Protein AF-A0A9P1CAC4-F1 (afdb_monomer_lite)

Structure (mmCIF, N/CA/C/O backbone):
data_AF-A0A9P1CAC4-F1
#
_entry.id   AF-A0A9P1CAC4-F1
#
loop_
_atom_site.group_PDB
_atom_site.id
_atom_site.type_symbol
_atom_site.label_atom_id
_atom_site.label_alt_id
_atom_site.label_comp_id
_atom_site.label_asym_id
_atom_site.label_entity_id
_atom_site.label_seq_id
_atom_site.pdbx_PDB_ins_code
_atom_site.Cartn_x
_atom_site.Cartn_y
_atom_site.Cartn_z
_atom_site.occupancy
_atom_site.B_iso_or_equiv
_atom_site.auth_seq_id
_atom_site.auth_comp_id
_atom_site.auth_asym_id
_atom_site.auth_atom_id
_atom_site.pdbx_PDB_model_num
ATOM 1 N N . MET A 1 1 ? -39.571 -10.277 -36.886 1.00 38.12 1 MET A N 1
ATOM 2 C CA . MET A 1 1 ? -38.889 -11.082 -37.921 1.00 38.12 1 MET A CA 1
ATOM 3 C C . MET A 1 1 ? -37.685 -10.302 -38.417 1.00 38.12 1 MET A C 1
ATOM 5 O O . MET A 1 1 ? -37.860 -9.396 -39.215 1.00 38.12 1 MET A O 1
ATOM 9 N N . TRP A 1 2 ? -36.491 -10.601 -37.913 1.00 28.73 2 TRP A N 1
ATOM 10 C CA . TRP A 1 2 ? -35.240 -10.015 -38.399 1.00 28.73 2 TRP A CA 1
ATOM 11 C C . TRP A 1 2 ? -34.337 -11.168 -38.831 1.00 28.73 2 TRP A C 1
ATOM 13 O O . TRP A 1 2 ? -34.096 -12.091 -38.055 1.00 28.73 2 TRP A O 1
ATOM 23 N N . ARG A 1 3 ? -33.953 -11.174 -40.112 1.00 39.16 3 ARG A N 1
ATOM 24 C CA . ARG A 1 3 ? -33.129 -12.216 -40.732 1.00 39.16 3 ARG A CA 1
ATOM 25 C C . ARG A 1 3 ? -31.656 -11.956 -40.414 1.00 39.16 3 ARG A C 1
ATOM 27 O O . ARG A 1 3 ? -31.139 -10.897 -40.751 1.00 39.16 3 ARG A O 1
ATOM 34 N N . LEU A 1 4 ? -31.002 -12.950 -39.814 1.00 36.66 4 LEU A N 1
ATOM 35 C CA . LEU A 1 4 ? -29.546 -13.077 -39.752 1.00 36.66 4 LEU A CA 1
ATOM 36 C C . LEU A 1 4 ? -29.014 -13.376 -41.163 1.00 36.66 4 LEU A C 1
ATOM 38 O O . LEU A 1 4 ? -29.396 -14.380 -41.764 1.00 36.66 4 LEU A O 1
ATOM 42 N N . GLY A 1 5 ? -28.133 -12.521 -41.680 1.00 37.59 5 GLY A N 1
ATOM 43 C CA . GLY A 1 5 ? -27.292 -12.817 -42.837 1.00 37.59 5 GLY A CA 1
ATOM 44 C C . GLY A 1 5 ? -25.920 -13.282 -42.358 1.00 37.59 5 GLY A C 1
ATOM 45 O O . GLY A 1 5 ? -25.174 -12.496 -41.784 1.00 37.59 5 GLY A O 1
ATOM 46 N N . VAL A 1 6 ? -25.603 -14.558 -42.572 1.00 38.53 6 VAL A N 1
ATOM 47 C CA . VAL A 1 6 ? -24.269 -15.130 -42.347 1.00 38.53 6 VAL A CA 1
ATOM 48 C C . VAL A 1 6 ? -23.430 -14.861 -43.597 1.00 38.53 6 VAL A C 1
ATOM 50 O O . VAL A 1 6 ? -23.733 -15.385 -44.666 1.00 38.53 6 VAL A O 1
ATOM 53 N N . LEU A 1 7 ? -22.387 -14.040 -43.467 1.00 37.88 7 LEU A N 1
ATOM 54 C CA . LEU A 1 7 ? -21.344 -13.868 -44.478 1.00 37.88 7 LEU A CA 1
ATOM 55 C C . LEU A 1 7 ? -20.194 -14.835 -44.165 1.00 37.88 7 LEU A C 1
ATOM 57 O O . LEU A 1 7 ? -19.506 -14.693 -43.158 1.00 37.88 7 LEU A O 1
ATOM 61 N N . LEU A 1 8 ? -20.002 -15.824 -45.038 1.00 37.09 8 LEU A N 1
ATOM 62 C CA . LEU A 1 8 ? -18.818 -16.680 -45.072 1.00 37.09 8 LEU A CA 1
ATOM 63 C C . LEU A 1 8 ? -17.699 -15.932 -45.805 1.00 37.09 8 LEU A C 1
ATOM 65 O O . LEU A 1 8 ? -17.785 -15.714 -47.011 1.00 37.09 8 LEU A O 1
ATOM 69 N N . ALA A 1 9 ? -16.650 -15.547 -45.079 1.00 36.53 9 ALA A N 1
ATOM 70 C CA . ALA A 1 9 ? -15.408 -15.058 -45.664 1.00 36.53 9 ALA A CA 1
ATOM 71 C C . ALA A 1 9 ? -14.464 -16.245 -45.911 1.00 36.53 9 ALA A C 1
ATOM 73 O O . ALA A 1 9 ? -13.954 -16.859 -44.975 1.00 36.53 9 ALA A O 1
ATOM 74 N N . THR A 1 10 ? -14.234 -16.577 -47.179 1.00 39.62 10 THR A 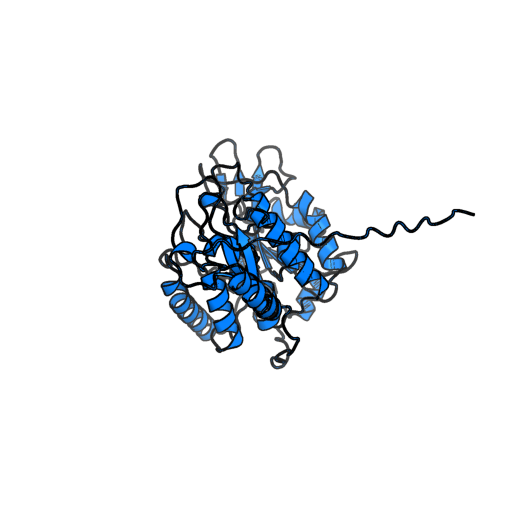N 1
ATOM 75 C CA . THR A 1 10 ? -13.172 -17.493 -47.609 1.00 39.62 10 THR A CA 1
ATOM 76 C C . THR A 1 10 ? -11.848 -16.731 -47.653 1.00 39.62 10 THR A C 1
ATOM 78 O O . THR A 1 10 ? -11.649 -15.884 -48.523 1.00 39.62 10 THR A O 1
ATOM 81 N N . GLY A 1 11 ? -10.951 -17.009 -46.706 1.00 37.72 11 GLY A N 1
ATOM 82 C CA . GLY A 1 11 ? -9.589 -16.477 -46.700 1.00 37.72 11 GLY A CA 1
ATOM 83 C C . GLY A 1 11 ? -8.701 -17.214 -47.702 1.00 37.72 11 GLY A C 1
ATOM 84 O O . GLY A 1 11 ? -8.528 -18.428 -47.605 1.00 37.72 11 GLY A O 1
ATOM 85 N N . ALA A 1 12 ? -8.143 -16.474 -48.659 1.00 36.97 12 ALA A N 1
ATOM 86 C CA . ALA A 1 12 ? -7.099 -16.944 -49.559 1.00 36.97 12 ALA A CA 1
ATOM 87 C C . ALA A 1 12 ? -5.779 -17.128 -48.789 1.00 36.97 12 ALA A C 1
ATOM 89 O O . ALA A 1 12 ? -5.340 -16.233 -48.066 1.00 36.97 12 ALA A O 1
ATOM 90 N N . ALA A 1 13 ? -5.147 -18.290 -48.951 1.00 38.56 13 ALA A N 1
ATOM 91 C CA . ALA A 1 13 ? -3.815 -18.563 -48.433 1.00 38.56 13 ALA A CA 1
ATOM 92 C C . ALA A 1 13 ? -2.772 -17.792 -49.258 1.00 38.56 13 ALA A C 1
ATOM 94 O O . ALA A 1 13 ? -2.633 -18.019 -50.459 1.00 38.56 13 ALA A O 1
ATOM 95 N N . ALA A 1 14 ? -2.041 -16.883 -48.613 1.00 40.75 14 ALA A N 1
ATOM 96 C CA . ALA A 1 14 ? -0.876 -16.240 -49.202 1.00 40.75 14 ALA A CA 1
ATOM 97 C C . ALA A 1 14 ? 0.298 -17.234 -49.219 1.00 40.75 14 ALA A C 1
ATOM 99 O O . ALA A 1 14 ? 0.774 -17.671 -48.171 1.00 40.75 14 ALA A O 1
ATOM 100 N N . SER A 1 15 ? 0.756 -17.604 -50.412 1.00 41.19 15 SER A N 1
ATOM 101 C CA . SER A 1 15 ? 1.980 -18.374 -50.626 1.00 41.19 15 SER A CA 1
ATOM 102 C C . SER A 1 15 ? 3.196 -17.452 -50.486 1.00 41.19 15 SER A C 1
ATOM 104 O O . SER A 1 15 ? 3.476 -16.657 -51.383 1.00 41.19 15 SER A O 1
ATOM 106 N N . GLY A 1 16 ? 3.907 -17.541 -49.360 1.00 44.44 16 GLY A N 1
ATOM 107 C CA . GLY A 1 16 ? 5.218 -16.913 -49.189 1.00 44.44 16 GLY A CA 1
ATOM 108 C C . GLY A 1 16 ? 6.292 -17.699 -49.945 1.00 44.44 16 GLY A C 1
ATOM 109 O O . GLY A 1 16 ? 6.453 -18.896 -49.712 1.00 44.44 16 GLY A O 1
ATOM 110 N N . GLY A 1 17 ? 6.995 -17.037 -50.865 1.00 40.22 17 GLY A N 1
ATOM 111 C CA . GLY A 1 17 ? 8.172 -17.582 -51.542 1.00 40.22 17 GLY A CA 1
ATOM 112 C C . GLY A 1 17 ? 9.413 -17.477 -50.654 1.00 40.22 17 GLY A C 1
ATOM 113 O O . GLY A 1 17 ? 9.672 -16.420 -50.088 1.00 40.22 17 GLY A O 1
ATOM 114 N N . CYS A 1 18 ? 10.162 -18.575 -50.533 1.00 43.25 18 CYS A N 1
ATOM 115 C CA . CYS A 1 18 ? 11.526 -18.579 -50.001 1.00 43.25 18 CYS A CA 1
ATOM 116 C C . CYS A 1 18 ? 12.499 -18.207 -51.134 1.00 43.25 18 CYS A C 1
ATOM 118 O O . CYS A 1 18 ? 12.401 -18.765 -52.230 1.00 43.25 18 CYS A O 1
ATOM 120 N N . GLU A 1 19 ? 13.431 -17.288 -50.874 1.00 53.66 19 GLU A N 1
ATOM 121 C CA . GLU A 1 19 ? 14.580 -17.040 -51.751 1.00 53.66 19 GLU A CA 1
ATOM 122 C C . GLU A 1 19 ? 15.654 -18.133 -51.585 1.00 53.66 19 GLU A C 1
ATOM 124 O O . GLU A 1 19 ? 15.662 -18.913 -50.629 1.00 53.66 19 GLU A O 1
ATOM 129 N N . ALA A 1 20 ? 16.524 -18.237 -52.592 1.00 51.84 20 ALA A N 1
ATOM 130 C CA . ALA A 1 20 ? 17.421 -19.366 -52.840 1.00 51.84 20 ALA A CA 1
ATOM 131 C C . ALA A 1 20 ? 18.660 -19.450 -51.922 1.00 51.84 20 ALA A C 1
ATOM 133 O O . ALA A 1 20 ? 19.526 -20.291 -52.156 1.00 51.84 20 ALA A O 1
ATOM 134 N N . ASP A 1 21 ? 18.763 -18.622 -50.883 1.00 52.53 21 ASP A N 1
ATOM 135 C CA . ASP A 1 21 ? 19.880 -18.613 -49.928 1.00 52.53 21 ASP A CA 1
ATOM 136 C C . ASP A 1 21 ? 19.585 -19.362 -48.611 1.00 52.53 21 ASP A C 1
ATOM 138 O O . ASP A 1 21 ? 20.437 -19.440 -47.727 1.00 52.53 21 ASP A O 1
ATOM 142 N N . GLY A 1 22 ? 18.426 -20.022 -48.505 1.00 51.59 22 GLY A N 1
ATOM 143 C CA . GLY A 1 22 ? 18.207 -21.088 -47.520 1.00 51.59 22 GLY A CA 1
ATOM 144 C C . GLY A 1 22 ? 17.958 -20.631 -46.079 1.00 51.59 22 GLY A C 1
ATOM 145 O O . GLY A 1 22 ? 17.988 -21.461 -45.173 1.00 51.59 22 GLY A O 1
ATOM 146 N N . SER A 1 23 ? 17.645 -19.356 -45.851 1.00 51.16 23 SER A N 1
ATOM 147 C CA . SER A 1 23 ? 17.284 -18.826 -44.531 1.00 51.16 23 SER A CA 1
ATOM 148 C C . SER A 1 23 ? 15.790 -18.466 -44.457 1.00 51.16 23 SER A C 1
ATOM 150 O O . SER A 1 23 ? 15.407 -17.298 -44.495 1.00 51.16 23 SER A O 1
ATOM 152 N N . CYS A 1 24 ? 14.920 -19.472 -44.314 1.00 49.22 24 CYS A N 1
ATOM 153 C CA . CYS A 1 24 ? 13.505 -19.270 -43.967 1.00 49.22 24 CYS A CA 1
ATOM 154 C C . CYS A 1 24 ? 13.293 -19.472 -42.453 1.00 49.22 24 CYS A C 1
ATOM 156 O O . CYS A 1 24 ? 12.844 -20.524 -42.001 1.00 49.22 24 CYS A O 1
ATOM 158 N N . ASP A 1 25 ? 13.596 -18.438 -41.662 1.00 51.94 25 ASP A N 1
ATOM 159 C CA . ASP A 1 25 ? 13.575 -18.456 -40.186 1.00 51.94 25 ASP A CA 1
ATOM 160 C C . ASP A 1 25 ? 12.193 -18.121 -39.566 1.00 51.94 25 ASP A C 1
ATOM 162 O O . ASP A 1 25 ? 12.070 -17.652 -38.436 1.00 51.94 25 ASP A O 1
ATOM 166 N N . ALA A 1 26 ? 11.098 -18.365 -40.297 1.00 51.25 26 ALA A N 1
ATOM 167 C CA . ALA A 1 26 ? 9.732 -18.127 -39.804 1.00 51.25 26 ALA A CA 1
ATOM 168 C C . ALA A 1 26 ? 9.171 -19.304 -38.972 1.00 51.25 26 ALA A C 1
ATOM 170 O O . ALA A 1 26 ? 8.282 -19.126 -38.134 1.00 51.25 26 ALA A O 1
ATOM 171 N N . ALA A 1 27 ? 9.702 -20.519 -39.154 1.00 49.06 27 ALA A N 1
ATOM 172 C CA . ALA A 1 27 ? 9.223 -21.718 -38.458 1.00 49.06 27 ALA A CA 1
ATOM 173 C C . ALA A 1 27 ? 9.668 -21.787 -36.978 1.00 49.06 27 ALA A C 1
ATOM 175 O O . ALA A 1 27 ? 8.979 -22.399 -36.152 1.00 49.06 27 ALA A O 1
ATOM 176 N N . GLY A 1 28 ? 10.772 -21.117 -36.623 1.00 47.31 28 GLY A N 1
ATOM 177 C CA . GLY A 1 28 ? 11.272 -21.022 -35.247 1.00 47.31 28 GLY A CA 1
ATOM 178 C C . GLY A 1 28 ? 10.395 -20.152 -34.338 1.00 47.31 28 GLY A C 1
ATOM 179 O O . GLY A 1 28 ? 10.127 -20.528 -33.197 1.00 47.31 28 GLY A O 1
ATOM 180 N N . MET A 1 29 ? 9.854 -19.036 -34.846 1.00 47.56 29 MET A N 1
ATOM 181 C CA . MET A 1 29 ? 8.970 -18.159 -34.057 1.00 47.56 29 MET A CA 1
ATOM 182 C C . MET A 1 29 ? 7.601 -18.793 -33.764 1.00 47.56 29 MET A C 1
ATOM 184 O O . MET A 1 29 ? 7.088 -18.682 -32.648 1.00 47.56 29 MET A O 1
ATOM 188 N N . LEU A 1 30 ? 7.008 -19.505 -34.729 1.00 50.22 30 LEU A N 1
ATOM 189 C CA . LEU A 1 30 ? 5.671 -20.097 -34.564 1.00 50.22 30 LEU A CA 1
ATOM 190 C C . LEU A 1 30 ? 5.651 -21.301 -33.604 1.00 50.22 30 LEU A C 1
ATOM 192 O O . LEU A 1 30 ? 4.651 -21.538 -32.924 1.00 50.22 30 LEU A O 1
ATOM 196 N N . THR A 1 31 ? 6.752 -22.048 -33.489 1.00 51.03 31 THR A N 1
ATOM 197 C CA . THR A 1 31 ? 6.848 -23.189 -32.558 1.00 51.03 31 THR A CA 1
ATOM 198 C C . THR A 1 31 ? 7.170 -22.771 -31.118 1.00 51.03 31 THR A C 1
ATOM 200 O O . THR A 1 31 ? 6.674 -23.404 -30.179 1.00 51.03 31 THR A O 1
ATOM 203 N N . LEU A 1 32 ? 7.905 -21.670 -30.920 1.00 50.19 32 LEU A N 1
ATOM 204 C CA . LEU A 1 32 ? 8.103 -21.042 -29.605 1.00 50.19 32 LEU A CA 1
ATOM 205 C C . LEU A 1 32 ? 6.793 -20.471 -29.041 1.00 50.19 32 LEU A C 1
ATOM 207 O O . LEU A 1 32 ? 6.467 -20.737 -27.882 1.00 50.19 32 LEU A O 1
ATOM 211 N N . SER A 1 33 ? 5.984 -19.821 -29.884 1.00 53.94 33 SER A N 1
ATOM 212 C CA . SER A 1 33 ? 4.703 -19.207 -29.504 1.00 53.94 33 SER A CA 1
ATOM 213 C C . SER A 1 33 ? 3.739 -20.181 -28.800 1.00 53.94 33 SER A C 1
ATOM 215 O O . SER A 1 33 ? 3.184 -19.867 -27.744 1.00 53.94 33 SER A O 1
ATOM 217 N N . ARG A 1 34 ? 3.591 -21.420 -29.298 1.00 54.94 34 ARG A N 1
ATOM 218 C CA . ARG A 1 34 ? 2.618 -22.381 -28.736 1.00 54.94 34 ARG A CA 1
ATOM 219 C C . ARG A 1 34 ? 3.066 -23.014 -27.412 1.00 54.94 34 ARG A C 1
ATOM 221 O O . ARG A 1 34 ? 2.230 -23.275 -26.550 1.00 54.94 34 ARG A O 1
ATOM 228 N N . ARG A 1 35 ? 4.371 -23.250 -27.215 1.00 53.56 35 ARG A N 1
ATOM 229 C CA . ARG A 1 35 ? 4.916 -23.751 -25.933 1.00 53.56 35 ARG A CA 1
ATOM 230 C C . ARG A 1 35 ? 5.043 -22.648 -24.879 1.00 53.56 35 ARG A C 1
ATOM 232 O O . ARG A 1 35 ? 4.898 -22.947 -23.696 1.00 53.56 35 ARG A O 1
ATOM 239 N N . GLN A 1 36 ? 5.288 -21.401 -25.286 1.00 53.03 36 GLN A N 1
ATOM 240 C CA . GLN A 1 36 ? 5.355 -20.252 -24.377 1.00 53.03 36 GLN A CA 1
ATOM 241 C C . GLN A 1 36 ? 3.973 -19.848 -23.849 1.00 53.03 36 GLN A C 1
ATOM 243 O O . GLN A 1 36 ? 3.859 -19.613 -22.646 1.00 53.03 36 GLN A O 1
ATOM 248 N N . MET A 1 37 ? 2.921 -19.899 -24.682 1.00 52.81 37 MET A N 1
ATOM 249 C CA . MET A 1 37 ? 1.535 -19.670 -24.237 1.00 52.81 37 MET A CA 1
ATOM 250 C C . MET A 1 37 ? 1.092 -20.647 -23.134 1.00 52.81 37 MET A C 1
ATOM 252 O O . MET A 1 37 ? 0.420 -20.254 -22.187 1.00 52.81 37 MET A O 1
ATOM 256 N N . LEU A 1 38 ? 1.533 -21.909 -23.184 1.00 55.66 38 LEU A N 1
ATOM 257 C CA . LEU A 1 38 ? 1.219 -22.903 -22.146 1.00 55.66 38 LEU A CA 1
ATOM 258 C C . LEU A 1 38 ? 1.947 -22.661 -20.814 1.00 55.66 38 LEU A C 1
ATOM 260 O O . LEU A 1 38 ? 1.623 -23.296 -19.808 1.00 55.66 38 LEU A O 1
ATOM 264 N N . ARG A 1 39 ? 2.943 -21.768 -20.787 1.00 64.75 39 ARG A N 1
ATOM 265 C CA . ARG A 1 39 ? 3.750 -21.487 -19.596 1.00 64.75 39 ARG A CA 1
ATOM 266 C C . ARG A 1 39 ? 3.383 -20.182 -18.882 1.00 64.75 39 ARG A C 1
ATOM 268 O O . ARG A 1 39 ? 4.041 -19.869 -17.898 1.00 64.75 39 ARG A O 1
ATOM 275 N N . GLY A 1 40 ? 2.306 -19.496 -19.269 1.00 76.69 40 GLY A N 1
ATOM 276 C CA . GLY A 1 40 ? 1.894 -18.256 -18.594 1.00 76.69 40 GLY A CA 1
ATOM 277 C C . GLY A 1 40 ? 2.891 -17.116 -18.801 1.00 76.69 40 GLY A C 1
ATOM 278 O O . GLY A 1 40 ? 3.108 -16.319 -17.898 1.00 76.69 40 GLY A O 1
ATOM 279 N N . HIS A 1 41 ? 3.530 -17.076 -19.971 1.00 86.69 41 HIS A N 1
ATOM 280 C CA . HIS A 1 41 ? 4.333 -15.929 -20.363 1.00 86.69 41 HIS A CA 1
ATOM 281 C C . HIS A 1 41 ? 3.469 -14.941 -21.133 1.00 86.69 41 HIS A C 1
ATOM 283 O O . HIS A 1 41 ? 2.730 -15.340 -22.035 1.00 86.69 41 HIS A O 1
ATOM 289 N N . GLU A 1 42 ? 3.626 -13.663 -20.824 1.00 88.31 42 GLU A N 1
ATOM 290 C CA . GLU A 1 42 ? 3.110 -12.563 -21.623 1.00 88.31 42 GLU A CA 1
ATOM 291 C C . GLU A 1 42 ? 4.248 -11.851 -22.330 1.00 88.31 42 GLU A C 1
ATOM 293 O O . GLU A 1 42 ? 5.374 -11.774 -21.836 1.00 88.31 42 GLU A O 1
ATOM 298 N N . MET A 1 43 ? 3.952 -11.355 -23.524 1.00 88.19 43 MET A N 1
ATOM 299 C CA . MET A 1 43 ? 4.860 -10.484 -24.245 1.00 88.19 43 MET A CA 1
ATOM 300 C C . MET A 1 43 ? 4.365 -9.054 -24.091 1.00 88.19 43 MET A C 1
ATOM 302 O O . MET A 1 43 ? 3.176 -8.785 -24.231 1.00 88.19 43 MET A O 1
ATOM 306 N N . THR A 1 44 ? 5.288 -8.140 -23.837 1.00 88.94 44 THR A N 1
ATOM 307 C CA . THR A 1 44 ? 5.031 -6.700 -23.867 1.00 88.94 44 THR A CA 1
ATOM 308 C C . THR A 1 44 ? 6.183 -6.007 -24.567 1.00 88.94 44 THR A C 1
ATOM 310 O O . THR A 1 44 ? 7.215 -6.621 -24.831 1.00 88.94 44 THR A O 1
ATOM 313 N N . ARG A 1 45 ? 6.043 -4.725 -24.865 1.00 89.81 45 ARG A N 1
ATOM 314 C CA . ARG A 1 45 ? 7.161 -3.898 -25.298 1.00 89.81 45 ARG A CA 1
ATOM 315 C C . ARG A 1 45 ? 7.458 -2.879 -24.213 1.00 89.81 45 ARG A C 1
ATOM 317 O O . ARG A 1 45 ? 6.560 -2.142 -23.817 1.00 89.81 45 ARG A O 1
ATOM 324 N N . ALA A 1 46 ? 8.696 -2.845 -23.723 1.00 88.25 46 ALA A N 1
ATOM 325 C CA . ALA A 1 46 ? 9.082 -1.831 -22.750 1.00 88.25 46 ALA A CA 1
ATOM 326 C C . ALA A 1 46 ? 8.979 -0.447 -23.389 1.00 88.25 46 ALA A C 1
ATOM 328 O O . ALA A 1 46 ? 9.433 -0.246 -24.512 1.00 88.25 46 ALA A O 1
ATOM 329 N N . GLY A 1 47 ? 8.380 0.504 -22.682 1.00 86.31 47 GLY A N 1
ATOM 330 C CA . GLY A 1 47 ? 8.315 1.876 -23.158 1.00 86.31 47 GLY A CA 1
ATOM 331 C C . GLY A 1 47 ? 9.656 2.601 -23.033 1.00 86.31 47 GLY A C 1
ATOM 332 O O . GLY A 1 47 ? 10.594 2.151 -22.368 1.00 86.31 47 GLY A O 1
ATOM 333 N N . ILE A 1 48 ? 9.754 3.767 -23.670 1.00 83.56 48 ILE A N 1
ATOM 334 C CA . ILE A 1 48 ? 10.984 4.569 -23.678 1.00 83.56 48 ILE A CA 1
ATOM 335 C C . ILE A 1 48 ? 11.398 4.932 -22.241 1.00 83.56 48 ILE A C 1
ATOM 337 O O . ILE A 1 48 ? 10.615 5.504 -21.479 1.00 83.56 48 ILE A O 1
ATOM 341 N N . ASN A 1 49 ? 12.670 4.681 -21.910 1.00 83.75 49 ASN A N 1
ATOM 342 C CA . ASN A 1 49 ? 13.281 4.832 -20.579 1.00 83.75 49 ASN A CA 1
ATOM 343 C C . ASN A 1 49 ? 12.872 3.794 -19.524 1.00 83.75 49 ASN A C 1
ATOM 345 O O . ASN A 1 49 ? 13.227 3.978 -18.359 1.00 83.75 49 ASN A O 1
ATOM 349 N N . PHE A 1 50 ? 12.185 2.723 -19.913 1.00 85.62 50 PHE A N 1
ATOM 350 C CA . PHE A 1 50 ? 11.920 1.582 -19.044 1.00 85.62 50 PHE A CA 1
ATOM 351 C C . PHE A 1 50 ? 12.777 0.381 -19.457 1.00 85.62 50 PHE A C 1
ATOM 353 O O . PHE A 1 50 ? 13.105 0.181 -20.628 1.00 85.62 50 PHE A O 1
ATOM 360 N N . THR A 1 51 ? 13.183 -0.404 -18.469 1.00 88.62 51 THR A N 1
ATOM 361 C CA . THR A 1 51 ? 13.750 -1.744 -18.647 1.00 88.62 51 THR A CA 1
ATOM 362 C C . THR A 1 51 ? 12.631 -2.762 -18.830 1.00 88.62 51 THR A C 1
ATOM 364 O O . THR A 1 51 ? 11.511 -2.548 -18.365 1.00 88.62 51 THR A O 1
ATOM 367 N N . CYS A 1 52 ? 12.936 -3.926 -19.412 1.00 88.38 52 CYS A N 1
ATOM 368 C CA . CYS A 1 52 ? 11.966 -5.020 -19.400 1.00 88.38 52 CYS A CA 1
ATOM 369 C C . CYS A 1 52 ? 11.626 -5.491 -17.975 1.00 88.38 52 CYS A C 1
ATOM 371 O O . CYS A 1 52 ? 10.512 -5.951 -17.746 1.00 88.38 52 CYS A O 1
ATOM 373 N N . GLY A 1 53 ? 12.546 -5.351 -17.010 1.00 86.94 53 GLY A N 1
ATOM 374 C CA . GLY A 1 53 ? 12.276 -5.635 -15.599 1.00 86.94 53 GLY A CA 1
ATOM 375 C C . GLY A 1 53 ? 11.184 -4.738 -15.010 1.00 86.94 53 GLY A C 1
ATOM 376 O O . GLY A 1 53 ? 10.237 -5.246 -14.412 1.00 86.94 53 GLY A O 1
ATOM 377 N N . GLU A 1 54 ? 11.277 -3.424 -15.238 1.00 86.81 54 GLU A N 1
ATOM 378 C CA . GLU A 1 54 ? 10.263 -2.450 -14.807 1.00 86.81 54 GLU A CA 1
ATOM 379 C C . GLU A 1 54 ? 8.912 -2.719 -15.489 1.00 86.81 54 GLU A C 1
ATOM 381 O O . GLU A 1 54 ? 7.891 -2.801 -14.810 1.00 86.81 54 GLU A O 1
ATOM 386 N N . SER A 1 55 ? 8.897 -2.925 -16.811 1.00 89.06 55 SER A N 1
ATOM 387 C CA . SER A 1 55 ? 7.664 -3.204 -17.559 1.00 89.06 55 SER A CA 1
ATOM 388 C C . SER A 1 55 ? 6.989 -4.495 -17.100 1.00 89.06 55 SER A C 1
ATOM 390 O O . SER A 1 55 ? 5.810 -4.474 -16.760 1.00 89.06 55 SER A O 1
ATOM 392 N N . CYS A 1 56 ? 7.728 -5.609 -17.028 1.00 89.31 56 CYS A N 1
ATOM 393 C CA . CYS A 1 56 ? 7.182 -6.874 -16.531 1.00 89.31 56 CYS A CA 1
ATOM 394 C C . CYS A 1 56 ? 6.704 -6.754 -15.082 1.00 89.31 56 CYS A C 1
ATOM 396 O O . CYS A 1 56 ? 5.658 -7.297 -14.744 1.00 89.31 56 CYS A O 1
ATOM 398 N N . GLY A 1 57 ? 7.424 -5.994 -14.256 1.00 84.75 57 GLY A N 1
ATOM 399 C CA . GLY A 1 57 ? 7.037 -5.732 -12.878 1.00 84.75 57 GLY A CA 1
ATOM 400 C C . GLY A 1 57 ? 5.689 -5.045 -12.744 1.00 84.75 57 GLY A C 1
ATOM 401 O O . GLY A 1 57 ? 4.840 -5.484 -11.972 1.00 84.75 57 GLY A O 1
ATOM 402 N N . ILE A 1 58 ? 5.466 -3.993 -13.532 1.00 85.19 58 ILE A N 1
ATOM 403 C CA . ILE A 1 58 ? 4.188 -3.276 -13.532 1.00 85.19 58 ILE A CA 1
ATOM 404 C C . ILE A 1 58 ? 3.069 -4.159 -14.102 1.00 85.19 58 ILE A C 1
ATOM 406 O O . ILE A 1 58 ? 1.940 -4.034 -13.655 1.00 85.19 58 ILE A O 1
ATOM 410 N N . LEU A 1 59 ? 3.367 -5.091 -15.015 1.00 86.88 59 LEU A N 1
ATOM 411 C CA . LEU A 1 59 ? 2.404 -6.094 -15.502 1.00 86.88 59 LEU A CA 1
ATOM 412 C C . LEU A 1 59 ? 2.065 -7.203 -14.496 1.00 86.88 59 LEU A C 1
ATOM 414 O O . LEU A 1 59 ? 1.195 -8.029 -14.769 1.00 86.88 59 LEU A O 1
ATOM 418 N N . GLY A 1 60 ? 2.754 -7.253 -13.360 1.00 83.81 60 GLY A N 1
ATOM 419 C CA . GLY A 1 60 ? 2.586 -8.310 -12.372 1.00 83.81 60 GLY A CA 1
ATOM 420 C C . GLY A 1 60 ? 3.335 -9.598 -12.671 1.00 83.81 60 GLY A C 1
ATOM 421 O O . GLY A 1 60 ? 2.877 -10.695 -12.347 1.00 83.81 60 GLY A O 1
ATOM 422 N N . GLY A 1 61 ? 4.502 -9.469 -13.294 1.00 85.25 61 GLY A N 1
ATOM 423 C CA . GLY A 1 61 ? 5.396 -10.580 -13.564 1.00 85.25 61 GLY A CA 1
ATOM 424 C C . GLY A 1 61 ? 6.869 -10.245 -13.389 1.00 85.25 61 GLY A C 1
ATOM 425 O O . GLY A 1 61 ? 7.264 -9.151 -12.986 1.00 85.25 61 GLY A O 1
ATOM 426 N N . VAL A 1 62 ? 7.702 -11.211 -13.759 1.00 86.50 62 VAL A N 1
ATOM 427 C CA . VAL A 1 62 ? 9.161 -11.089 -13.780 1.00 86.50 62 VAL A CA 1
ATOM 428 C C . VAL A 1 62 ? 9.696 -11.278 -15.192 1.00 86.50 62 VAL A C 1
ATOM 430 O O . VAL A 1 62 ? 9.165 -12.043 -15.994 1.00 86.50 62 VAL A O 1
ATOM 433 N N . CYS A 1 63 ? 10.764 -10.563 -15.518 1.00 88.00 63 CYS A N 1
ATOM 434 C CA . CYS A 1 63 ? 11.418 -10.663 -16.816 1.00 88.00 63 CYS A CA 1
ATOM 435 C C . CYS A 1 63 ? 12.209 -11.985 -16.902 1.00 88.00 63 CYS A C 1
ATOM 437 O O . CYS A 1 63 ? 13.138 -12.190 -16.123 1.00 88.00 63 CYS A O 1
ATOM 439 N N . VAL A 1 64 ? 11.844 -12.890 -17.822 1.00 85.31 64 VAL A N 1
ATOM 440 C CA . VAL A 1 64 ? 12.374 -14.278 -17.861 1.00 85.31 64 VAL A CA 1
ATOM 441 C C . VAL A 1 64 ? 13.647 -14.481 -18.680 1.00 85.31 64 VAL A C 1
ATOM 443 O O . VAL A 1 64 ? 14.259 -15.545 -18.601 1.00 85.31 64 VAL A O 1
ATOM 446 N N . ASN A 1 65 ? 14.095 -13.487 -19.445 1.00 77.56 65 ASN A N 1
ATOM 447 C CA . ASN A 1 65 ? 15.337 -13.604 -20.208 1.00 77.56 65 ASN A CA 1
ATOM 448 C C . ASN A 1 65 ? 16.475 -12.871 -19.494 1.00 77.56 65 ASN A C 1
ATOM 450 O O . ASN A 1 65 ? 16.455 -11.648 -19.496 1.00 77.56 65 ASN A O 1
ATOM 454 N N . PRO A 1 66 ? 17.545 -13.535 -19.013 1.00 62.59 66 PRO A N 1
ATOM 455 C CA . PRO A 1 66 ? 18.699 -12.875 -18.376 1.00 62.59 66 PRO A CA 1
ATOM 456 C C . PRO A 1 66 ? 19.520 -11.989 -19.334 1.00 62.59 66 PRO A C 1
ATOM 458 O O . PRO A 1 66 ? 20.646 -11.596 -19.040 1.00 62.59 66 PRO A O 1
ATOM 461 N N . SER A 1 67 ? 18.961 -11.688 -20.500 1.00 69.00 67 SER A N 1
ATOM 462 C CA . SER A 1 67 ? 19.448 -10.693 -21.423 1.00 69.00 67 SER A CA 1
ATOM 463 C C . SER A 1 67 ? 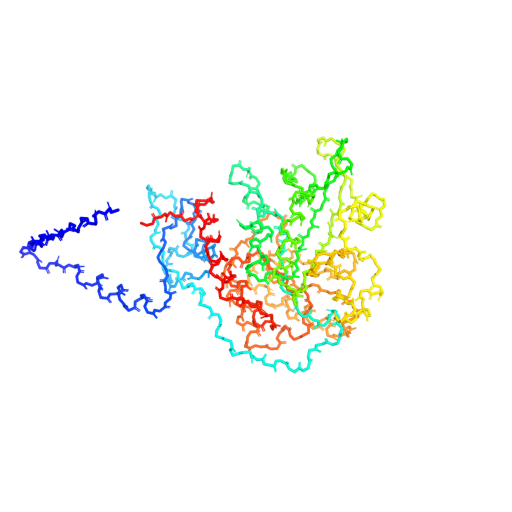19.712 -9.345 -20.734 1.00 69.00 67 SER A C 1
ATOM 465 O O . SER A 1 67 ? 18.998 -8.966 -19.793 1.00 69.00 67 SER A O 1
ATOM 467 N N . PRO A 1 68 ? 20.683 -8.568 -21.243 1.00 75.25 68 PRO A N 1
ATOM 468 C CA . PRO A 1 68 ? 20.888 -7.190 -20.824 1.00 75.25 68 PRO A CA 1
ATOM 469 C C . PRO A 1 68 ? 19.605 -6.346 -20.864 1.00 75.25 68 PRO A C 1
ATOM 471 O O . PRO A 1 68 ? 19.506 -5.395 -20.100 1.00 75.25 68 PRO A O 1
ATOM 474 N N . GLU A 1 69 ? 18.598 -6.702 -21.674 1.00 74.31 69 GLU A N 1
ATOM 475 C CA . GLU A 1 69 ? 17.328 -5.968 -21.771 1.00 74.31 69 GLU A CA 1
ATOM 476 C C . GLU A 1 69 ? 16.506 -5.923 -20.469 1.00 74.31 69 GLU A C 1
ATOM 478 O O . GLU A 1 69 ? 15.784 -4.946 -20.247 1.00 74.31 69 GLU A O 1
ATOM 483 N N . CYS A 1 70 ? 16.608 -6.920 -19.579 1.00 82.50 70 CYS A N 1
ATOM 484 C CA . CYS A 1 70 ? 15.902 -6.851 -18.292 1.00 82.50 70 CYS A CA 1
ATOM 485 C C . CYS A 1 70 ? 16.525 -5.829 -17.332 1.00 82.50 70 CYS A C 1
ATOM 487 O O . CYS A 1 70 ? 15.822 -5.328 -16.460 1.00 82.50 70 CYS A O 1
ATOM 489 N N . LEU A 1 71 ? 17.822 -5.527 -17.476 1.00 80.25 71 LEU A N 1
ATOM 490 C CA . LEU A 1 71 ? 18.580 -4.693 -16.532 1.00 80.25 71 LEU A CA 1
ATOM 491 C C . LEU A 1 71 ? 18.986 -3.334 -17.110 1.00 80.25 71 LEU A C 1
ATOM 493 O O . LEU A 1 71 ? 19.188 -2.379 -16.364 1.00 80.25 71 LEU A O 1
ATOM 497 N N . GLN A 1 72 ? 19.144 -3.233 -18.427 1.00 74.81 72 GLN A N 1
ATOM 498 C CA . GLN A 1 72 ? 19.666 -2.043 -19.084 1.00 74.81 72 GLN A CA 1
ATOM 499 C C . GLN A 1 72 ? 18.535 -1.225 -19.688 1.00 74.81 72 GLN A C 1
ATOM 501 O O . GLN A 1 72 ? 17.814 -1.675 -20.580 1.00 74.81 72 GLN A O 1
ATOM 506 N N . ARG A 1 73 ? 18.423 0.029 -19.239 1.00 73.06 73 ARG A N 1
ATOM 507 C CA . ARG A 1 73 ? 17.580 1.021 -19.909 1.00 73.06 73 ARG A CA 1
ATOM 508 C C . ARG A 1 73 ? 18.192 1.307 -21.272 1.00 73.06 73 ARG A C 1
ATOM 510 O O . ARG A 1 73 ? 19.313 1.810 -21.354 1.00 73.06 73 ARG A O 1
ATOM 517 N N . ARG A 1 74 ? 17.465 1.009 -22.347 1.00 67.06 74 ARG A N 1
ATOM 518 C CA . ARG A 1 74 ? 17.875 1.450 -23.682 1.00 67.06 74 ARG A CA 1
ATOM 519 C C . ARG A 1 74 ? 17.442 2.899 -23.882 1.00 67.06 74 ARG A C 1
ATOM 521 O O . ARG A 1 74 ? 16.287 3.252 -23.670 1.00 67.06 74 ARG A O 1
ATOM 528 N N . VAL A 1 75 ? 18.401 3.728 -24.286 1.00 55.50 75 VAL A N 1
ATOM 529 C CA . VAL A 1 75 ? 18.222 5.173 -24.509 1.00 55.50 75 VAL A CA 1
ATOM 530 C C . VAL A 1 75 ? 17.648 5.465 -25.904 1.00 55.50 75 VAL A C 1
ATOM 532 O O . VAL A 1 75 ? 17.237 6.585 -26.178 1.00 55.50 75 VAL A O 1
ATOM 535 N N . SER A 1 76 ? 17.613 4.485 -26.812 1.00 55.75 76 SER A N 1
ATOM 536 C CA . SER A 1 76 ? 17.446 4.779 -28.236 1.00 55.75 76 SER A CA 1
ATOM 537 C C . SER A 1 76 ? 16.790 3.651 -29.028 1.00 55.75 76 SER A C 1
ATOM 539 O O . SER A 1 76 ? 17.315 2.538 -29.101 1.00 55.75 76 SER A O 1
ATOM 541 N N . THR A 1 77 ? 15.618 3.975 -29.576 1.00 57.31 77 THR A N 1
ATOM 542 C CA . THR A 1 77 ? 14.980 3.636 -30.870 1.00 57.31 77 THR A CA 1
ATOM 543 C C . THR A 1 77 ? 13.484 3.945 -30.703 1.00 57.31 77 THR A C 1
ATOM 545 O O . THR A 1 77 ? 12.987 3.950 -29.580 1.00 57.31 77 THR A O 1
ATOM 548 N N . GLU A 1 78 ? 12.753 4.258 -31.777 1.00 73.19 78 GLU A N 1
ATOM 549 C CA . GLU A 1 78 ? 11.323 4.647 -31.721 1.00 73.19 78 GLU A CA 1
ATOM 550 C C . GLU A 1 78 ? 10.401 3.611 -31.047 1.00 73.19 78 GLU A C 1
ATOM 552 O O . GLU A 1 78 ? 9.236 3.898 -30.792 1.00 73.19 78 GLU A O 1
ATOM 557 N N . ARG A 1 79 ? 10.908 2.404 -30.775 1.00 78.56 79 ARG A N 1
ATOM 558 C CA . ARG A 1 79 ? 10.202 1.304 -30.121 1.00 78.56 79 ARG A CA 1
ATOM 559 C C . ARG A 1 79 ? 11.146 0.632 -29.133 1.00 78.56 79 ARG A C 1
ATOM 561 O O . ARG A 1 79 ? 12.248 0.244 -29.520 1.00 78.56 79 ARG A O 1
ATOM 568 N N . GLY A 1 80 ? 10.728 0.446 -27.882 1.00 82.81 80 GLY A N 1
ATOM 569 C CA . GLY A 1 80 ? 11.548 -0.293 -26.917 1.00 82.81 80 GLY A CA 1
ATOM 570 C C . GLY A 1 80 ? 11.613 -1.804 -27.205 1.00 82.81 80 GLY A C 1
ATOM 571 O O . GLY A 1 80 ? 10.991 -2.287 -28.160 1.00 82.81 80 GLY A O 1
ATOM 572 N N . PRO A 1 81 ? 12.403 -2.577 -26.437 1.00 86.12 81 PRO A N 1
ATOM 573 C CA . PRO A 1 81 ? 12.573 -4.014 -26.653 1.00 86.12 81 PRO A CA 1
ATOM 574 C C . PRO A 1 81 ? 11.286 -4.799 -26.362 1.00 86.12 81 PRO A C 1
ATOM 576 O O . PRO A 1 81 ? 10.489 -4.414 -25.508 1.00 86.12 81 PRO A O 1
ATOM 579 N N . VAL A 1 82 ? 11.104 -5.927 -27.058 1.00 88.25 82 VAL A N 1
ATOM 580 C CA . VAL A 1 82 ? 10.066 -6.909 -26.711 1.00 88.25 82 VAL A CA 1
ATOM 581 C C . VAL A 1 82 ? 10.531 -7.681 -25.480 1.00 88.25 82 VAL A C 1
ATOM 583 O O . VAL A 1 82 ? 11.598 -8.291 -25.482 1.00 88.25 82 VAL A O 1
ATOM 586 N N . CYS A 1 83 ? 9.718 -7.645 -24.439 1.00 88.62 83 CYS A N 1
ATOM 587 C CA . CYS A 1 83 ? 9.948 -8.269 -23.153 1.00 88.62 83 CYS A CA 1
ATOM 588 C C . CYS A 1 83 ? 9.092 -9.524 -23.031 1.00 88.62 83 CYS A C 1
ATOM 590 O O . CYS A 1 83 ? 7.920 -9.525 -23.407 1.00 88.62 83 CYS A O 1
ATOM 592 N N . TYR A 1 84 ? 9.675 -10.571 -22.459 1.00 90.25 84 TYR A N 1
ATOM 593 C CA . TYR A 1 84 ? 8.967 -11.787 -22.085 1.00 90.25 84 TYR A CA 1
ATOM 594 C C . TYR A 1 84 ? 8.824 -11.779 -20.569 1.00 90.25 84 TYR A C 1
ATOM 596 O O . TYR A 1 84 ? 9.827 -11.783 -19.850 1.00 90.25 84 TYR A O 1
ATOM 604 N N . CYS A 1 85 ? 7.584 -11.732 -20.105 1.00 88.12 85 CYS A N 1
ATOM 605 C CA . CYS A 1 85 ? 7.233 -11.636 -18.701 1.00 88.12 85 CYS A CA 1
ATOM 606 C C . CYS A 1 85 ? 6.603 -12.953 -18.257 1.00 88.12 85 CYS A C 1
ATOM 608 O O . CYS A 1 85 ? 5.612 -13.388 -18.837 1.00 88.12 85 CYS A O 1
ATOM 610 N N . GLU A 1 86 ? 7.155 -13.596 -17.235 1.00 89.25 86 GLU A N 1
ATOM 611 C CA . GLU A 1 86 ? 6.435 -14.629 -16.493 1.00 89.25 86 GLU A CA 1
ATOM 612 C C . GLU A 1 86 ? 5.500 -13.922 -15.526 1.00 89.25 86 GLU A C 1
ATOM 614 O O . GLU A 1 86 ? 5.925 -13.393 -14.499 1.00 89.25 86 GLU A O 1
ATOM 619 N N . VAL A 1 87 ? 4.236 -13.840 -15.925 1.00 85.00 87 VAL A N 1
ATOM 620 C CA . VAL A 1 87 ? 3.189 -13.212 -15.129 1.00 85.00 87 VAL A CA 1
ATOM 621 C C . VAL A 1 87 ? 2.624 -14.212 -14.144 1.00 85.00 87 VAL A C 1
ATOM 623 O O . VAL A 1 87 ? 2.583 -15.424 -14.389 1.00 85.00 87 VAL A O 1
ATOM 626 N N . GLU A 1 88 ? 2.182 -13.687 -13.011 1.00 81.38 88 GLU A N 1
ATOM 627 C CA . GLU A 1 88 ? 1.553 -14.491 -11.988 1.00 81.38 88 GLU A CA 1
ATOM 628 C C . GLU A 1 88 ? 0.363 -15.279 -12.565 1.00 81.38 88 GLU A C 1
ATOM 630 O O . GLU A 1 88 ? -0.453 -14.769 -13.341 1.00 81.38 88 GLU A O 1
ATOM 635 N N . ARG A 1 89 ? 0.259 -16.553 -12.184 1.00 82.75 89 ARG A N 1
ATOM 636 C CA . ARG A 1 89 ? -0.939 -17.354 -12.443 1.00 82.75 89 ARG A CA 1
ATOM 637 C C . ARG A 1 89 ? -1.859 -17.270 -11.236 1.00 82.75 89 ARG A C 1
ATOM 639 O O . ARG A 1 89 ? -1.336 -17.152 -10.131 1.00 82.75 89 ARG A O 1
ATOM 646 N N . PRO A 1 90 ? -3.181 -17.447 -11.419 1.00 79.25 90 PRO A N 1
ATOM 647 C CA . PRO A 1 90 ? -4.089 -17.541 -10.291 1.00 79.25 90 PRO A CA 1
ATOM 648 C C . PRO A 1 90 ? -3.520 -18.547 -9.285 1.00 79.25 90 PRO A C 1
ATOM 650 O O . PRO A 1 90 ? -3.208 -19.682 -9.688 1.00 79.25 90 PRO A O 1
ATOM 653 N N . PRO A 1 91 ? -3.303 -18.143 -8.025 1.00 73.75 91 PRO A N 1
ATOM 654 C CA . PRO A 1 91 ? -2.721 -19.029 -7.040 1.00 73.75 91 PRO A CA 1
ATOM 655 C C . PRO A 1 91 ? -3.607 -20.268 -6.946 1.00 73.75 91 PRO A C 1
ATOM 657 O O . PRO A 1 91 ? -4.826 -20.182 -6.784 1.00 73.75 91 PRO A O 1
ATOM 660 N N . LYS A 1 92 ? -3.004 -21.452 -7.107 1.00 73.69 92 LYS A N 1
ATOM 661 C CA . LYS A 1 92 ? -3.736 -22.692 -6.852 1.00 73.69 92 LYS A CA 1
ATOM 662 C C . LYS A 1 92 ? -4.155 -22.624 -5.393 1.00 73.69 92 LYS A C 1
ATOM 664 O O . LYS A 1 92 ? -3.298 -22.434 -4.535 1.00 73.69 92 LYS A O 1
ATOM 669 N N . SER A 1 93 ? -5.444 -22.791 -5.116 1.00 62.22 93 SER A N 1
ATOM 670 C CA . SER A 1 93 ? -6.014 -22.757 -3.766 1.00 62.22 93 SER A CA 1
ATOM 671 C C . SER A 1 93 ? -5.588 -23.964 -2.915 1.00 62.22 93 SER A C 1
ATOM 673 O O . SER A 1 93 ? -6.388 -24.520 -2.163 1.00 62.22 93 SER A O 1
ATOM 675 N N . SER A 1 94 ? -4.334 -24.411 -3.019 1.00 55.06 94 SER A N 1
ATOM 676 C CA . SER A 1 94 ? -3.686 -25.205 -1.990 1.00 55.06 94 SER A CA 1
ATOM 677 C C . SER A 1 94 ? -3.432 -24.268 -0.821 1.00 55.06 94 SER A C 1
ATOM 679 O O . SER A 1 94 ? -2.298 -23.866 -0.570 1.00 55.06 94 SER A O 1
ATOM 681 N N . ALA A 1 95 ? -4.522 -23.860 -0.167 1.00 53.34 95 ALA A N 1
ATOM 682 C CA . ALA A 1 95 ? -4.481 -23.222 1.122 1.00 53.34 95 ALA A CA 1
ATOM 683 C C . ALA A 1 95 ? -3.613 -24.133 1.983 1.00 53.34 95 ALA A C 1
ATOM 685 O O . ALA A 1 95 ? -4.030 -25.224 2.379 1.00 53.34 95 ALA A O 1
ATOM 686 N N . LEU A 1 96 ? -2.381 -23.700 2.239 1.00 52.50 96 LEU A N 1
ATOM 687 C CA . LEU A 1 96 ? -1.750 -24.038 3.491 1.00 52.50 96 LEU A CA 1
ATOM 688 C C . LEU A 1 96 ? -2.776 -23.567 4.514 1.00 52.50 96 LEU A C 1
ATOM 690 O O . LEU A 1 96 ? -2.916 -22.368 4.749 1.00 52.50 96 LEU A O 1
ATOM 694 N N . GLN A 1 97 ? -3.579 -24.501 5.027 1.00 54.88 97 GLN A N 1
ATOM 695 C CA . GLN A 1 97 ? -4.346 -24.307 6.242 1.00 54.88 97 GLN A CA 1
ATOM 696 C C . GLN A 1 97 ? -3.294 -24.081 7.322 1.00 54.88 97 GLN A C 1
ATOM 698 O O . GLN A 1 97 ? -2.914 -24.998 8.048 1.00 54.88 97 GLN A O 1
ATOM 703 N N . ARG A 1 98 ? -2.743 -22.862 7.363 1.00 57.03 98 ARG A N 1
ATOM 704 C CA . ARG A 1 98 ? -1.983 -22.384 8.499 1.00 57.03 98 ARG A CA 1
ATOM 705 C C . ARG A 1 98 ? -2.913 -22.607 9.683 1.00 57.03 98 ARG A C 1
ATOM 707 O O . ARG A 1 98 ? -4.101 -22.281 9.638 1.00 57.03 98 ARG A O 1
ATOM 714 N N . THR A 1 99 ? -2.356 -23.307 10.660 1.00 57.53 99 THR A N 1
ATOM 715 C CA . THR A 1 99 ? -2.917 -23.622 11.972 1.00 57.53 99 THR A CA 1
ATOM 716 C C . THR A 1 99 ? -3.815 -22.506 12.496 1.00 57.53 99 THR A C 1
ATOM 718 O O . THR A 1 99 ? -3.537 -21.350 12.201 1.00 57.53 99 THR A O 1
ATOM 721 N N . ALA A 1 100 ? -4.848 -22.872 13.268 1.00 66.62 100 ALA A N 1
ATOM 722 C CA . ALA A 1 100 ? -5.788 -21.998 13.985 1.00 66.62 100 ALA A CA 1
ATOM 723 C C . ALA A 1 100 ? -5.522 -20.492 13.806 1.00 66.62 100 ALA A C 1
ATOM 725 O O . ALA A 1 100 ? -4.556 -19.966 14.353 1.00 66.62 100 ALA A O 1
ATOM 726 N N . GLN A 1 101 ? -6.389 -19.834 13.028 1.00 65.75 101 GLN A N 1
ATOM 727 C CA . GLN A 1 101 ? -6.371 -18.390 12.786 1.00 65.75 101 GLN A CA 1
ATOM 728 C C . GLN A 1 101 ? -5.982 -17.625 14.064 1.00 65.75 101 GLN A C 1
ATOM 730 O O . GLN A 1 101 ? -6.611 -17.877 15.100 1.00 65.75 101 GLN A O 1
ATOM 735 N N . PRO A 1 102 ? -4.973 -16.733 14.013 1.00 74.88 102 PRO A N 1
ATOM 736 C CA . PRO A 1 102 ? -4.547 -15.979 15.182 1.00 74.88 102 PRO A CA 1
ATOM 737 C C . PRO A 1 102 ? -5.738 -15.301 15.850 1.00 74.88 102 PRO A C 1
ATOM 739 O O . PRO A 1 102 ? -6.634 -14.777 15.180 1.00 74.88 102 PRO A O 1
ATOM 742 N N . SER A 1 103 ? -5.771 -15.337 17.179 1.00 87.62 103 SER A N 1
ATOM 743 C CA . SER A 1 103 ? -6.884 -14.750 17.919 1.00 87.62 103 SER A CA 1
ATOM 744 C C . SER A 1 103 ? -6.806 -13.223 17.914 1.00 87.62 103 SER A C 1
ATOM 746 O O . SER A 1 103 ? -7.852 -12.574 17.858 1.00 87.62 103 SER A O 1
ATOM 748 N N . LEU A 1 104 ? -5.594 -12.652 17.918 1.00 96.62 104 LEU A N 1
ATOM 749 C CA . LEU A 1 104 ? -5.339 -11.213 17.994 1.00 96.62 104 LEU A CA 1
ATOM 750 C C . LEU A 1 104 ? -5.116 -10.567 16.621 1.00 96.62 104 LEU A C 1
ATOM 752 O O . LEU A 1 104 ? -4.476 -11.138 15.742 1.00 96.62 104 LEU A O 1
ATOM 756 N N . LEU A 1 105 ? -5.595 -9.329 16.459 1.00 96.56 105 LEU A N 1
ATOM 757 C CA . LEU A 1 105 ? -5.437 -8.529 15.241 1.00 96.56 105 LEU A CA 1
ATOM 758 C C . LEU A 1 105 ? -3.958 -8.325 14.888 1.00 96.56 105 LEU A C 1
ATOM 760 O O . LEU A 1 105 ? -3.576 -8.485 13.734 1.00 96.56 105 LEU A O 1
ATOM 764 N N . ARG A 1 106 ? -3.123 -8.031 15.892 1.00 96.00 106 ARG A N 1
ATOM 765 C CA . ARG A 1 106 ? -1.671 -7.826 15.744 1.00 96.00 106 ARG A CA 1
ATOM 766 C C . ARG A 1 106 ? -0.888 -9.081 15.336 1.00 96.00 106 ARG A C 1
ATOM 768 O O . ARG A 1 106 ? 0.307 -8.993 15.105 1.00 96.00 106 ARG A O 1
ATOM 775 N N . GLU A 1 107 ? -1.522 -10.248 15.326 1.00 95.12 107 GLU A N 1
ATOM 776 C CA . GLU A 1 107 ? -0.906 -11.519 14.921 1.00 95.12 107 GLU A CA 1
ATOM 777 C C . GLU A 1 107 ? -1.419 -11.983 13.553 1.00 95.12 107 GLU A C 1
ATOM 779 O O . GLU A 1 107 ? -0.890 -12.934 12.978 1.00 95.12 107 GLU A O 1
ATOM 784 N N . PHE A 1 108 ? -2.455 -11.324 13.027 1.00 95.38 108 PHE A N 1
ATOM 785 C CA . PHE A 1 108 ? -2.985 -11.605 11.705 1.00 95.38 108 PHE A CA 1
ATOM 786 C C . PHE A 1 108 ? -2.131 -10.879 10.652 1.00 95.38 108 PHE A C 1
ATOM 788 O O . PHE A 1 108 ? -1.910 -9.671 10.787 1.00 95.38 108 PHE A O 1
ATOM 795 N N . PRO A 1 109 ? -1.627 -11.583 9.626 1.00 96.88 109 PRO A N 1
ATOM 796 C CA . PRO A 1 109 ? -0.790 -10.970 8.609 1.00 96.88 109 PRO A CA 1
ATOM 797 C C . PRO A 1 109 ? -1.639 -10.180 7.616 1.00 96.88 109 PRO A C 1
ATOM 799 O O . PRO A 1 109 ? -2.619 -10.689 7.088 1.00 96.88 109 PRO A O 1
ATOM 802 N N . PHE A 1 110 ? -1.220 -8.971 7.282 1.00 97.81 110 PHE A N 1
ATOM 803 C CA . PHE A 1 110 ? -1.767 -8.124 6.231 1.00 97.81 110 PHE A CA 1
ATOM 804 C C . PHE A 1 110 ? -0.644 -7.779 5.264 1.00 97.81 110 PHE A C 1
ATOM 806 O O . PHE A 1 110 ? 0.459 -7.436 5.683 1.00 97.81 110 PHE A O 1
ATOM 813 N N . ILE A 1 111 ? -0.931 -7.825 3.969 1.00 97.88 111 ILE A N 1
ATOM 814 C CA . ILE A 1 111 ? -0.092 -7.150 2.984 1.00 97.88 111 ILE A CA 1
ATOM 815 C C . ILE A 1 111 ? -0.491 -5.673 2.941 1.00 97.88 111 ILE A C 1
ATOM 817 O O . ILE A 1 111 ? -1.672 -5.337 2.802 1.00 97.88 111 ILE A O 1
ATOM 821 N N . MET A 1 112 ? 0.507 -4.812 3.103 1.00 98.50 112 MET A N 1
ATOM 822 C CA . MET A 1 112 ? 0.383 -3.366 3.166 1.00 98.50 112 MET A CA 1
ATOM 823 C C . MET A 1 112 ? 1.116 -2.719 1.997 1.00 98.50 112 MET A C 1
ATOM 825 O O . MET A 1 112 ? 2.236 -3.101 1.662 1.00 98.50 112 MET A O 1
ATOM 829 N N . THR A 1 113 ? 0.502 -1.723 1.379 1.00 98.25 113 THR A N 1
ATOM 830 C CA . THR A 1 113 ? 1.131 -0.921 0.327 1.00 98.25 113 THR A CA 1
ATOM 831 C C . THR A 1 113 ? 1.730 0.352 0.914 1.00 98.25 113 THR A C 1
ATOM 833 O O . THR A 1 113 ? 1.014 1.179 1.482 1.00 98.25 113 THR A O 1
ATOM 836 N N . HIS A 1 114 ? 3.043 0.518 0.759 1.00 96.75 114 HIS A N 1
ATOM 837 C CA . HIS A 1 114 ? 3.753 1.732 1.158 1.00 96.75 114 HIS A CA 1
ATOM 838 C C . HIS A 1 114 ? 3.269 2.920 0.335 1.00 96.75 114 HIS A C 1
ATOM 840 O O . HIS A 1 114 ? 3.083 2.785 -0.883 1.00 96.75 114 HIS A O 1
ATOM 846 N N . ASP A 1 115 ? 3.067 4.064 0.998 1.00 96.56 115 ASP A N 1
ATOM 847 C CA . ASP A 1 115 ? 2.656 5.315 0.363 1.00 96.56 115 ASP A CA 1
ATOM 848 C C . ASP A 1 115 ? 1.506 5.097 -0.642 1.00 96.56 115 ASP A C 1
ATOM 850 O O . ASP A 1 115 ? 1.580 5.478 -1.815 1.00 96.56 115 ASP A O 1
ATOM 854 N N . SER A 1 116 ? 0.441 4.415 -0.204 1.00 98.12 116 SER A N 1
ATOM 855 C CA . SER A 1 116 ? -0.561 3.790 -1.085 1.00 98.12 116 SER A CA 1
ATOM 856 C C . SER A 1 116 ? -1.152 4.763 -2.105 1.00 98.12 116 SER A C 1
ATOM 858 O O . SER A 1 116 ? -1.327 4.448 -3.282 1.00 98.12 116 SER A O 1
ATOM 860 N N . ALA A 1 117 ? -1.421 5.996 -1.685 1.00 97.88 117 ALA A N 1
ATOM 861 C CA . ALA A 1 117 ? -2.038 6.999 -2.543 1.00 97.88 117 ALA A CA 1
ATOM 862 C C . ALA A 1 117 ? -1.122 7.528 -3.661 1.00 97.88 117 ALA A C 1
ATOM 864 O O . ALA A 1 117 ? -1.598 8.201 -4.575 1.00 97.88 117 ALA A O 1
ATOM 865 N N . THR A 1 118 ? 0.172 7.207 -3.661 1.00 96.88 118 THR A N 1
ATOM 866 C CA . THR A 1 118 ? 1.095 7.628 -4.727 1.00 96.88 118 THR A CA 1
ATOM 867 C C . THR A 1 118 ? 0.764 7.022 -6.097 1.00 96.88 118 THR A C 1
ATOM 869 O O . THR A 1 118 ? 1.215 7.538 -7.119 1.00 96.88 118 THR A O 1
ATOM 872 N N . GLY A 1 119 ? -0.140 6.034 -6.152 1.00 96.62 119 GLY A N 1
ATOM 873 C CA . GLY A 1 119 ? -0.803 5.573 -7.379 1.00 96.62 119 GLY A CA 1
ATOM 874 C C . GLY A 1 119 ? -1.578 6.652 -8.142 1.00 96.62 119 GLY A C 1
ATOM 875 O O . GLY A 1 119 ? -1.827 6.514 -9.341 1.00 96.62 119 GLY A O 1
ATOM 876 N N . PHE A 1 120 ? -1.921 7.765 -7.486 1.00 97.12 120 PHE A N 1
ATOM 877 C CA . PHE A 1 120 ? -2.530 8.925 -8.137 1.00 97.12 120 PHE A CA 1
ATOM 878 C C . PHE A 1 120 ? -1.511 9.863 -8.800 1.00 97.12 120 PHE A C 1
ATOM 880 O O . PHE A 1 120 ? -1.917 10.755 -9.554 1.00 97.12 120 PHE A O 1
ATOM 887 N N . ILE A 1 121 ? -0.201 9.681 -8.575 1.00 94.88 121 ILE A N 1
ATOM 888 C CA . ILE A 1 121 ? 0.820 10.496 -9.238 1.00 94.88 121 ILE A CA 1
ATOM 889 C C . ILE A 1 121 ? 0.813 10.182 -10.737 1.00 94.88 121 ILE A C 1
ATOM 891 O O . ILE A 1 121 ? 1.071 9.065 -11.184 1.00 94.88 121 ILE A O 1
ATOM 895 N N . ARG A 1 122 ? 0.505 11.192 -11.551 1.00 92.38 122 ARG A N 1
ATOM 896 C CA . ARG A 1 122 ? 0.457 11.053 -13.010 1.00 92.38 122 ARG A CA 1
ATOM 897 C C . ARG A 1 122 ? 1.847 11.259 -13.608 1.00 92.38 122 ARG A C 1
ATOM 899 O O . ARG A 1 122 ? 2.631 12.047 -13.098 1.00 92.38 122 ARG A O 1
ATOM 906 N N . LYS A 1 123 ? 2.118 10.639 -14.761 1.00 87.25 123 LYS A N 1
ATOM 907 C CA . LYS A 1 123 ? 3.395 10.750 -15.501 1.00 87.25 123 LYS A CA 1
ATOM 908 C C . LYS A 1 123 ? 3.839 12.193 -15.802 1.00 87.25 123 LYS A C 1
ATOM 910 O O . LYS A 1 123 ? 5.028 12.451 -15.959 1.00 87.25 123 LYS A O 1
ATOM 915 N N . PHE A 1 124 ? 2.894 13.124 -15.922 1.00 88.69 124 PHE A N 1
ATOM 916 C CA . PHE A 1 124 ? 3.190 14.537 -16.181 1.00 88.69 124 PHE A CA 1
ATOM 917 C C . PHE A 1 124 ? 3.581 15.318 -14.920 1.00 88.69 124 PHE A C 1
ATOM 919 O O . PHE A 1 124 ? 4.070 16.439 -15.030 1.00 88.69 124 PHE A O 1
ATOM 926 N N . ASP A 1 125 ? 3.388 14.744 -13.730 1.00 90.44 125 ASP A N 1
ATOM 927 C CA . ASP A 1 125 ? 3.875 15.327 -12.487 1.00 90.44 125 ASP A CA 1
ATOM 928 C C . ASP A 1 125 ? 5.383 15.066 -12.374 1.00 90.44 125 ASP A C 1
ATOM 930 O O . ASP A 1 125 ? 5.771 13.905 -12.293 1.00 90.44 125 ASP A O 1
ATOM 934 N N . PRO A 1 126 ? 6.260 16.082 -12.322 1.00 89.75 126 PRO A N 1
ATOM 935 C CA . PRO A 1 126 ? 7.711 15.876 -12.271 1.00 89.75 126 PRO A CA 1
ATOM 936 C C . PRO A 1 126 ? 8.180 15.009 -11.088 1.00 89.75 126 PRO A C 1
ATOM 938 O O . PRO A 1 126 ? 9.284 14.467 -11.129 1.00 89.75 126 PRO A O 1
ATOM 941 N N . ARG A 1 127 ? 7.347 14.840 -10.053 1.00 89.94 127 ARG A N 1
ATOM 942 C CA . ARG A 1 127 ? 7.633 14.017 -8.873 1.00 89.94 127 ARG A CA 1
ATOM 943 C C . ARG A 1 127 ? 7.356 12.525 -9.083 1.00 89.94 127 ARG A C 1
ATOM 945 O O . ARG A 1 127 ? 7.743 11.729 -8.232 1.00 89.94 127 ARG A O 1
ATOM 952 N N . TRP A 1 128 ? 6.750 12.117 -10.203 1.00 88.38 128 TRP A N 1
ATOM 953 C CA . TRP A 1 128 ? 6.365 10.719 -10.447 1.00 88.38 128 TRP A CA 1
ATOM 954 C C . TRP A 1 128 ? 7.525 9.732 -10.337 1.00 88.38 128 TRP A C 1
ATOM 956 O O . TRP A 1 128 ? 7.335 8.618 -9.882 1.00 88.38 128 TRP A O 1
ATOM 966 N N . ARG A 1 129 ? 8.751 10.126 -10.691 1.00 85.56 129 ARG A N 1
ATOM 967 C CA . ARG A 1 129 ? 9.906 9.222 -10.582 1.00 85.56 129 ARG A CA 1
ATOM 968 C C . ARG A 1 129 ? 10.469 9.094 -9.175 1.00 85.56 129 ARG A C 1
ATOM 970 O O . ARG A 1 129 ? 11.206 8.153 -8.930 1.00 85.56 129 ARG A O 1
ATOM 977 N N . ILE A 1 130 ? 10.205 10.061 -8.306 1.00 88.25 130 ILE A N 1
ATOM 978 C CA . ILE A 1 130 ? 10.855 10.156 -6.994 1.00 88.25 130 ILE A CA 1
ATOM 979 C C . ILE A 1 130 ? 9.918 9.730 -5.865 1.00 88.25 130 ILE A C 1
ATOM 981 O O . ILE A 1 130 ? 10.352 9.044 -4.949 1.00 88.25 130 ILE A O 1
ATOM 985 N N . GLY A 1 131 ? 8.633 10.072 -5.969 1.00 89.56 131 GLY A N 1
ATOM 986 C CA . GLY A 1 131 ? 7.647 9.812 -4.921 1.00 89.56 131 GLY A CA 1
ATOM 987 C C . GLY A 1 131 ? 6.629 8.725 -5.246 1.00 89.56 131 GLY A C 1
ATOM 988 O O . GLY A 1 131 ? 5.738 8.506 -4.439 1.00 89.56 131 GLY A O 1
ATOM 989 N N . GLN A 1 132 ? 6.683 8.080 -6.418 1.00 93.00 132 GLN A N 1
ATOM 990 C CA . GLN A 1 132 ? 5.715 7.035 -6.760 1.00 93.00 132 GLN A CA 1
ATOM 991 C C . GLN A 1 132 ? 6.142 5.677 -6.200 1.00 93.00 132 GLN A C 1
ATOM 993 O O . GLN A 1 132 ? 7.125 5.104 -6.664 1.00 93.00 132 GLN A O 1
ATOM 998 N N . ALA A 1 133 ? 5.373 5.153 -5.244 1.00 94.00 133 ALA A N 1
ATOM 999 C CA . ALA A 1 133 ? 5.486 3.775 -4.778 1.00 94.00 133 ALA A CA 1
ATOM 1000 C C . ALA A 1 133 ? 4.514 2.863 -5.545 1.00 94.00 133 ALA A C 1
ATOM 1002 O O . ALA A 1 133 ? 4.930 1.847 -6.092 1.00 94.00 133 ALA A O 1
ATOM 1003 N N . GLN A 1 134 ? 3.247 3.271 -5.679 1.00 95.81 134 GLN A N 1
ATOM 1004 C CA . GLN A 1 134 ? 2.205 2.493 -6.365 1.00 95.81 134 GLN A CA 1
ATOM 1005 C C . GLN A 1 134 ? 1.919 3.009 -7.781 1.00 95.81 134 GLN A C 1
ATOM 1007 O O . GLN A 1 134 ? 2.045 4.200 -8.052 1.00 95.81 134 GLN A O 1
ATOM 1012 N N . THR A 1 135 ? 1.455 2.140 -8.682 1.00 95.50 135 THR A N 1
ATOM 1013 C CA . THR A 1 135 ? 1.086 2.490 -10.077 1.00 95.50 135 THR A CA 1
ATOM 1014 C C . THR A 1 135 ? -0.419 2.457 -10.356 1.00 95.50 135 THR A C 1
ATOM 1016 O O . THR A 1 135 ? -0.871 2.922 -11.403 1.00 95.50 135 THR A O 1
ATOM 1019 N N . ILE A 1 136 ? -1.192 1.937 -9.406 1.00 97.12 136 ILE A N 1
ATOM 1020 C CA . ILE A 1 136 ? -2.644 1.765 -9.461 1.00 97.12 136 ILE A CA 1
ATOM 1021 C C . ILE A 1 136 ? -3.304 2.452 -8.253 1.00 97.12 136 ILE A C 1
ATOM 1023 O O . ILE A 1 136 ? -2.646 2.709 -7.243 1.00 97.12 136 ILE A O 1
ATOM 1027 N N . ASN A 1 137 ? -4.583 2.809 -8.357 1.00 97.94 137 ASN A N 1
ATOM 1028 C CA . ASN A 1 137 ? -5.337 3.513 -7.315 1.00 97.94 137 ASN A CA 1
ATOM 1029 C C . ASN A 1 137 ? -5.660 2.612 -6.104 1.00 97.94 137 ASN A C 1
ATOM 1031 O O . ASN A 1 137 ? -5.387 1.417 -6.122 1.00 97.94 137 ASN A O 1
ATOM 1035 N N . LEU A 1 138 ? -6.251 3.173 -5.044 1.00 98.62 138 LEU A N 1
ATOM 1036 C CA . LEU A 1 138 ? -6.483 2.445 -3.787 1.00 98.62 138 LEU A CA 1
ATOM 1037 C C . LEU A 1 138 ? -7.409 1.223 -3.939 1.00 98.62 138 LEU A C 1
ATOM 1039 O O . LEU A 1 138 ? -7.154 0.191 -3.325 1.00 98.62 138 LEU A O 1
ATOM 1043 N N . VAL A 1 139 ? -8.463 1.315 -4.759 1.00 98.69 139 VAL A N 1
ATOM 1044 C CA . VAL A 1 139 ? -9.389 0.192 -5.010 1.00 98.69 139 VAL A CA 1
ATOM 1045 C C . VAL A 1 139 ? -8.707 -0.900 -5.827 1.00 98.69 139 VAL A C 1
ATOM 1047 O O . VAL A 1 139 ? -8.825 -2.085 -5.519 1.00 98.69 139 VAL A O 1
ATOM 1050 N N . GLU 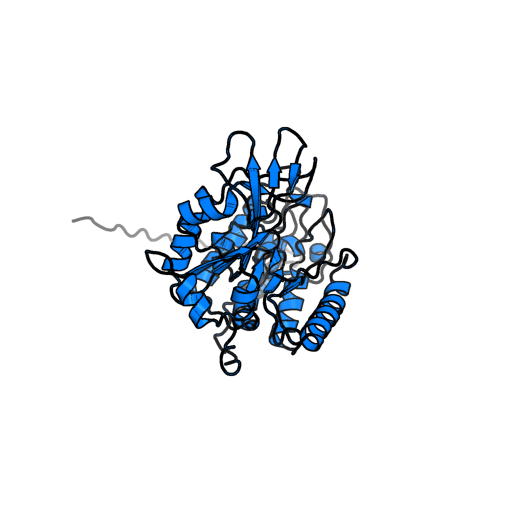A 1 140 ? -7.952 -0.497 -6.845 1.00 98.50 140 GLU A N 1
ATOM 1051 C CA . GLU A 1 140 ? -7.153 -1.411 -7.661 1.00 98.50 140 GLU A CA 1
ATOM 1052 C C . GLU A 1 140 ? -6.116 -2.141 -6.766 1.00 98.50 140 GLU A C 1
ATOM 1054 O O . GLU A 1 140 ? -5.936 -3.350 -6.887 1.00 98.50 140 GLU A O 1
ATOM 1059 N N . GLN A 1 141 ? -5.504 -1.462 -5.780 1.00 98.56 141 GLN A N 1
ATOM 1060 C CA . GLN A 1 141 ? -4.561 -2.079 -4.828 1.00 98.56 141 GLN A CA 1
ATOM 1061 C C . GLN A 1 141 ? -5.201 -3.170 -3.959 1.00 98.56 141 GLN A C 1
ATOM 1063 O O . GLN A 1 141 ? -4.631 -4.255 -3.824 1.00 98.56 141 GLN A O 1
ATOM 1068 N N . VAL A 1 142 ? -6.380 -2.919 -3.378 1.00 98.62 142 VAL A N 1
ATOM 1069 C CA . VAL A 1 142 ? -7.071 -3.923 -2.541 1.00 98.62 142 VAL A CA 1
ATOM 1070 C C . VAL A 1 142 ? -7.620 -5.088 -3.368 1.00 98.62 142 VAL A C 1
ATOM 1072 O O . VAL A 1 142 ? -7.613 -6.234 -2.912 1.00 98.62 142 VAL A O 1
ATOM 1075 N N . THR A 1 143 ? -7.979 -4.826 -4.627 1.00 98.25 143 THR A N 1
ATOM 1076 C CA . THR A 1 143 ? -8.304 -5.854 -5.629 1.00 98.25 143 THR A CA 1
ATOM 1077 C C . THR A 1 143 ? -7.074 -6.715 -5.948 1.00 98.25 143 THR A C 1
ATOM 1079 O O . THR A 1 143 ? -7.164 -7.937 -6.019 1.00 98.25 143 THR A O 1
ATOM 1082 N N . CYS A 1 144 ? -5.886 -6.107 -6.006 1.00 97.50 144 CYS A N 1
ATOM 1083 C CA . CYS A 1 144 ? -4.599 -6.802 -6.108 1.00 97.50 144 CYS A CA 1
ATOM 1084 C C . CYS A 1 144 ? -4.118 -7.467 -4.806 1.00 97.50 144 CYS A C 1
ATOM 1086 O O . CYS A 1 144 ? -2.976 -7.919 -4.727 1.00 97.50 144 CYS A O 1
ATOM 1088 N N . GLY A 1 145 ? -4.970 -7.549 -3.786 1.00 97.56 145 GLY A N 1
ATOM 1089 C CA . GLY A 1 145 ? -4.707 -8.297 -2.564 1.00 97.56 145 GLY A CA 1
ATOM 1090 C C . GLY A 1 145 ? -4.208 -7.476 -1.388 1.00 97.56 145 GLY A C 1
ATOM 1091 O O . GLY A 1 145 ? -4.085 -8.050 -0.310 1.00 97.56 145 GLY A O 1
ATOM 1092 N N . ALA A 1 146 ? -3.992 -6.162 -1.529 1.00 98.50 146 ALA A N 1
ATOM 1093 C CA . ALA A 1 146 ? -3.725 -5.313 -0.370 1.00 98.50 146 ALA A CA 1
ATOM 1094 C C . ALA A 1 146 ? -4.863 -5.445 0.663 1.00 98.50 146 ALA A C 1
ATOM 1096 O O . ALA A 1 146 ? -6.049 -5.477 0.317 1.00 98.50 146 ALA A O 1
ATOM 1097 N N . ARG A 1 147 ? -4.502 -5.546 1.944 1.00 98.31 147 ARG A N 1
ATOM 1098 C CA . ARG A 1 147 ? -5.446 -5.568 3.080 1.00 98.31 147 ARG A CA 1
ATOM 1099 C C . ARG A 1 147 ? -5.085 -4.546 4.156 1.00 98.31 147 ARG A C 1
ATOM 1101 O O . ARG A 1 147 ? -5.806 -4.397 5.138 1.00 98.31 147 ARG A O 1
ATOM 1108 N N . ALA A 1 148 ? -4.006 -3.805 3.938 1.00 98.69 148 ALA A N 1
ATOM 1109 C CA . ALA A 1 148 ? -3.673 -2.586 4.645 1.00 98.69 148 ALA A CA 1
ATOM 1110 C C . ALA A 1 148 ? -3.155 -1.540 3.643 1.00 98.69 148 ALA A C 1
ATOM 1112 O O . ALA A 1 148 ? -2.497 -1.893 2.666 1.00 98.69 148 ALA A O 1
ATOM 1113 N N . LEU A 1 149 ? -3.447 -0.263 3.874 1.00 98.75 149 LEU A N 1
ATOM 1114 C CA . LEU A 1 149 ? -2.979 0.850 3.043 1.00 98.75 149 LEU A CA 1
ATOM 1115 C C . LEU A 1 149 ? -2.267 1.882 3.934 1.00 98.75 149 LEU A C 1
ATOM 1117 O O . LEU A 1 149 ? -2.877 2.345 4.898 1.00 98.75 149 LEU A O 1
ATOM 1121 N N . ASP A 1 150 ? -1.018 2.255 3.624 1.00 98.44 150 ASP A N 1
ATOM 1122 C CA . ASP A 1 150 ? -0.361 3.442 4.211 1.00 98.44 150 ASP A CA 1
ATOM 1123 C C . ASP A 1 150 ? -0.982 4.708 3.612 1.00 98.44 150 ASP A C 1
ATOM 1125 O O . ASP A 1 150 ? -0.772 5.022 2.433 1.00 98.44 150 ASP A O 1
ATOM 1129 N N . ILE A 1 151 ? -1.782 5.417 4.404 1.00 98.44 151 ILE A N 1
ATOM 1130 C CA . ILE A 1 151 ? -2.522 6.601 3.976 1.00 98.44 151 ILE A CA 1
ATOM 1131 C C . ILE A 1 151 ? -1.967 7.827 4.694 1.00 98.44 151 ILE A C 1
ATOM 1133 O O . ILE A 1 151 ? -2.151 8.008 5.896 1.00 98.44 151 ILE A O 1
ATOM 1137 N N . ARG A 1 152 ? -1.349 8.719 3.919 1.00 97.94 152 ARG A N 1
ATOM 1138 C CA . ARG A 1 152 ? -0.799 9.987 4.405 1.00 97.94 152 ARG A CA 1
ATOM 1139 C C . ARG A 1 152 ? -1.680 11.144 3.978 1.00 97.94 152 ARG A C 1
ATOM 1141 O O . ARG A 1 152 ? -1.927 11.322 2.782 1.00 97.94 152 ARG A O 1
ATOM 1148 N N . LEU A 1 153 ? -2.169 11.923 4.944 1.00 98.00 153 LEU A N 1
ATOM 1149 C CA . LEU A 1 153 ? -3.189 12.951 4.710 1.00 98.00 153 LEU A CA 1
ATOM 1150 C C . LEU A 1 153 ? -2.699 14.370 5.001 1.00 98.00 153 LEU A C 1
ATOM 1152 O O . LEU A 1 153 ? -1.947 14.614 5.941 1.00 98.00 153 LEU A O 1
ATOM 1156 N N . VAL A 1 154 ? -3.142 15.318 4.179 1.00 97.31 154 VAL A N 1
ATOM 1157 C CA . VAL A 1 154 ? -2.893 16.746 4.353 1.00 97.31 154 VAL A CA 1
ATOM 1158 C C . VAL A 1 154 ? -4.183 17.543 4.202 1.00 97.31 154 VAL A C 1
ATOM 1160 O O . VAL A 1 154 ? -4.948 17.344 3.256 1.00 97.31 154 VAL A O 1
ATOM 1163 N N . ILE A 1 155 ? -4.388 18.490 5.111 1.00 96.50 155 ILE A N 1
ATOM 1164 C CA . ILE A 1 155 ? -5.405 19.537 4.995 1.00 96.50 155 ILE A CA 1
ATOM 1165 C C . ILE A 1 155 ? -4.762 20.751 4.322 1.00 96.50 155 ILE A C 1
ATOM 1167 O O . ILE A 1 155 ? -3.679 21.196 4.716 1.00 96.50 155 ILE A O 1
ATOM 1171 N N . LYS A 1 156 ? -5.413 21.291 3.289 1.00 94.81 156 LYS A N 1
ATOM 1172 C CA . LYS A 1 156 ? -4.993 22.544 2.640 1.00 94.81 156 LYS A CA 1
ATOM 1173 C C . LYS A 1 156 ? -5.667 23.728 3.339 1.00 94.81 156 LYS A C 1
ATOM 1175 O O . LYS A 1 156 ? -6.797 23.602 3.795 1.00 94.81 156 LYS A O 1
ATOM 1180 N N . ASP A 1 157 ? -4.983 24.866 3.377 1.00 91.25 157 ASP A N 1
ATOM 1181 C CA . ASP A 1 157 ? -5.530 26.126 3.896 1.00 91.25 157 ASP A CA 1
ATOM 1182 C C . ASP A 1 157 ? -6.894 26.466 3.262 1.00 91.25 157 ASP A C 1
ATOM 1184 O O . ASP A 1 157 ? -7.031 26.422 2.032 1.00 91.25 157 ASP A O 1
ATOM 1188 N N . GLY A 1 158 ? -7.900 26.752 4.096 1.00 91.50 158 GLY A N 1
ATOM 1189 C CA . GLY A 1 158 ? -9.281 27.029 3.681 1.00 91.50 158 GLY A CA 1
ATOM 1190 C C . GLY A 1 158 ? -10.057 25.828 3.122 1.00 91.50 158 GLY A C 1
ATOM 1191 O O . GLY A 1 158 ? -11.059 26.016 2.429 1.00 91.50 158 GLY A O 1
ATOM 1192 N N . LYS A 1 159 ? -9.562 24.604 3.340 1.00 93.75 159 LYS A N 1
ATOM 1193 C CA . LYS A 1 159 ? -10.166 23.327 2.919 1.00 93.75 159 LYS A CA 1
ATOM 1194 C C . LYS A 1 159 ? -10.153 22.320 4.072 1.00 93.75 159 LYS A C 1
ATOM 1196 O O . LYS A 1 159 ? -9.771 21.166 3.901 1.00 93.75 159 LYS A O 1
ATOM 1201 N N . GLU A 1 160 ? -10.546 22.769 5.257 1.00 92.88 160 GLU A N 1
ATOM 1202 C CA . GLU A 1 160 ? -10.494 22.014 6.515 1.00 92.88 160 GLU A CA 1
ATOM 1203 C C . GLU A 1 160 ? -11.324 20.720 6.491 1.00 92.88 160 GLU A C 1
ATOM 1205 O O . GLU A 1 160 ? -11.023 19.783 7.226 1.00 92.88 160 GLU A O 1
ATOM 1210 N N . GLU A 1 161 ? -12.327 20.655 5.614 1.00 93.19 161 GLU A N 1
ATOM 1211 C CA . GLU A 1 161 ? -13.221 19.507 5.428 1.00 93.19 161 GLU A CA 1
ATOM 1212 C C . GLU A 1 161 ? -12.741 18.534 4.330 1.00 93.19 161 GLU A C 1
ATOM 1214 O O . GLU A 1 161 ? -13.403 17.531 4.063 1.00 93.19 161 GLU A O 1
ATOM 1219 N N . GLU A 1 162 ? -11.602 18.800 3.672 1.00 96.50 162 GLU A N 1
ATOM 1220 C CA . GLU A 1 162 ? -11.056 17.978 2.583 1.00 96.50 162 GLU A CA 1
ATOM 1221 C C . GLU A 1 162 ? -9.681 17.396 2.944 1.00 96.50 162 GLU A C 1
ATOM 1223 O O . GLU A 1 162 ? -8.713 18.116 3.201 1.00 96.50 162 GLU A O 1
ATOM 1228 N N . PHE A 1 163 ? -9.561 16.068 2.891 1.00 97.69 163 PHE A N 1
ATOM 1229 C CA . PHE A 1 163 ? -8.325 15.353 3.203 1.00 97.69 163 PHE A CA 1
ATOM 1230 C C . PHE A 1 163 ? -7.658 14.904 1.919 1.00 97.69 163 PHE A C 1
ATOM 1232 O O . PHE A 1 163 ? -8.074 13.935 1.287 1.00 97.69 163 PHE A O 1
ATOM 1239 N N . PHE A 1 164 ? -6.610 15.615 1.526 1.00 97.88 164 PHE A N 1
ATOM 1240 C CA . PHE A 1 164 ? -5.820 15.258 0.358 1.00 97.88 164 PHE A CA 1
ATOM 1241 C C . PHE A 1 164 ? -4.763 14.236 0.729 1.00 97.88 164 PHE A C 1
ATOM 1243 O O . PHE A 1 164 ? -4.202 14.277 1.820 1.00 97.88 164 PHE A O 1
ATOM 1250 N N . PHE A 1 165 ? -4.421 13.368 -0.213 1.00 98.12 165 PHE A N 1
ATOM 1251 C CA . PHE A 1 165 ? -3.251 12.517 -0.048 1.00 98.12 165 PHE A CA 1
ATOM 1252 C C . PHE A 1 165 ? -1.965 13.315 -0.252 1.00 98.12 165 PHE A C 1
ATOM 1254 O O . PHE A 1 165 ? -1.927 14.221 -1.092 1.00 98.12 165 PHE A O 1
ATOM 1261 N N . HIS A 1 166 ? -0.902 12.970 0.470 1.00 96.94 166 HIS A N 1
ATOM 1262 C CA . HIS A 1 166 ? 0.418 13.559 0.251 1.00 96.94 166 HIS A CA 1
ATOM 1263 C C . HIS A 1 166 ? 1.549 12.546 0.381 1.00 96.94 166 HIS A C 1
ATOM 1265 O O . HIS A 1 166 ? 1.342 11.420 0.819 1.00 96.94 166 HIS A O 1
ATOM 1271 N N . HIS A 1 167 ? 2.738 12.958 -0.045 1.00 95.06 167 HIS A N 1
ATOM 1272 C CA . HIS A 1 167 ? 3.975 12.217 0.149 1.00 95.06 167 HIS A CA 1
ATOM 1273 C C . HIS A 1 167 ? 5.143 13.192 0.326 1.00 95.06 167 HIS A C 1
ATOM 1275 O O . HIS A 1 167 ? 5.306 14.121 -0.474 1.00 95.06 167 HIS A O 1
ATOM 1281 N N . GLY A 1 168 ? 5.970 12.941 1.343 1.00 89.56 168 GLY A N 1
ATOM 1282 C CA . GLY A 1 168 ? 7.129 13.756 1.708 1.00 89.56 168 GLY A CA 1
ATOM 1283 C C . GLY A 1 168 ? 6.778 15.073 2.409 1.00 89.56 168 GLY A C 1
ATOM 1284 O O . GLY A 1 168 ? 5.622 15.483 2.481 1.00 89.56 168 GLY A O 1
ATOM 1285 N N . GLU A 1 169 ? 7.801 15.784 2.881 1.00 80.94 169 GLU A N 1
ATOM 1286 C CA . GLU A 1 169 ? 7.666 17.066 3.588 1.00 80.94 169 GLU A CA 1
ATOM 1287 C C . GLU A 1 169 ? 8.432 18.196 2.869 1.00 80.94 169 GLU A C 1
ATOM 1289 O O . GLU A 1 169 ? 9.465 17.978 2.227 1.00 80.94 169 GLU A O 1
ATOM 1294 N N . GLY A 1 170 ? 7.928 19.431 2.975 1.00 85.00 170 GLY A N 1
ATOM 1295 C CA . GLY A 1 170 ? 8.579 20.631 2.443 1.00 85.00 170 GLY A CA 1
ATOM 1296 C C . GLY A 1 170 ? 8.300 20.930 0.963 1.00 85.00 170 GLY A C 1
ATOM 1297 O O . GLY A 1 170 ? 7.178 20.807 0.468 1.00 85.00 170 GLY A O 1
ATOM 1298 N N . ILE A 1 171 ? 9.318 21.426 0.250 1.00 85.00 171 ILE A N 1
ATOM 1299 C CA . ILE A 1 171 ? 9.176 21.936 -1.131 1.00 85.00 171 ILE A CA 1
ATOM 1300 C C . ILE A 1 171 ? 9.047 20.829 -2.185 1.00 85.00 171 ILE A C 1
ATOM 1302 O O . ILE A 1 171 ? 8.564 21.086 -3.285 1.00 85.00 171 ILE A O 1
ATOM 1306 N N . PHE A 1 172 ? 9.469 19.607 -1.854 1.00 86.19 172 PHE A N 1
ATOM 1307 C CA . PHE A 1 172 ? 9.385 18.445 -2.742 1.00 86.19 172 PHE A CA 1
ATOM 1308 C C . PHE A 1 172 ? 8.150 17.583 -2.480 1.00 86.19 172 PHE A C 1
ATOM 1310 O O . PHE A 1 172 ? 7.939 16.603 -3.196 1.00 86.19 172 PHE A O 1
ATOM 1317 N N . SER A 1 173 ? 7.315 17.961 -1.507 1.00 91.25 173 SER A N 1
ATOM 1318 C CA . SER A 1 173 ? 6.093 17.231 -1.203 1.00 91.25 173 SER A CA 1
ATOM 1319 C C . SER A 1 173 ? 5.182 17.139 -2.417 1.00 91.25 173 SER A C 1
ATOM 1321 O O . SER A 1 173 ? 4.951 18.109 -3.155 1.00 91.25 173 SER A O 1
ATOM 1323 N N . TRP A 1 174 ? 4.617 15.959 -2.603 1.00 94.19 174 TRP A N 1
ATOM 1324 C CA . TRP A 1 174 ? 3.507 15.741 -3.508 1.00 94.19 174 TRP A CA 1
ATOM 1325 C C . TRP A 1 174 ? 2.193 15.870 -2.738 1.00 94.19 174 TRP A C 1
ATOM 1327 O O . TRP A 1 174 ? 2.089 15.406 -1.611 1.00 94.19 174 TRP A O 1
ATOM 1337 N N . VAL A 1 175 ? 1.194 16.512 -3.346 1.00 95.81 175 VAL A N 1
ATOM 1338 C CA . VAL A 1 175 ? -0.182 16.541 -2.838 1.00 95.81 175 VAL A CA 1
ATOM 1339 C C . VAL A 1 175 ? -1.096 16.161 -3.981 1.00 95.81 175 VAL A C 1
ATOM 1341 O O . VAL A 1 175 ? -1.016 16.765 -5.055 1.00 95.81 175 VAL A O 1
ATOM 1344 N N . SER A 1 176 ? -1.961 15.186 -3.745 1.00 96.69 176 SER A N 1
ATOM 1345 C CA . SER A 1 176 ? -2.902 14.705 -4.742 1.00 96.69 176 SER A CA 1
ATOM 1346 C C . SER A 1 176 ? -3.951 15.762 -5.108 1.00 96.69 176 SER A C 1
ATOM 1348 O O . SER A 1 176 ? -4.250 16.695 -4.347 1.00 96.69 176 SER A O 1
ATOM 1350 N N . GLY A 1 177 ? -4.512 15.600 -6.307 1.00 96.56 177 GLY A N 1
ATOM 1351 C CA . GLY A 1 177 ? -5.794 16.201 -6.674 1.00 96.56 177 GLY A CA 1
ATOM 1352 C C . GLY A 1 177 ? -6.982 15.445 -6.072 1.00 96.56 177 GLY A C 1
ATOM 1353 O O . GLY A 1 177 ? -8.031 16.046 -5.877 1.00 96.56 177 GLY A O 1
ATOM 1354 N N . GLU A 1 178 ? -6.788 14.169 -5.731 1.00 97.81 178 GLU A N 1
ATOM 1355 C CA . GLU A 1 178 ? -7.795 13.309 -5.109 1.00 97.81 178 GLU A CA 1
ATOM 1356 C C . GLU A 1 178 ? -7.834 13.489 -3.587 1.00 97.81 178 GLU A C 1
ATOM 1358 O O . GLU A 1 178 ? -6.832 13.855 -2.956 1.00 97.81 178 GLU A O 1
ATOM 1363 N N . THR A 1 179 ? -8.987 13.179 -3.000 1.00 98.31 179 THR A N 1
ATOM 1364 C CA . THR A 1 179 ? -9.240 13.260 -1.558 1.00 98.31 179 THR A CA 1
ATOM 1365 C C . THR A 1 179 ? -9.697 11.919 -0.994 1.00 98.31 179 THR A C 1
ATOM 1367 O O . THR A 1 179 ? -10.253 11.085 -1.712 1.00 98.31 179 THR A O 1
ATOM 1370 N N . LEU A 1 180 ? -9.525 11.721 0.316 1.00 98.19 180 LEU A N 1
ATOM 1371 C CA . LEU A 1 180 ? -10.095 10.571 1.016 1.00 98.19 180 LEU A CA 1
ATOM 1372 C C . LEU A 1 180 ? -11.620 10.550 0.877 1.00 98.19 180 LEU A C 1
ATOM 1374 O O . LEU A 1 180 ? -12.185 9.496 0.633 1.00 98.19 180 LEU A O 1
ATOM 1378 N N . GLN A 1 181 ? -12.275 11.709 0.959 1.00 97.75 181 GLN A N 1
ATOM 1379 C CA . GLN A 1 181 ? -13.717 11.875 0.781 1.00 97.75 181 GLN A CA 1
ATOM 1380 C C . GLN A 1 181 ? -14.182 11.345 -0.589 1.00 97.75 181 GLN A C 1
ATOM 1382 O O . GLN A 1 181 ? -15.230 10.710 -0.679 1.00 97.75 181 GLN A O 1
ATOM 1387 N N . GLY A 1 182 ? -13.405 11.584 -1.654 1.00 98.00 182 GLY A N 1
ATOM 1388 C CA . GLY A 1 182 ? -13.716 11.116 -3.009 1.00 98.00 182 GLY A CA 1
ATOM 1389 C C . GLY A 1 182 ? -13.439 9.625 -3.235 1.00 98.00 182 GLY A C 1
ATOM 1390 O O . GLY A 1 182 ? -14.166 8.965 -3.981 1.00 98.00 182 GLY A O 1
ATOM 1391 N N . GLU A 1 183 ? -12.418 9.072 -2.577 1.00 98.19 183 GLU A N 1
ATOM 1392 C CA . GLU A 1 183 ? -12.045 7.656 -2.706 1.00 98.19 183 GLU A CA 1
ATOM 1393 C C . GLU A 1 183 ? -12.799 6.736 -1.735 1.00 98.19 183 GLU A C 1
ATOM 1395 O O . GLU A 1 183 ? -13.029 5.562 -2.036 1.00 98.19 183 GLU A O 1
ATOM 1400 N N . TRP A 1 184 ? -13.239 7.266 -0.594 1.00 98.00 184 TRP A N 1
ATOM 1401 C CA . TRP A 1 184 ? -13.909 6.518 0.466 1.00 98.00 184 TRP A CA 1
ATOM 1402 C C . TRP A 1 184 ? -15.136 5.733 -0.020 1.00 98.00 184 TRP A C 1
ATOM 1404 O O . TRP A 1 184 ? -15.189 4.527 0.236 1.00 98.00 184 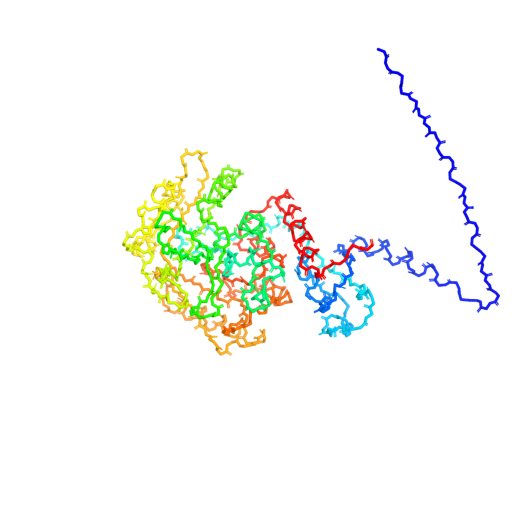TRP A O 1
ATOM 1414 N N . PRO A 1 185 ? -16.083 6.318 -0.785 1.00 98.12 185 PRO A N 1
ATOM 1415 C CA . PRO A 1 185 ? -17.234 5.570 -1.287 1.00 98.12 185 PRO A CA 1
ATOM 1416 C C . PRO A 1 185 ? -16.849 4.356 -2.140 1.00 98.12 185 PRO A C 1
ATOM 1418 O O . PRO A 1 185 ? -17.571 3.357 -2.145 1.00 98.12 185 PRO A O 1
ATOM 1421 N N . LYS A 1 186 ? -15.713 4.424 -2.846 1.00 98.38 186 LYS A N 1
ATOM 1422 C CA . LYS A 1 186 ? -15.224 3.347 -3.713 1.00 98.38 186 LYS A CA 1
ATOM 1423 C C . LYS A 1 186 ? -14.612 2.213 -2.888 1.00 98.38 186 LYS A C 1
ATOM 1425 O O . LYS A 1 186 ? -14.926 1.052 -3.132 1.00 98.38 186 LYS A O 1
ATOM 1430 N N . LEU A 1 187 ? -13.821 2.545 -1.866 1.00 98.50 187 LEU A N 1
ATOM 1431 C CA . LEU A 1 187 ? -13.299 1.563 -0.908 1.00 98.50 187 LEU A CA 1
ATOM 1432 C C . LEU A 1 187 ? -14.430 0.887 -0.124 1.00 98.50 187 LEU A C 1
ATOM 1434 O O . LEU A 1 187 ? -14.456 -0.335 -0.014 1.00 98.50 187 LEU A O 1
ATOM 1438 N N . ALA A 1 188 ? -15.410 1.659 0.351 1.00 98.19 188 ALA A N 1
ATOM 1439 C CA . ALA A 1 188 ? -16.592 1.120 1.018 1.00 98.19 188 ALA A CA 1
ATOM 1440 C C . ALA A 1 188 ? -17.396 0.186 0.096 1.00 98.19 188 ALA A C 1
ATOM 1442 O O . ALA A 1 188 ? -17.892 -0.846 0.544 1.00 98.19 188 ALA A O 1
ATOM 1443 N N . ALA A 1 189 ? -17.506 0.510 -1.198 1.00 98.25 189 ALA A N 1
ATOM 1444 C CA . ALA A 1 189 ? -18.130 -0.374 -2.181 1.00 98.25 189 ALA A CA 1
ATOM 1445 C C . ALA A 1 189 ? -17.362 -1.688 -2.358 1.00 98.25 189 ALA A C 1
ATOM 1447 O O . ALA A 1 189 ? -17.992 -2.745 -2.348 1.00 98.25 189 ALA A O 1
ATOM 1448 N N . TRP A 1 190 ? -16.030 -1.630 -2.446 1.00 98.25 190 TRP A N 1
ATOM 1449 C CA . TRP A 1 190 ? -15.190 -2.826 -2.483 1.00 98.25 190 TRP A CA 1
ATOM 1450 C C . TRP A 1 190 ? -15.375 -3.681 -1.221 1.00 98.25 190 TRP A C 1
ATOM 1452 O O . TRP A 1 190 ? -15.595 -4.882 -1.324 1.00 98.25 190 TRP A O 1
ATOM 1462 N N . ALA A 1 191 ? -15.383 -3.084 -0.027 1.00 98.19 191 ALA A N 1
ATOM 1463 C CA . ALA A 1 191 ? -15.570 -3.842 1.211 1.00 98.19 191 ALA A CA 1
ATOM 1464 C C . ALA A 1 191 ? -16.947 -4.524 1.279 1.00 98.19 191 ALA A C 1
ATOM 1466 O O . ALA A 1 191 ? -17.061 -5.639 1.780 1.00 98.19 191 ALA A O 1
ATOM 1467 N N . ARG A 1 192 ? -18.002 -3.901 0.737 1.00 98.12 192 ARG A N 1
ATOM 1468 C CA . ARG A 1 192 ? -19.334 -4.524 0.656 1.00 98.12 192 ARG A CA 1
ATOM 1469 C C . ARG A 1 192 ? -19.374 -5.752 -0.245 1.00 98.12 192 ARG A C 1
ATOM 1471 O O . ARG A 1 192 ? -20.093 -6.694 0.075 1.00 98.12 192 ARG A O 1
ATOM 1478 N N . SER A 1 193 ? -18.634 -5.750 -1.355 1.00 97.88 193 SER A N 1
ATOM 1479 C CA . SER A 1 193 ? -18.525 -6.931 -2.221 1.00 97.88 193 SER A CA 1
ATOM 1480 C C . SER A 1 193 ? -17.595 -8.005 -1.645 1.00 97.88 193 SER A C 1
ATOM 1482 O O . SER A 1 193 ? -17.580 -9.120 -2.155 1.00 97.88 193 SER A O 1
ATOM 1484 N N . HIS A 1 194 ? -16.875 -7.693 -0.562 1.00 97.69 194 HIS A N 1
ATOM 1485 C CA . HIS A 1 194 ? -15.951 -8.581 0.144 1.00 97.69 194 HIS A CA 1
ATOM 1486 C C . HIS A 1 194 ? -16.286 -8.649 1.646 1.00 97.69 194 HIS A C 1
ATOM 1488 O O . HIS A 1 194 ? -15.468 -8.269 2.484 1.00 97.69 194 HIS A O 1
ATOM 1494 N N . PRO A 1 195 ? -17.491 -9.116 2.024 1.00 97.25 195 PRO A N 1
ATOM 1495 C CA . PRO A 1 195 ? -17.995 -8.986 3.391 1.00 97.25 195 PRO A CA 1
ATOM 1496 C C . PRO A 1 195 ? -17.208 -9.778 4.444 1.00 97.25 195 PRO A C 1
ATOM 1498 O O . PRO A 1 195 ? -17.392 -9.516 5.625 1.00 97.25 195 PRO A O 1
ATOM 1501 N N . ASP A 1 196 ? -16.349 -10.719 4.046 1.00 96.06 196 ASP A N 1
ATOM 1502 C CA . ASP A 1 196 ? -15.508 -11.508 4.958 1.00 96.06 196 ASP A CA 1
ATOM 1503 C C . ASP A 1 196 ? -14.080 -10.941 5.112 1.00 96.06 196 ASP A C 1
ATOM 1505 O O . ASP A 1 196 ? -13.301 -11.404 5.954 1.00 96.06 196 ASP A O 1
ATOM 1509 N N . GLU A 1 197 ? -13.725 -9.942 4.301 1.00 96.88 197 GLU A N 1
ATOM 1510 C CA . GLU A 1 197 ? -12.403 -9.317 4.275 1.00 96.88 197 GLU A CA 1
ATOM 1511 C C . GLU A 1 197 ? -12.361 -8.104 5.205 1.00 96.88 197 GLU A C 1
ATOM 1513 O O . GLU A 1 197 ? -13.309 -7.324 5.261 1.00 96.88 197 GLU A O 1
ATOM 1518 N N . LEU A 1 198 ? -11.237 -7.918 5.904 1.00 97.94 198 LEU A N 1
ATOM 1519 C CA . LEU A 1 198 ? -10.953 -6.727 6.707 1.00 97.94 198 LEU A CA 1
ATOM 1520 C C . LEU A 1 198 ? -9.892 -5.882 6.002 1.00 97.94 198 LEU A C 1
ATOM 1522 O O . LEU A 1 198 ? -8.780 -6.360 5.776 1.00 97.94 198 LEU A O 1
ATOM 1526 N N . LEU A 1 199 ? -10.219 -4.621 5.720 1.00 98.62 199 LEU A N 1
ATOM 1527 C CA . LEU A 1 199 ? -9.275 -3.630 5.210 1.00 98.62 199 LEU A CA 1
ATOM 1528 C C . LEU A 1 199 ? -8.853 -2.657 6.315 1.00 98.62 199 LEU A C 1
ATOM 1530 O O . LEU A 1 199 ? -9.696 -2.039 6.969 1.00 98.62 199 LEU A O 1
ATOM 1534 N N . LEU A 1 200 ? -7.544 -2.480 6.484 1.00 98.69 200 LEU A N 1
ATOM 1535 C CA . LEU A 1 200 ? -6.972 -1.482 7.384 1.00 98.69 200 LEU A CA 1
ATOM 1536 C C . LEU A 1 200 ? -6.516 -0.240 6.607 1.00 98.69 200 LEU A C 1
ATOM 1538 O O . LEU A 1 200 ? -5.783 -0.345 5.626 1.00 98.69 200 LEU A O 1
ATOM 1542 N N . LEU A 1 201 ? -6.906 0.947 7.067 1.00 98.69 201 LEU A N 1
ATOM 1543 C CA . LEU A 1 201 ? -6.325 2.213 6.617 1.00 98.69 201 LEU A CA 1
ATOM 1544 C C . LEU A 1 201 ? -5.369 2.699 7.708 1.00 98.69 201 LEU A C 1
ATOM 1546 O O . LEU A 1 201 ? -5.807 3.179 8.752 1.00 98.69 201 LEU A O 1
ATOM 1550 N N . VAL A 1 202 ? -4.066 2.536 7.496 1.00 98.56 202 VAL A N 1
ATOM 1551 C CA . VAL A 1 202 ? -3.041 2.994 8.439 1.00 98.56 202 VAL A CA 1
ATOM 1552 C C . VAL A 1 202 ? -2.822 4.478 8.182 1.00 98.56 202 VAL A C 1
ATOM 1554 O O . VAL A 1 202 ? -2.166 4.852 7.212 1.00 98.56 202 VAL A O 1
ATOM 1557 N N . ILE A 1 203 ? -3.439 5.331 9.001 1.00 98.44 203 ILE A N 1
ATOM 1558 C CA . ILE A 1 203 ? -3.405 6.781 8.806 1.00 98.44 203 ILE A CA 1
ATOM 1559 C C . ILE A 1 203 ? -2.153 7.338 9.478 1.00 98.44 203 ILE A C 1
ATOM 1561 O O . ILE A 1 203 ? -2.076 7.387 10.704 1.00 98.44 203 ILE A O 1
ATOM 1565 N N . SER A 1 204 ? -1.177 7.769 8.686 1.00 97.12 204 SER A N 1
ATOM 1566 C CA . SER A 1 204 ? 0.120 8.241 9.174 1.00 97.12 204 SER A CA 1
ATOM 1567 C C . SER A 1 204 ? 0.460 9.633 8.623 1.00 97.12 204 SER A C 1
ATOM 1569 O O . SER A 1 204 ? -0.217 10.159 7.736 1.00 97.12 204 SER A O 1
ATOM 1571 N N . HIS A 1 205 ? 1.506 10.262 9.170 1.00 96.44 205 HIS A N 1
ATOM 1572 C CA . HIS A 1 205 ? 2.091 11.503 8.640 1.00 96.44 205 HIS A CA 1
ATOM 1573 C C . HIS A 1 205 ? 1.077 12.636 8.367 1.00 96.44 205 HIS A C 1
ATOM 1575 O O . HIS A 1 205 ? 1.199 13.368 7.381 1.00 96.44 205 HIS A O 1
ATOM 1581 N N . CYS A 1 206 ? 0.056 12.796 9.212 1.00 97.69 206 CYS A N 1
ATOM 1582 C CA . CYS A 1 206 ? -0.946 13.839 9.012 1.00 97.69 206 CYS A CA 1
ATOM 1583 C C . CYS A 1 206 ? -0.319 15.239 9.037 1.00 97.69 206 CYS A C 1
ATOM 1585 O O . CYS A 1 206 ? 0.580 15.531 9.826 1.00 97.69 206 CYS A O 1
ATOM 1587 N N . SER A 1 207 ? -0.771 16.113 8.141 1.00 96.69 207 SER A N 1
ATOM 1588 C CA . SER A 1 207 ? -0.174 17.436 7.948 1.00 96.69 207 SER A CA 1
ATOM 1589 C C . SER A 1 207 ? -1.215 18.520 7.680 1.00 96.69 207 SER A C 1
ATOM 1591 O O . SER A 1 207 ? -2.294 18.266 7.150 1.00 96.69 207 SER A O 1
ATOM 1593 N N . VAL A 1 208 ? -0.871 19.764 7.995 1.00 95.38 208 VAL A N 1
ATOM 1594 C CA . VAL A 1 208 ? -1.630 20.963 7.627 1.00 95.38 208 VAL A CA 1
ATOM 1595 C C . VAL A 1 208 ? -0.725 21.861 6.798 1.00 95.38 208 VAL A C 1
ATOM 1597 O O . VAL A 1 208 ? 0.409 22.146 7.181 1.00 95.38 208 VAL A O 1
ATOM 1600 N N . ARG A 1 209 ? -1.198 22.301 5.635 1.00 92.31 209 ARG A N 1
ATOM 1601 C CA . ARG A 1 209 ? -0.419 23.142 4.726 1.00 92.31 209 ARG A CA 1
ATOM 1602 C C . ARG A 1 209 ? -0.858 24.601 4.824 1.00 92.31 209 ARG A C 1
ATOM 1604 O O . ARG A 1 209 ? -1.954 24.939 4.388 1.00 92.31 209 ARG A O 1
ATOM 1611 N N . HIS A 1 210 ? 0.044 25.467 5.285 1.00 91.81 210 HIS A N 1
ATOM 1612 C CA . HIS A 1 210 ? -0.174 26.906 5.486 1.00 91.81 210 HIS A CA 1
ATOM 1613 C C . HIS A 1 210 ? 0.454 27.735 4.350 1.00 91.81 210 HIS A C 1
ATOM 1615 O O . HIS A 1 210 ? 1.443 28.444 4.539 1.00 91.81 210 HIS A O 1
ATOM 1621 N N . GLY A 1 211 ? -0.081 27.614 3.134 1.00 85.75 211 GLY A N 1
ATOM 1622 C CA . GLY A 1 211 ? 0.456 28.290 1.946 1.00 85.75 211 GLY A CA 1
ATOM 1623 C C . GLY A 1 211 ? 1.512 27.479 1.177 1.00 85.75 211 GLY A C 1
ATOM 1624 O O . GLY A 1 211 ? 1.529 26.244 1.193 1.00 85.75 211 GLY A O 1
ATOM 1625 N N . PHE A 1 212 ? 2.362 28.147 0.390 1.00 84.88 212 PHE A N 1
ATOM 1626 C CA . PHE A 1 212 ? 3.355 27.470 -0.458 1.00 84.88 212 PHE A CA 1
ATOM 1627 C C . PHE A 1 212 ? 4.617 27.101 0.335 1.00 84.88 212 PHE A C 1
ATOM 1629 O O . PHE A 1 212 ? 5.306 27.976 0.845 1.00 84.88 212 PHE A O 1
ATOM 1636 N N . GLY A 1 213 ? 4.922 25.801 0.424 1.00 83.19 213 GLY A N 1
ATOM 1637 C CA . GLY A 1 213 ? 6.138 25.285 1.066 1.00 83.19 213 GLY A CA 1
ATOM 1638 C C . GLY A 1 213 ? 6.122 25.247 2.599 1.00 83.19 213 GLY A C 1
ATOM 1639 O O . GLY A 1 213 ? 7.059 24.711 3.180 1.00 83.19 213 GLY A O 1
ATOM 1640 N N . ASN A 1 214 ? 5.072 25.754 3.251 1.00 91.19 214 ASN A N 1
ATOM 1641 C CA . ASN A 1 214 ? 4.929 25.726 4.705 1.00 91.19 214 ASN A CA 1
ATOM 1642 C C . ASN A 1 214 ? 3.983 24.596 5.139 1.00 91.19 214 ASN A C 1
ATOM 1644 O O . ASN A 1 214 ? 2.799 24.592 4.788 1.00 91.19 214 ASN A O 1
ATOM 1648 N N . TRP A 1 215 ? 4.531 23.645 5.888 1.00 93.81 215 TRP A N 1
ATOM 1649 C CA . TRP A 1 215 ? 3.864 22.431 6.343 1.00 93.81 215 TRP A CA 1
ATOM 1650 C C . TRP A 1 215 ? 3.982 22.333 7.862 1.00 93.81 215 TRP A C 1
ATOM 1652 O O . TRP A 1 215 ? 5.080 22.437 8.405 1.00 93.81 215 TRP A O 1
ATOM 1662 N N . GLY A 1 216 ? 2.859 22.123 8.538 1.00 94.25 216 GLY A N 1
ATOM 1663 C CA . GLY A 1 216 ? 2.802 21.766 9.948 1.00 94.25 216 GLY A CA 1
ATOM 1664 C C . GLY A 1 216 ? 2.461 20.289 10.091 1.00 94.25 216 GLY A C 1
ATOM 1665 O O . GLY A 1 216 ? 1.418 19.854 9.606 1.00 94.25 216 GLY A O 1
ATOM 1666 N N . SER A 1 217 ? 3.318 19.521 10.762 1.00 95.12 217 SER A N 1
ATOM 1667 C CA . SER A 1 217 ? 2.964 18.161 11.178 1.00 95.12 217 SER A CA 1
ATOM 1668 C C . SER A 1 217 ? 1.811 18.215 12.185 1.00 95.12 217 SER A C 1
ATOM 1670 O O . SER A 1 217 ? 1.752 19.107 13.036 1.00 95.12 217 SER A O 1
ATOM 1672 N N . SER A 1 218 ? 0.879 17.274 12.078 1.00 95.38 218 SER A N 1
ATOM 1673 C CA . SER A 1 218 ? -0.283 17.149 12.950 1.00 95.38 218 SER A CA 1
ATOM 1674 C C . SER A 1 218 ? -0.450 15.690 13.360 1.00 95.38 218 SER A C 1
ATOM 1676 O O . SER A 1 218 ? -0.200 14.778 12.576 1.00 95.38 218 SER A O 1
ATOM 1678 N N . LYS A 1 219 ? -0.889 15.444 14.593 1.00 96.62 219 LYS A N 1
ATOM 1679 C CA . LYS A 1 219 ? -1.228 14.086 15.022 1.00 96.62 219 LYS A CA 1
ATOM 1680 C C . LYS A 1 219 ? -2.562 13.678 14.408 1.00 96.62 219 LYS A C 1
ATOM 1682 O O . LYS A 1 219 ? -3.559 14.370 14.595 1.00 96.62 219 LYS A O 1
ATOM 1687 N N . CYS A 1 220 ? -2.585 12.528 13.740 1.00 97.25 220 CYS A N 1
ATOM 1688 C CA . CYS A 1 220 ? -3.781 11.982 13.093 1.00 97.25 220 CYS A CA 1
ATOM 1689 C C . CYS A 1 220 ? -4.927 11.664 14.070 1.00 97.25 220 CYS A C 1
ATOM 1691 O O . CYS A 1 220 ? -6.073 11.527 13.654 1.00 97.25 220 CYS A O 1
ATOM 1693 N N . SER A 1 221 ? -4.632 11.544 15.365 1.00 96.81 221 SER A N 1
ATOM 1694 C CA . SER A 1 221 ? -5.597 11.271 16.435 1.00 96.81 221 SER A CA 1
ATOM 1695 C C . SER A 1 221 ? -6.142 12.509 17.147 1.00 96.81 221 SER A C 1
ATOM 1697 O O . SER A 1 221 ? -6.989 12.376 18.029 1.00 96.81 221 SER A O 1
ATOM 1699 N N . GLU A 1 222 ? -5.694 13.711 16.784 1.00 95.38 222 GLU A N 1
ATOM 1700 C CA . GLU A 1 222 ? -6.081 14.957 17.452 1.00 95.38 222 GLU A CA 1
ATOM 1701 C C . GLU A 1 222 ? -6.758 15.943 16.485 1.00 95.38 222 GLU A C 1
ATOM 1703 O O . GLU A 1 222 ? -6.735 15.787 15.267 1.00 95.38 222 GLU A O 1
ATOM 1708 N N . GLY A 1 223 ? -7.373 16.996 17.023 1.00 93.19 223 GLY A N 1
ATOM 1709 C CA . GLY A 1 223 ? -7.929 18.083 16.216 1.00 93.19 223 GLY A CA 1
ATOM 1710 C C . GLY A 1 223 ? -9.082 17.648 15.304 1.00 93.19 223 GLY A C 1
ATOM 1711 O O . GLY A 1 223 ? -10.053 17.047 15.761 1.00 93.19 223 GLY A O 1
ATOM 1712 N N . LEU A 1 224 ? -9.000 18.017 14.023 1.00 93.44 224 LEU A N 1
ATOM 1713 C CA . LEU A 1 224 ? -10.082 17.819 13.053 1.00 93.44 224 LEU A CA 1
ATOM 1714 C C . LEU A 1 224 ? -10.156 16.384 12.508 1.00 93.44 224 LEU A C 1
ATOM 1716 O O . LEU A 1 224 ? -11.240 15.938 12.145 1.00 93.44 224 LEU A O 1
ATOM 1720 N N . TRP A 1 225 ? -9.046 15.640 12.488 1.00 94.81 225 TRP A N 1
ATOM 1721 C CA . TRP A 1 225 ? -8.967 14.343 11.803 1.00 94.81 225 TRP A CA 1
ATOM 1722 C C . TRP A 1 225 ? -10.026 13.328 12.264 1.00 94.81 225 TRP A C 1
ATOM 1724 O O . TRP A 1 225 ? -10.780 12.851 11.410 1.00 94.81 225 TRP A O 1
ATOM 1734 N N . PRO A 1 226 ? -10.191 13.037 13.576 1.00 95.62 226 PRO A N 1
ATOM 1735 C CA . PRO A 1 226 ? -11.149 12.020 14.016 1.00 95.62 226 PRO A CA 1
ATOM 1736 C C . PRO A 1 226 ? -12.600 12.400 13.709 1.00 95.62 226 PRO A C 1
ATOM 1738 O O . PRO A 1 226 ? -13.409 11.541 13.360 1.00 95.62 226 PRO A O 1
ATOM 1741 N N . LYS A 1 227 ? -12.926 13.695 13.816 1.00 94.88 227 LYS A N 1
ATOM 1742 C CA . LYS A 1 227 ? -14.268 14.223 13.552 1.00 94.88 227 LYS A CA 1
ATOM 1743 C C . LYS A 1 227 ? -14.660 14.011 12.092 1.00 94.88 227 LYS A C 1
ATOM 1745 O O . LYS A 1 227 ? -15.775 13.578 11.819 1.00 94.88 227 LYS A O 1
ATOM 1750 N N . GLU A 1 228 ? -13.755 1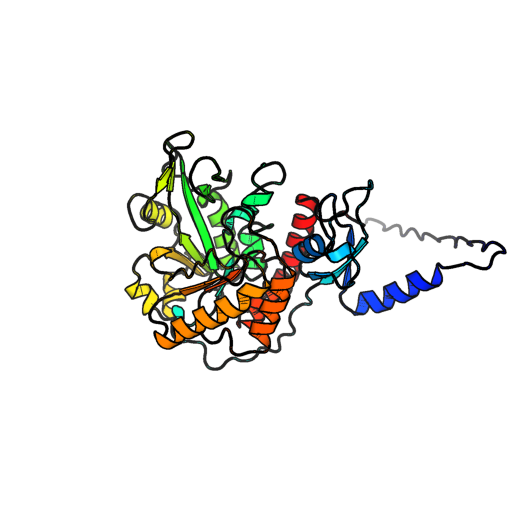4.289 11.164 1.00 94.81 228 GLU A N 1
ATOM 1751 C CA . GLU A 1 228 ? -14.051 14.142 9.739 1.00 94.81 228 GLU A CA 1
ATOM 1752 C C . GLU A 1 228 ? -14.039 12.667 9.294 1.00 94.81 228 GLU A C 1
ATOM 1754 O O . GLU A 1 228 ? -14.853 12.279 8.457 1.00 94.81 228 GLU A O 1
ATOM 1759 N N . PHE A 1 229 ? -13.220 11.795 9.904 1.00 95.62 229 PHE A N 1
ATOM 1760 C CA . PHE A 1 229 ? -13.366 10.342 9.707 1.00 95.62 229 PHE A CA 1
ATOM 1761 C C . PHE A 1 229 ? -14.739 9.852 10.177 1.00 95.62 229 PHE A C 1
ATOM 1763 O O . PHE A 1 229 ? -15.418 9.111 9.463 1.00 95.62 229 PHE A O 1
ATOM 1770 N N . GLN A 1 230 ? -15.195 10.324 11.340 1.00 95.25 230 GLN A N 1
ATOM 1771 C CA . GLN A 1 230 ? -16.531 10.018 11.838 1.00 95.25 230 GLN A CA 1
ATOM 1772 C C . GLN A 1 230 ? -17.627 10.551 10.903 1.00 95.25 230 GLN A C 1
ATOM 1774 O O . GLN A 1 230 ? -18.606 9.844 10.665 1.00 95.25 230 GLN A O 1
ATOM 1779 N N . ALA A 1 231 ? -17.466 11.753 10.341 1.00 95.50 231 ALA A N 1
ATOM 1780 C CA . ALA A 1 231 ? -18.407 12.331 9.378 1.00 95.50 231 ALA A CA 1
ATOM 1781 C C . ALA A 1 231 ? -18.517 11.502 8.085 1.00 95.50 231 ALA A C 1
ATOM 1783 O O . ALA A 1 231 ? -19.593 11.420 7.496 1.00 95.50 231 ALA A O 1
ATOM 1784 N N . LEU A 1 232 ? -17.436 10.827 7.682 1.00 95.88 232 LEU A N 1
ATOM 1785 C CA . LEU A 1 232 ? -17.436 9.863 6.577 1.00 95.88 232 LEU A CA 1
ATOM 1786 C C . LEU A 1 232 ? -18.078 8.514 6.936 1.00 95.88 232 LEU A C 1
ATOM 1788 O O . LEU A 1 232 ? -18.282 7.679 6.053 1.00 95.88 232 LEU A O 1
ATOM 1792 N N . GLY A 1 233 ? -18.389 8.271 8.211 1.00 96.81 233 GLY A N 1
ATOM 1793 C CA . GLY A 1 233 ? -18.799 6.955 8.693 1.00 96.81 233 GLY A CA 1
ATOM 1794 C C . GLY A 1 233 ? -17.663 5.929 8.653 1.00 96.81 233 GLY A C 1
ATOM 1795 O O . GLY A 1 233 ? -17.933 4.734 8.563 1.00 96.81 233 GLY A O 1
ATOM 1796 N N . LEU A 1 234 ? -16.405 6.384 8.689 1.00 97.06 234 LEU A N 1
ATOM 1797 C CA . LEU A 1 234 ? -15.211 5.543 8.742 1.00 97.06 234 LEU A CA 1
ATOM 1798 C C . LEU A 1 234 ? -14.845 5.280 10.213 1.00 97.06 234 LEU A C 1
ATOM 1800 O O . LEU A 1 234 ? -14.458 6.219 10.915 1.00 97.06 234 LEU A O 1
ATOM 1804 N N . PRO A 1 235 ? -14.938 4.028 10.706 1.00 97.81 235 PRO A N 1
ATOM 1805 C CA . PRO A 1 235 ? -14.461 3.689 12.041 1.00 97.81 235 PRO A CA 1
ATOM 1806 C C . PRO A 1 235 ? -12.970 4.008 12.176 1.00 97.81 235 PRO A C 1
ATOM 1808 O O . PRO A 1 235 ? -12.164 3.530 11.376 1.00 97.81 235 PRO A O 1
ATOM 1811 N N . PHE A 1 236 ? -12.612 4.795 13.189 1.00 97.94 236 PHE A N 1
ATOM 1812 C CA . PHE A 1 236 ? -11.235 5.189 13.472 1.00 97.94 236 PHE A CA 1
ATOM 1813 C C . PHE A 1 236 ? -10.845 4.792 14.897 1.00 97.94 236 PHE A C 1
ATOM 1815 O O . PHE A 1 236 ? -11.524 5.159 15.856 1.00 97.94 236 PHE A O 1
ATOM 1822 N N . GLU A 1 237 ? -9.759 4.037 15.032 1.00 98.00 237 GLU A N 1
ATOM 1823 C CA . GLU A 1 237 ? -9.221 3.586 16.314 1.00 98.00 237 GLU A CA 1
ATOM 1824 C C . GLU A 1 237 ? -7.841 4.211 16.561 1.00 98.00 237 GLU A C 1
ATOM 1826 O O . GLU A 1 237 ? -6.860 3.900 15.885 1.00 98.00 237 GLU A O 1
ATOM 1831 N N . ALA A 1 238 ? -7.771 5.089 17.560 1.00 97.56 238 ALA A N 1
ATOM 1832 C CA . ALA A 1 238 ? -6.544 5.767 17.979 1.00 97.56 238 ALA A CA 1
ATOM 1833 C C . ALA A 1 238 ? -5.983 5.232 19.307 1.00 97.56 238 ALA A C 1
ATOM 1835 O O . ALA A 1 238 ? -4.903 5.636 19.735 1.00 97.56 238 ALA A O 1
ATOM 1836 N N . ASN A 1 239 ? -6.702 4.343 20.001 1.00 97.81 239 ASN A N 1
ATOM 1837 C CA . ASN A 1 239 ? -6.222 3.777 21.252 1.00 97.81 239 ASN A CA 1
ATOM 1838 C C . ASN A 1 239 ? -5.316 2.566 20.972 1.00 97.81 239 ASN A C 1
ATOM 1840 O O . ASN A 1 239 ? -5.778 1.467 20.661 1.00 97.81 239 ASN A O 1
ATOM 1844 N N . CYS A 1 240 ? -4.007 2.753 21.140 1.00 97.94 240 CYS A N 1
ATOM 1845 C CA . CYS A 1 240 ? -3.025 1.706 20.865 1.00 97.94 240 CYS A CA 1
ATOM 1846 C C . CYS A 1 240 ? -3.138 0.491 21.802 1.00 97.94 240 CYS A C 1
ATOM 1848 O O . CYS A 1 240 ? -2.846 -0.629 21.387 1.00 97.94 240 CYS A O 1
ATOM 1850 N N . GLU A 1 241 ? -3.587 0.673 23.048 1.00 97.56 241 GLU A N 1
ATOM 1851 C CA . GLU A 1 241 ? -3.825 -0.438 23.978 1.00 97.56 241 GLU A CA 1
ATOM 1852 C C . GLU A 1 241 ? -5.010 -1.295 23.507 1.00 97.56 241 GLU A C 1
ATOM 1854 O O . GLU A 1 241 ? -4.903 -2.525 23.450 1.00 97.56 241 GLU A O 1
ATOM 1859 N N . SER A 1 242 ? -6.093 -0.641 23.069 1.00 97.69 242 SER A N 1
ATOM 1860 C CA . SER A 1 242 ? -7.242 -1.287 22.420 1.00 97.69 242 SER A CA 1
ATOM 1861 C C . SER A 1 242 ? -6.784 -2.092 21.204 1.00 97.69 242 SER A C 1
ATOM 1863 O O . SER A 1 242 ? -6.985 -3.301 21.178 1.00 97.69 242 SER A O 1
ATOM 1865 N N . LEU A 1 243 ? -6.064 -1.478 20.256 1.00 97.31 243 LEU A N 1
ATOM 1866 C CA . LEU A 1 243 ? -5.548 -2.167 19.062 1.00 97.31 243 LEU A CA 1
ATOM 1867 C C . LEU A 1 243 ? -4.638 -3.348 19.398 1.00 97.31 243 LEU A C 1
ATOM 1869 O O . LEU A 1 243 ? -4.734 -4.405 18.777 1.00 97.31 243 LEU A O 1
ATOM 1873 N N . SER A 1 244 ? -3.768 -3.186 20.395 1.00 96.38 244 SER A N 1
ATOM 1874 C CA . SER A 1 244 ? -2.852 -4.246 20.798 1.00 96.38 244 SER A CA 1
ATOM 1875 C C . SER A 1 244 ? -3.590 -5.461 21.357 1.00 96.38 244 SER A C 1
ATOM 1877 O O . SER A 1 244 ? -3.173 -6.586 21.108 1.00 96.38 244 SER A O 1
ATOM 1879 N N . SER A 1 245 ? -4.679 -5.269 22.097 1.00 97.25 245 SER A N 1
ATOM 1880 C CA . SER A 1 245 ? -5.433 -6.355 22.733 1.00 97.25 245 SER A CA 1
ATOM 1881 C C . SER A 1 245 ? -6.610 -6.855 21.892 1.00 97.25 245 SER A C 1
ATOM 1883 O O . SER A 1 245 ? -7.193 -7.886 22.221 1.00 97.25 245 SER A O 1
ATOM 1885 N N . MET A 1 246 ? -6.927 -6.162 20.796 1.00 98.00 246 MET A N 1
ATOM 1886 C CA . MET A 1 246 ? -8.065 -6.453 19.936 1.00 98.00 246 MET A CA 1
ATOM 1887 C C . MET A 1 246 ? -7.933 -7.825 19.279 1.00 98.00 246 MET A C 1
ATOM 1889 O O . MET A 1 246 ? -6.952 -8.125 18.595 1.00 98.00 246 MET A O 1
ATOM 1893 N N . THR A 1 247 ? -8.963 -8.648 19.425 1.00 97.25 247 THR A N 1
ATOM 1894 C CA . THR A 1 247 ? -9.108 -9.881 18.655 1.00 97.25 247 THR A CA 1
ATOM 1895 C C . THR A 1 247 ? -9.520 -9.587 17.214 1.00 97.25 247 THR A C 1
ATOM 1897 O O . THR A 1 247 ? -10.174 -8.582 16.932 1.00 97.25 247 THR A O 1
ATOM 1900 N N . ARG A 1 248 ? -9.237 -10.499 16.275 1.00 94.94 248 ARG A N 1
ATOM 1901 C CA . ARG A 1 248 ? -9.722 -10.356 14.886 1.00 94.94 248 ARG A CA 1
ATOM 1902 C C . ARG A 1 248 ? -11.252 -10.234 14.823 1.00 94.94 248 ARG A C 1
ATOM 1904 O O . ARG A 1 248 ? -11.786 -9.477 14.017 1.00 94.94 248 ARG A O 1
ATOM 1911 N N . LYS A 1 249 ? -11.967 -10.946 15.700 1.00 96.56 249 LYS A N 1
ATOM 1912 C CA . LYS A 1 249 ? -13.433 -10.881 15.799 1.00 96.56 249 LYS A CA 1
ATOM 1913 C C . LYS A 1 249 ? -13.916 -9.493 16.230 1.00 96.56 249 LYS A C 1
ATOM 1915 O O . LYS A 1 249 ? -14.857 -8.970 15.638 1.00 96.56 249 LYS A O 1
ATOM 1920 N N . GLU A 1 250 ? -13.281 -8.896 17.235 1.00 97.88 250 GLU A N 1
ATOM 1921 C CA . GLU A 1 250 ? -13.595 -7.529 17.667 1.00 97.88 250 GLU A CA 1
ATOM 1922 C C . GLU A 1 250 ? -13.255 -6.508 16.580 1.00 97.88 250 GLU A C 1
ATOM 1924 O O . GLU A 1 250 ? -14.038 -5.586 16.358 1.00 97.88 250 GLU A O 1
ATOM 1929 N N . ALA A 1 251 ? -12.147 -6.704 15.857 1.00 98.06 251 ALA A N 1
ATOM 1930 C CA . ALA A 1 251 ? -11.779 -5.859 14.726 1.00 98.06 251 ALA A CA 1
ATOM 1931 C C . ALA A 1 251 ? -12.857 -5.878 13.634 1.00 98.06 251 ALA A C 1
ATOM 1933 O O . ALA A 1 251 ? -13.309 -4.818 13.208 1.00 98.06 251 ALA A O 1
ATOM 1934 N N . LEU A 1 252 ? -13.351 -7.058 13.239 1.00 97.69 252 LEU A N 1
ATOM 1935 C CA . LEU A 1 252 ? -14.474 -7.196 12.299 1.00 97.69 252 LEU A CA 1
ATOM 1936 C C . LEU A 1 252 ? -15.749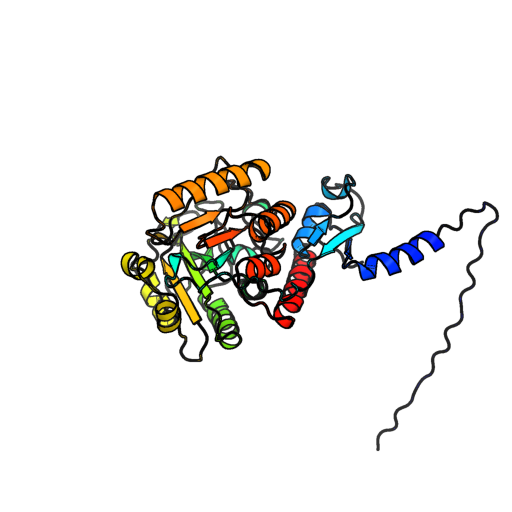 -6.515 12.824 1.00 97.69 252 LEU A C 1
ATOM 1938 O O . LEU A 1 252 ? -16.442 -5.819 12.087 1.00 97.69 252 LEU A O 1
ATOM 1942 N N . GLN A 1 253 ? -16.048 -6.646 14.116 1.00 97.94 253 GLN A N 1
ATOM 1943 C CA . GLN A 1 253 ? -17.218 -5.992 14.700 1.00 97.94 253 GLN A CA 1
ATOM 1944 C C . GLN A 1 253 ? -17.114 -4.459 14.663 1.00 97.94 253 GLN A C 1
ATOM 1946 O O . GLN A 1 253 ? -18.087 -3.793 14.314 1.00 97.94 253 GLN A O 1
ATOM 1951 N N . ARG A 1 254 ? -15.953 -3.900 15.018 1.00 97.88 254 ARG A N 1
ATOM 1952 C CA . ARG A 1 254 ? -15.725 -2.446 15.086 1.00 97.88 254 ARG A CA 1
ATOM 1953 C C . ARG A 1 254 ? -15.545 -1.789 13.716 1.00 97.88 254 ARG A C 1
ATOM 1955 O O . ARG A 1 254 ? -15.855 -0.617 13.569 1.00 97.88 254 ARG A O 1
ATOM 1962 N N . SER A 1 255 ? -15.057 -2.537 12.731 1.00 98.19 255 SER A N 1
ATOM 1963 C CA . SER A 1 255 ? -14.831 -2.080 11.348 1.00 98.19 255 SER A CA 1
ATOM 1964 C C . SER A 1 255 ? -16.076 -2.138 10.460 1.00 98.19 255 SER A C 1
ATOM 1966 O O . SER A 1 255 ? -16.024 -1.759 9.290 1.00 98.19 255 SER A O 1
ATOM 1968 N N . ARG A 1 256 ? -17.189 -2.674 10.970 1.00 98.31 256 ARG A N 1
ATOM 1969 C CA . ARG A 1 256 ? -18.388 -2.914 10.170 1.00 98.31 256 ARG A CA 1
ATOM 1970 C C . ARG A 1 256 ? -18.975 -1.600 9.656 1.00 98.31 256 ARG A C 1
ATOM 1972 O O . ARG A 1 256 ? -19.336 -0.731 10.448 1.00 98.31 256 ARG A O 1
ATOM 1979 N N . LEU A 1 257 ? -19.148 -1.499 8.341 1.00 97.31 257 LEU A N 1
ATOM 1980 C CA . LEU A 1 257 ? -19.821 -0.357 7.720 1.00 97.31 257 LEU A CA 1
ATOM 1981 C C . LEU A 1 257 ? -21.345 -0.526 7.770 1.00 97.31 257 LEU A C 1
ATOM 1983 O O . LEU A 1 257 ? -21.857 -1.644 7.879 1.00 97.31 257 LEU A O 1
ATOM 1987 N N . GLN A 1 258 ? -22.076 0.587 7.647 1.00 94.88 258 GLN A N 1
ATOM 1988 C CA . GLN A 1 258 ? -23.545 0.616 7.706 1.00 94.88 258 GLN A CA 1
ATOM 1989 C C . GLN A 1 258 ? -24.201 -0.377 6.729 1.00 94.88 258 GLN A C 1
ATOM 1991 O O . GLN A 1 258 ? -25.153 -1.065 7.093 1.00 94.88 258 GLN A O 1
ATOM 1996 N N . ASP A 1 259 ? -23.629 -0.504 5.533 1.00 92.56 259 ASP A N 1
ATOM 1997 C CA . ASP A 1 259 ? -24.161 -1.307 4.429 1.00 92.56 259 ASP A CA 1
ATOM 1998 C C . ASP A 1 259 ? -23.405 -2.640 4.226 1.00 92.56 259 ASP A C 1
ATOM 2000 O O . ASP A 1 259 ? -23.549 -3.293 3.193 1.00 92.56 259 ASP A O 1
ATOM 2004 N N . GLY A 1 260 ? -22.591 -3.055 5.204 1.00 96.19 260 GLY A N 1
ATOM 2005 C CA . GLY A 1 260 ? -21.776 -4.274 5.148 1.00 96.19 260 GLY A CA 1
ATOM 2006 C C . GLY A 1 260 ? -20.317 -4.043 4.746 1.00 96.19 260 GLY A C 1
ATOM 2007 O O . GLY A 1 260 ? -19.918 -2.934 4.395 1.00 96.19 260 GLY A O 1
ATOM 2008 N N . GLY A 1 261 ? -19.510 -5.102 4.820 1.00 97.94 261 GLY A N 1
ATOM 2009 C CA . GLY A 1 261 ? -18.056 -5.004 4.683 1.00 97.94 261 GLY A CA 1
ATOM 2010 C C . GLY A 1 261 ? -17.363 -4.459 5.932 1.00 97.94 261 GLY A C 1
ATOM 2011 O O . GLY A 1 261 ? -18.012 -3.979 6.871 1.00 97.94 261 GLY A O 1
ATOM 2012 N N . HIS A 1 262 ? -16.033 -4.541 5.928 1.00 98.50 262 HIS A N 1
ATOM 2013 C CA . HIS A 1 262 ? -15.199 -4.197 7.074 1.00 98.50 262 HIS A CA 1
ATOM 2014 C C . HIS A 1 262 ? -14.025 -3.304 6.666 1.00 98.50 262 HIS A C 1
ATOM 2016 O O . HIS A 1 262 ? -13.091 -3.750 5.996 1.00 98.50 262 HIS A O 1
ATOM 2022 N N . ILE A 1 263 ? -14.052 -2.043 7.106 1.00 98.62 263 ILE A N 1
ATOM 2023 C CA . ILE A 1 263 ? -12.914 -1.125 6.996 1.00 98.62 263 ILE A CA 1
ATOM 2024 C C . ILE A 1 263 ? -12.682 -0.455 8.346 1.00 98.62 263 ILE A C 1
ATOM 2026 O O . ILE A 1 263 ? -13.617 0.034 8.976 1.00 98.62 263 ILE A O 1
ATOM 2030 N N . MET A 1 264 ? -11.430 -0.421 8.791 1.00 98.31 264 MET A N 1
ATOM 2031 C CA . MET A 1 264 ? -11.026 0.319 9.983 1.00 98.31 264 MET A CA 1
ATOM 2032 C C . MET A 1 264 ? -9.831 1.197 9.660 1.00 98.31 264 MET A C 1
ATOM 2034 O O . MET A 1 264 ? -8.802 0.707 9.198 1.00 98.31 264 MET A O 1
ATOM 2038 N N . ALA A 1 265 ? -9.959 2.488 9.934 1.00 98.44 265 ALA A N 1
ATOM 2039 C CA . ALA A 1 265 ? -8.813 3.364 10.026 1.00 98.44 265 ALA A CA 1
ATOM 2040 C C . ALA A 1 265 ? -8.174 3.231 11.410 1.00 98.44 265 ALA A C 1
ATOM 2042 O O . ALA A 1 265 ? -8.866 3.114 12.422 1.00 98.44 265 ALA A O 1
ATOM 2043 N N . LEU A 1 266 ? -6.852 3.256 11.454 1.00 98.19 266 LEU A N 1
ATOM 2044 C CA . LEU A 1 266 ? -6.089 3.225 12.692 1.00 98.19 266 LEU A CA 1
ATOM 2045 C C . LEU A 1 266 ? -5.041 4.330 12.686 1.00 98.19 266 LEU A C 1
ATOM 2047 O O . LEU A 1 266 ? -4.538 4.703 11.624 1.00 98.19 266 LEU A O 1
ATOM 2051 N N . ASP A 1 267 ? -4.738 4.873 13.862 1.00 98.19 267 ASP A N 1
ATOM 2052 C CA . ASP A 1 267 ? -3.647 5.836 14.004 1.00 98.19 267 ASP A CA 1
ATOM 2053 C C . ASP A 1 267 ? -2.311 5.124 13.758 1.00 98.19 267 ASP A C 1
ATOM 2055 O O . ASP A 1 267 ? -1.969 4.161 14.450 1.00 98.19 267 ASP A O 1
ATOM 2059 N N . GLY A 1 268 ? -1.543 5.600 12.778 1.00 97.62 268 GLY A N 1
ATOM 2060 C CA . GLY A 1 268 ? -0.212 5.092 12.458 1.00 97.62 268 GLY A CA 1
ATOM 2061 C C . GLY A 1 268 ? 0.742 5.151 13.651 1.00 97.62 268 GLY A C 1
ATOM 2062 O O . GLY A 1 268 ? 1.607 4.292 13.770 1.00 97.62 268 GLY A O 1
ATOM 2063 N N . ALA A 1 269 ? 0.523 6.058 14.614 1.00 97.12 269 ALA A N 1
ATOM 2064 C CA . ALA A 1 269 ? 1.284 6.084 15.866 1.00 97.12 269 ALA A CA 1
ATOM 2065 C C . ALA A 1 269 ? 1.128 4.803 16.718 1.00 97.12 269 ALA A C 1
ATOM 2067 O O . ALA A 1 269 ? 1.953 4.541 17.596 1.00 97.12 269 ALA A O 1
ATOM 2068 N N . CYS A 1 270 ? 0.094 3.993 16.465 1.00 98.06 270 CYS A N 1
ATOM 2069 C CA . CYS A 1 270 ? -0.115 2.693 17.103 1.00 98.06 270 CYS A CA 1
ATOM 2070 C C . CYS A 1 270 ? 0.555 1.522 16.368 1.00 98.06 270 CYS A C 1
ATOM 2072 O O . CYS A 1 270 ? 0.509 0.387 16.855 1.00 98.06 270 CYS A O 1
ATOM 2074 N N . VAL A 1 271 ? 1.180 1.781 15.218 1.00 97.94 271 VAL A N 1
ATOM 2075 C CA . VAL A 1 271 ? 1.967 0.814 14.457 1.00 97.94 271 VAL A CA 1
ATOM 2076 C C . VAL A 1 271 ? 3.443 1.100 14.696 1.00 97.94 271 VAL A C 1
ATOM 2078 O O . VAL A 1 271 ? 3.929 2.208 14.493 1.00 97.94 271 VAL A O 1
ATOM 2081 N N . MET A 1 272 ? 4.190 0.088 15.130 1.00 97.25 272 MET A N 1
ATOM 2082 C CA . MET A 1 272 ? 5.640 0.207 15.234 1.00 97.25 272 MET A CA 1
ATOM 2083 C C . MET A 1 272 ? 6.254 0.230 13.832 1.00 97.25 272 MET A C 1
ATOM 2085 O O . MET A 1 272 ? 6.413 -0.817 13.196 1.00 97.25 272 MET A O 1
ATOM 2089 N N . GLU A 1 273 ? 6.599 1.430 13.371 1.00 93.50 273 GLU A N 1
ATOM 2090 C CA . GLU A 1 273 ? 7.388 1.650 12.163 1.00 93.50 273 GLU A CA 1
ATOM 2091 C C . GLU A 1 273 ? 8.833 1.183 12.392 1.00 93.50 273 GLU A C 1
ATOM 2093 O O . GLU A 1 273 ? 9.462 1.510 13.400 1.00 93.50 273 GLU A O 1
ATOM 2098 N N . ASN A 1 274 ? 9.374 0.404 11.455 1.00 93.12 274 ASN A N 1
ATOM 2099 C CA . ASN A 1 274 ? 10.736 -0.132 11.539 1.00 93.12 274 ASN A CA 1
ATOM 2100 C C . ASN A 1 274 ? 11.651 0.453 10.453 1.00 93.12 274 ASN A C 1
ATOM 2102 O O . ASN A 1 274 ? 12.546 -0.237 9.977 1.00 93.12 274 ASN A O 1
ATOM 2106 N N . TRP A 1 275 ? 11.441 1.704 10.041 1.00 92.75 275 TRP A N 1
ATOM 2107 C CA . TRP A 1 275 ? 12.225 2.322 8.968 1.00 92.75 275 TRP A CA 1
ATOM 2108 C C . TRP A 1 275 ? 13.728 2.411 9.276 1.00 92.75 275 TRP A C 1
ATOM 2110 O O . TRP A 1 275 ? 14.161 2.909 10.315 1.00 92.75 275 TRP A O 1
ATOM 2120 N N . ASP A 1 276 ? 14.531 1.969 8.315 1.00 93.75 276 ASP A N 1
ATOM 2121 C CA . ASP A 1 276 ? 15.984 1.972 8.276 1.00 93.75 276 ASP A CA 1
ATOM 2122 C C . ASP A 1 276 ? 16.480 2.483 6.909 1.00 93.75 276 ASP A C 1
ATOM 2124 O O . ASP A 1 276 ? 16.673 1.746 5.940 1.00 93.75 276 ASP A O 1
ATOM 2128 N N . SER A 1 277 ? 16.780 3.784 6.856 1.00 92.69 277 SER A N 1
ATOM 2129 C CA . SER A 1 277 ? 17.300 4.446 5.647 1.00 92.69 277 SER A CA 1
ATOM 2130 C C . SER A 1 277 ? 18.657 3.926 5.142 1.00 92.69 277 SER A C 1
ATOM 2132 O O . SER A 1 277 ? 19.125 4.377 4.095 1.00 92.69 277 SER A O 1
ATOM 2134 N N . SER A 1 278 ? 19.325 3.020 5.869 1.00 93.69 278 SER A N 1
ATOM 2135 C CA . SER A 1 278 ? 20.547 2.367 5.385 1.00 93.69 278 SER A CA 1
ATOM 2136 C C . SER A 1 278 ? 20.263 1.250 4.370 1.00 93.69 278 SER A C 1
ATOM 2138 O O . SER A 1 278 ? 21.162 0.858 3.616 1.00 93.69 278 SER A O 1
ATOM 2140 N N . ILE A 1 279 ? 19.013 0.779 4.278 1.00 94.81 279 ILE A N 1
ATOM 2141 C CA . ILE A 1 279 ? 18.589 -0.299 3.378 1.00 94.81 279 ILE A CA 1
ATOM 2142 C C . ILE A 1 279 ? 18.376 0.241 1.964 1.00 94.81 279 ILE A C 1
ATOM 2144 O O . ILE A 1 279 ? 17.270 0.399 1.462 1.00 94.81 279 ILE A O 1
ATOM 2148 N N . THR A 1 280 ? 19.487 0.522 1.291 1.00 92.56 280 THR A N 1
ATOM 2149 C CA . THR A 1 280 ? 19.521 1.201 -0.014 1.00 92.56 280 THR A CA 1
ATOM 2150 C C . THR A 1 280 ? 19.548 0.255 -1.219 1.00 92.56 280 THR A C 1
ATOM 2152 O O . THR A 1 280 ? 19.574 0.725 -2.356 1.00 92.56 280 THR A O 1
ATOM 2155 N N . SER A 1 281 ? 19.522 -1.066 -1.007 1.00 93.38 281 SER A N 1
ATOM 2156 C CA . SER A 1 281 ? 19.557 -2.072 -2.079 1.00 93.38 281 SER A CA 1
ATOM 2157 C C . SER A 1 281 ? 18.745 -3.320 -1.736 1.00 93.38 281 SER A C 1
ATOM 2159 O O . SER A 1 281 ? 18.649 -3.688 -0.566 1.00 93.38 281 SER A O 1
ATOM 2161 N N . ALA A 1 282 ? 18.230 -4.016 -2.758 1.00 92.06 282 ALA A N 1
ATOM 2162 C CA . ALA A 1 282 ? 17.444 -5.245 -2.598 1.00 92.06 282 ALA A CA 1
ATOM 2163 C C . ALA A 1 282 ? 18.179 -6.323 -1.778 1.00 92.06 282 ALA A C 1
ATOM 2165 O O . ALA A 1 282 ? 17.590 -6.965 -0.914 1.00 92.06 282 ALA A O 1
ATOM 2166 N N . LYS A 1 283 ? 19.503 -6.450 -1.957 1.00 94.06 283 LYS A N 1
ATOM 2167 C CA . LYS A 1 283 ? 20.343 -7.398 -1.202 1.00 94.06 283 LYS A CA 1
ATOM 2168 C C . LYS A 1 283 ? 20.306 -7.156 0.315 1.00 94.06 283 LYS A C 1
ATOM 2170 O O . LYS A 1 283 ? 20.434 -8.106 1.081 1.00 94.06 283 LYS A O 1
ATOM 2175 N N . GLY A 1 284 ? 20.156 -5.902 0.748 1.00 96.06 284 GLY A N 1
ATOM 2176 C CA . GLY A 1 284 ? 20.083 -5.542 2.167 1.00 96.06 284 GLY A CA 1
ATOM 2177 C C . GLY A 1 284 ? 18.730 -5.849 2.812 1.00 96.06 284 GLY A C 1
ATOM 2178 O O . GLY A 1 284 ? 18.670 -6.039 4.025 1.00 96.06 284 GLY A O 1
ATOM 2179 N N . VAL A 1 285 ? 17.661 -5.946 2.013 1.00 96.62 285 VAL A N 1
ATOM 2180 C CA . VAL A 1 285 ? 16.281 -6.063 2.508 1.00 96.62 285 VAL A CA 1
ATOM 2181 C C . VAL A 1 285 ? 16.090 -7.333 3.327 1.00 96.62 285 VAL A C 1
ATOM 2183 O O . VAL A 1 285 ? 15.567 -7.260 4.432 1.00 96.62 285 VAL A O 1
ATOM 2186 N N . LYS A 1 286 ? 16.578 -8.487 2.855 1.00 97.12 286 LYS A N 1
ATOM 2187 C CA . LYS A 1 286 ? 16.394 -9.754 3.579 1.00 97.12 286 LYS A CA 1
ATOM 2188 C C . LYS A 1 286 ? 17.008 -9.727 4.982 1.00 97.12 286 LYS A C 1
ATOM 2190 O O . LYS A 1 286 ? 16.353 -10.097 5.947 1.00 97.12 286 LYS A O 1
ATOM 2195 N N . SER A 1 287 ? 18.246 -9.243 5.093 1.00 97.75 287 SER A N 1
ATOM 2196 C CA . SER A 1 287 ? 18.957 -9.147 6.375 1.00 97.75 287 SER A CA 1
ATOM 2197 C C . SER A 1 287 ? 18.261 -8.180 7.342 1.00 97.75 287 SER A C 1
ATOM 2199 O O . SER A 1 287 ? 18.156 -8.455 8.538 1.00 97.75 287 SER A O 1
ATOM 2201 N N . TYR A 1 288 ? 17.726 -7.074 6.820 1.00 97.75 288 TYR A N 1
ATOM 2202 C CA . TYR A 1 288 ? 16.881 -6.158 7.583 1.00 97.75 288 TYR A CA 1
ATOM 2203 C C . TYR A 1 288 ? 15.582 -6.822 8.072 1.00 97.75 288 TYR A C 1
ATOM 2205 O O . TYR A 1 288 ? 15.235 -6.683 9.248 1.00 97.75 288 TYR A O 1
ATOM 2213 N N . VAL A 1 289 ? 14.888 -7.569 7.207 1.00 97.75 289 VAL A N 1
ATOM 2214 C CA . VAL A 1 289 ? 13.658 -8.295 7.559 1.00 97.75 289 VAL A CA 1
ATOM 2215 C C . VAL A 1 289 ? 13.946 -9.323 8.653 1.00 97.75 289 VAL A C 1
ATOM 2217 O O . VAL A 1 289 ? 13.234 -9.349 9.654 1.00 97.75 289 VAL A O 1
ATOM 2220 N N . GLU A 1 290 ? 15.015 -10.114 8.512 1.00 98.06 290 GLU A N 1
ATOM 2221 C CA . GLU A 1 290 ? 15.463 -11.099 9.509 1.00 98.06 290 GLU A CA 1
ATOM 2222 C C . GLU A 1 290 ? 15.666 -10.439 10.880 1.00 98.06 290 GLU A C 1
ATOM 2224 O O . GLU A 1 290 ? 15.031 -10.830 11.861 1.00 98.06 290 GLU A O 1
ATOM 2229 N N . LYS A 1 291 ? 16.458 -9.359 10.931 1.00 97.88 291 LYS A N 1
ATOM 2230 C CA . LYS A 1 291 ? 16.719 -8.598 12.161 1.00 97.88 291 LYS A CA 1
ATOM 2231 C C . LYS A 1 291 ? 15.443 -8.017 12.778 1.00 97.88 291 LYS A C 1
ATOM 2233 O O . LYS A 1 291 ? 15.281 -8.049 13.998 1.00 97.88 291 LYS A O 1
ATOM 2238 N N . THR A 1 292 ? 14.552 -7.468 11.956 1.00 97.38 292 THR A N 1
ATOM 2239 C CA . THR A 1 292 ? 13.302 -6.851 12.422 1.00 97.38 292 THR A CA 1
ATOM 2240 C C . THR A 1 292 ? 12.361 -7.906 12.999 1.00 97.38 292 THR A C 1
ATOM 2242 O O . THR A 1 292 ? 11.857 -7.740 14.108 1.00 97.38 292 THR A O 1
ATOM 2245 N N . MET A 1 293 ? 12.186 -9.034 12.308 1.00 97.81 293 MET A N 1
ATOM 2246 C CA . MET A 1 293 ? 11.357 -10.145 12.781 1.00 97.81 293 MET A CA 1
ATOM 2247 C C . MET A 1 293 ? 11.923 -10.789 14.052 1.00 97.81 293 MET A C 1
ATOM 2249 O O . MET A 1 293 ? 11.165 -11.099 14.970 1.00 97.81 293 MET A O 1
ATOM 2253 N N . ASP A 1 294 ? 13.244 -10.954 14.162 1.00 97.44 294 ASP A N 1
ATOM 2254 C CA . ASP A 1 294 ? 13.897 -11.415 15.397 1.00 97.44 294 ASP A CA 1
ATOM 2255 C C . ASP A 1 294 ? 13.655 -10.457 16.567 1.00 97.44 294 ASP A C 1
ATOM 2257 O O . ASP A 1 294 ? 13.301 -10.888 17.670 1.00 97.44 294 ASP A O 1
ATOM 2261 N N . LEU A 1 295 ? 13.775 -9.147 16.328 1.00 96.44 295 LEU A N 1
ATOM 2262 C CA . LEU A 1 295 ? 13.488 -8.135 17.339 1.00 96.44 295 LEU A CA 1
ATOM 2263 C C . LEU A 1 295 ? 12.029 -8.221 17.805 1.00 96.44 295 LEU A C 1
ATOM 2265 O O . LEU A 1 295 ? 11.778 -8.222 19.012 1.00 96.44 295 LEU A O 1
ATOM 2269 N N . MET A 1 296 ? 11.074 -8.334 16.882 1.00 96.19 296 MET A N 1
ATOM 2270 C CA . MET A 1 296 ? 9.650 -8.413 17.223 1.00 96.19 296 MET A CA 1
ATOM 2271 C C . MET A 1 296 ? 9.305 -9.694 17.989 1.00 96.19 296 MET A C 1
ATOM 2273 O O . MET A 1 296 ? 8.613 -9.621 19.011 1.00 96.19 296 MET A O 1
ATOM 2277 N N . ARG A 1 297 ? 9.884 -10.836 17.594 1.00 95.25 297 ARG A N 1
ATOM 2278 C CA . ARG A 1 297 ? 9.798 -12.098 18.349 1.00 95.25 297 ARG A CA 1
ATOM 2279 C C . ARG A 1 297 ? 10.335 -11.951 19.765 1.00 95.25 297 ARG A C 1
ATOM 2281 O O . ARG A 1 297 ? 9.653 -12.325 20.715 1.00 95.25 297 ARG A O 1
ATOM 2288 N N . SER A 1 298 ? 11.516 -11.351 19.925 1.00 96.12 298 SER A N 1
ATOM 2289 C CA . SER A 1 298 ? 12.139 -11.156 21.243 1.00 96.12 298 SER A CA 1
ATOM 2290 C C . SER A 1 298 ? 11.313 -10.258 22.175 1.00 96.12 298 SER A C 1
ATOM 2292 O O . SER A 1 298 ? 11.368 -10.402 23.395 1.00 96.12 298 SER A O 1
ATOM 2294 N N . ARG A 1 299 ? 10.511 -9.349 21.604 1.00 94.88 299 ARG A N 1
ATOM 2295 C CA . ARG A 1 299 ? 9.600 -8.458 22.336 1.00 94.88 299 ARG A CA 1
ATOM 2296 C C . ARG A 1 299 ? 8.224 -9.075 22.598 1.00 94.88 299 ARG A C 1
ATOM 2298 O O . ARG A 1 299 ? 7.451 -8.487 23.356 1.00 94.88 299 ARG A O 1
ATOM 2305 N N . GLY A 1 300 ? 7.924 -10.229 21.999 1.00 93.12 300 GLY A N 1
ATOM 2306 C CA . GLY A 1 300 ? 6.652 -10.936 22.146 1.00 93.12 300 GLY A CA 1
ATOM 2307 C C . GLY A 1 300 ? 5.466 -10.233 21.484 1.00 93.12 300 GLY A C 1
ATOM 2308 O O . GLY A 1 300 ? 4.370 -10.294 22.030 1.00 93.12 300 GLY A O 1
ATOM 2309 N N . TYR A 1 301 ? 5.684 -9.526 20.367 1.00 90.62 301 TYR A N 1
ATOM 2310 C CA . TYR A 1 301 ? 4.614 -8.937 19.542 1.00 90.62 301 TYR A CA 1
ATOM 2311 C C . TYR A 1 301 ? 3.569 -8.116 20.320 1.00 90.62 301 TYR A C 1
ATOM 2313 O O . TYR A 1 301 ? 2.369 -8.294 20.152 1.00 90.62 301 TYR A O 1
ATOM 2321 N N . LYS A 1 302 ? 4.000 -7.225 21.220 1.00 93.69 302 LYS A N 1
ATOM 2322 C CA . LYS A 1 302 ? 3.075 -6.492 22.108 1.00 93.69 302 LYS A CA 1
ATOM 2323 C C . LYS A 1 302 ? 2.238 -5.415 21.414 1.00 93.69 302 LYS A C 1
ATOM 2325 O O . LYS A 1 302 ? 1.263 -4.962 21.998 1.00 93.69 302 LYS A O 1
ATOM 2330 N N . THR A 1 303 ? 2.618 -4.983 20.216 1.00 95.31 303 THR A N 1
ATOM 2331 C CA . THR A 1 303 ? 1.954 -3.911 19.456 1.00 95.31 303 THR A CA 1
ATOM 2332 C C . THR A 1 303 ? 1.762 -4.369 18.015 1.00 95.31 303 THR A C 1
ATOM 2334 O O . THR A 1 303 ? 2.421 -5.319 17.585 1.00 95.31 303 THR A O 1
ATOM 2337 N N . LEU A 1 304 ? 0.907 -3.681 17.252 1.00 97.50 304 LEU A N 1
ATOM 2338 C CA . LEU A 1 304 ? 0.967 -3.792 15.796 1.00 97.50 304 LEU A CA 1
ATOM 2339 C C . LEU A 1 304 ? 2.341 -3.311 15.332 1.00 97.50 304 LEU A C 1
ATOM 2341 O O . LEU A 1 304 ? 2.919 -2.389 15.916 1.00 97.50 304 LEU A O 1
ATOM 2345 N N . PHE A 1 305 ? 2.873 -3.947 14.302 1.00 97.88 305 PHE A N 1
ATOM 2346 C CA . PHE A 1 305 ? 4.176 -3.605 13.756 1.00 97.88 305 PHE A CA 1
ATOM 2347 C C . PHE A 1 305 ? 4.181 -3.841 12.256 1.00 97.88 305 PHE A C 1
ATOM 2349 O O . PHE A 1 305 ? 3.510 -4.745 11.754 1.00 97.88 305 PHE A O 1
ATOM 2356 N N . GLN A 1 306 ? 4.980 -3.048 11.554 1.00 97.19 306 GLN A N 1
ATOM 2357 C CA . GLN A 1 306 ? 5.206 -3.249 10.133 1.00 97.19 306 GLN A CA 1
ATOM 2358 C C . GLN A 1 306 ? 6.626 -3.711 9.850 1.00 97.19 306 GLN A C 1
ATOM 2360 O O . GLN A 1 306 ? 7.573 -3.361 10.558 1.00 97.19 306 GLN A O 1
ATOM 2365 N N . VAL A 1 307 ? 6.771 -4.491 8.787 1.00 97.56 307 VAL A N 1
ATOM 2366 C CA . VAL A 1 307 ? 8.052 -4.929 8.248 1.00 97.56 307 VAL A CA 1
ATOM 2367 C C . VAL A 1 307 ? 8.144 -4.464 6.810 1.00 97.56 307 VAL A C 1
ATOM 2369 O O . VAL A 1 307 ? 7.399 -4.922 5.945 1.00 97.56 307 VAL A O 1
ATOM 2372 N N . GLN A 1 308 ? 9.089 -3.566 6.560 1.00 96.56 308 GLN A N 1
ATOM 2373 C CA . GLN A 1 308 ? 9.258 -2.906 5.273 1.00 96.56 308 GLN A CA 1
ATOM 2374 C C . GLN A 1 308 ? 10.102 -3.762 4.339 1.00 96.56 308 GLN A C 1
ATOM 2376 O O . GLN A 1 308 ? 11.333 -3.732 4.360 1.00 96.56 308 GLN A O 1
ATOM 2381 N N . SER A 1 309 ? 9.432 -4.561 3.517 1.00 96.50 309 SER A N 1
ATOM 2382 C CA . SER A 1 309 ? 10.075 -5.491 2.590 1.00 96.50 309 SER A CA 1
ATOM 2383 C C . SER A 1 309 ? 10.284 -4.819 1.240 1.00 96.50 309 SER A C 1
ATOM 2385 O O . SER A 1 309 ? 9.756 -5.225 0.214 1.00 96.50 309 SER A O 1
ATOM 2387 N N . PHE A 1 310 ? 11.039 -3.729 1.256 1.00 94.88 310 PHE A N 1
ATOM 2388 C CA . PHE A 1 310 ? 11.403 -2.963 0.075 1.00 94.88 310 PHE A CA 1
ATOM 2389 C C . PHE A 1 310 ? 12.666 -2.144 0.354 1.00 94.88 310 PHE A C 1
ATOM 2391 O O . PHE A 1 310 ? 13.166 -2.096 1.478 1.00 94.88 310 PHE A O 1
ATOM 2398 N N . VAL A 1 311 ? 13.219 -1.519 -0.683 1.00 92.38 311 VAL A N 1
ATOM 2399 C CA . VAL A 1 311 ? 14.391 -0.644 -0.555 1.00 92.38 311 VAL A CA 1
ATOM 2400 C C . VAL A 1 311 ? 13.970 0.722 -0.015 1.00 92.38 311 VAL A C 1
ATOM 2402 O O . VAL A 1 311 ? 13.153 1.416 -0.618 1.00 92.38 311 VAL A O 1
ATOM 2405 N N . GLN A 1 312 ? 14.577 1.122 1.096 1.00 85.62 312 GLN A N 1
ATOM 2406 C CA . GLN A 1 312 ? 14.200 2.275 1.905 1.00 85.62 312 GLN A CA 1
ATOM 2407 C C . GLN A 1 312 ? 15.153 3.441 1.627 1.00 85.62 312 GLN A C 1
ATOM 2409 O O . GLN A 1 312 ? 16.174 3.632 2.288 1.00 85.62 312 GLN A O 1
ATOM 2414 N N . GLN A 1 313 ? 14.853 4.218 0.589 1.00 81.00 313 GLN A N 1
ATOM 2415 C CA . GLN A 1 313 ? 15.611 5.418 0.229 1.00 81.00 313 GLN A CA 1
ATOM 2416 C C . GLN A 1 313 ? 14.754 6.669 0.440 1.00 81.00 313 GLN A C 1
ATOM 2418 O O . GLN A 1 313 ? 13.543 6.645 0.256 1.00 81.00 313 GLN A O 1
ATOM 2423 N N . LYS A 1 314 ? 15.395 7.790 0.793 1.00 74.38 314 LYS A N 1
ATOM 2424 C CA . LYS A 1 314 ? 14.695 9.048 1.118 1.00 74.38 314 LYS A CA 1
ATOM 2425 C C . LYS A 1 314 ? 14.060 9.765 -0.079 1.00 74.38 314 LYS A C 1
ATOM 2427 O O . LYS A 1 314 ? 13.184 10.591 0.126 1.00 74.38 314 LYS A O 1
ATOM 2432 N N . LEU A 1 315 ? 14.565 9.541 -1.293 1.00 76.62 315 LEU A N 1
ATOM 2433 C CA . LEU A 1 315 ? 14.191 10.337 -2.473 1.00 76.62 315 LEU A CA 1
ATOM 2434 C C . LEU A 1 315 ? 13.734 9.512 -3.669 1.00 76.62 315 LEU A C 1
ATOM 2436 O O . LEU A 1 315 ? 13.124 10.068 -4.568 1.00 76.62 315 LEU A O 1
ATOM 2440 N N . PHE A 1 316 ? 14.088 8.235 -3.745 1.00 80.56 316 PHE A N 1
ATOM 2441 C CA . PHE A 1 316 ? 13.715 7.389 -4.868 1.00 80.56 316 PHE A CA 1
ATOM 2442 C C . PHE A 1 316 ? 13.186 6.090 -4.307 1.00 80.56 316 PHE A C 1
ATOM 2444 O O . PHE A 1 316 ? 13.921 5.366 -3.649 1.00 80.56 316 PHE A O 1
ATOM 2451 N N . VAL A 1 317 ? 11.919 5.800 -4.552 1.00 76.62 317 VAL A N 1
ATOM 2452 C CA . VAL A 1 317 ? 11.307 4.547 -4.127 1.00 76.62 317 VAL A CA 1
ATOM 2453 C C . VAL A 1 317 ? 11.418 3.572 -5.303 1.00 76.62 317 VAL A C 1
ATOM 2455 O O . VAL A 1 317 ? 10.632 3.667 -6.245 1.00 76.62 317 VAL A O 1
ATOM 2458 N N . PRO A 1 318 ? 12.422 2.672 -5.346 1.00 82.88 318 PRO A N 1
ATOM 2459 C CA . PRO A 1 318 ? 12.541 1.753 -6.468 1.00 82.88 318 PRO A CA 1
ATOM 2460 C C . PRO A 1 318 ? 11.358 0.780 -6.469 1.00 82.88 318 PRO A C 1
ATOM 2462 O O . PRO A 1 318 ? 11.065 0.109 -5.475 1.00 82.88 318 PRO A O 1
ATOM 2465 N N . MET A 1 319 ? 10.714 0.676 -7.627 1.00 83.31 319 MET A N 1
ATOM 2466 C CA . MET A 1 319 ? 9.690 -0.323 -7.926 1.00 83.31 319 MET A CA 1
ATOM 2467 C C . MET A 1 319 ? 10.357 -1.640 -8.361 1.00 83.31 319 MET A C 1
ATOM 2469 O O . MET A 1 319 ? 10.308 -2.024 -9.529 1.00 83.31 319 MET A O 1
ATOM 2473 N N . ASP A 1 320 ? 11.057 -2.300 -7.434 1.00 85.25 320 ASP A N 1
ATOM 2474 C CA . ASP A 1 320 ? 11.792 -3.544 -7.700 1.00 85.25 320 ASP A CA 1
ATOM 2475 C C . ASP A 1 320 ? 10.854 -4.765 -7.677 1.00 85.25 320 ASP A C 1
ATOM 2477 O O . ASP A 1 320 ? 10.612 -5.388 -6.644 1.00 85.25 320 ASP A O 1
ATOM 2481 N N . SER A 1 321 ? 10.313 -5.119 -8.841 1.00 85.56 321 SER A N 1
ATOM 2482 C CA . SER A 1 321 ? 9.447 -6.293 -9.009 1.00 85.56 321 SER A CA 1
ATOM 2483 C C . SER A 1 321 ? 10.145 -7.623 -8.740 1.00 85.56 321 SER A C 1
ATOM 2485 O O . SER A 1 321 ? 9.516 -8.577 -8.274 1.00 85.56 321 SER A O 1
ATOM 2487 N N . LYS A 1 322 ? 11.458 -7.697 -8.986 1.00 88.94 322 LYS A N 1
ATOM 2488 C CA . LYS A 1 322 ? 12.240 -8.898 -8.697 1.00 88.94 322 LYS A CA 1
ATOM 2489 C C . LYS A 1 322 ? 12.291 -9.140 -7.192 1.00 88.94 322 LYS A C 1
ATOM 2491 O O . LYS A 1 322 ? 12.093 -10.275 -6.760 1.00 88.94 322 LYS A O 1
ATOM 2496 N N . LEU A 1 323 ? 12.502 -8.085 -6.407 1.00 92.69 323 LEU A N 1
ATOM 2497 C CA . LEU A 1 323 ? 12.459 -8.169 -4.950 1.00 92.69 323 LEU A CA 1
ATOM 2498 C C . LEU A 1 323 ? 11.101 -8.697 -4.459 1.00 92.69 323 LEU A C 1
ATOM 2500 O O . LEU A 1 323 ? 11.078 -9.543 -3.570 1.00 92.69 323 LEU A O 1
ATOM 2504 N N . ASN A 1 324 ? 9.983 -8.305 -5.076 1.00 93.44 324 ASN A N 1
ATOM 2505 C CA . ASN A 1 324 ? 8.679 -8.886 -4.743 1.00 93.44 324 ASN A CA 1
ATOM 2506 C C . ASN A 1 324 ? 8.618 -10.404 -5.009 1.00 93.44 324 ASN A C 1
ATOM 2508 O O . ASN A 1 324 ? 8.089 -11.152 -4.189 1.00 93.44 324 ASN A O 1
ATOM 2512 N N . GLY A 1 325 ? 9.200 -10.898 -6.104 1.00 90.69 325 GLY A N 1
ATOM 2513 C CA . GLY A 1 325 ? 9.308 -12.345 -6.345 1.00 90.69 325 GLY A CA 1
ATOM 2514 C C . GLY A 1 325 ? 10.146 -13.073 -5.278 1.00 90.69 325 GLY A C 1
ATOM 2515 O O . GLY A 1 325 ? 9.801 -14.176 -4.837 1.00 90.69 325 GLY A O 1
ATOM 2516 N N . GLU A 1 326 ? 11.223 -12.441 -4.804 1.00 94.19 326 GLU A N 1
ATOM 2517 C CA . GLU A 1 326 ? 12.038 -12.956 -3.697 1.00 94.19 326 GLU A CA 1
ATOM 2518 C C . GLU A 1 326 ? 11.249 -12.977 -2.378 1.00 94.19 326 GLU A C 1
ATOM 2520 O O . GLU A 1 326 ? 11.248 -13.995 -1.688 1.00 94.19 326 GLU A O 1
ATOM 2525 N N . ILE A 1 327 ? 10.504 -11.913 -2.068 1.00 96.12 327 ILE A N 1
ATOM 2526 C CA . ILE A 1 327 ? 9.642 -11.827 -0.879 1.00 96.12 327 ILE A CA 1
ATOM 2527 C C . ILE A 1 327 ? 8.570 -12.911 -0.901 1.00 96.12 327 ILE A C 1
ATOM 2529 O O . ILE A 1 327 ? 8.405 -13.613 0.094 1.00 96.12 327 ILE A O 1
ATOM 2533 N N . LEU A 1 328 ? 7.890 -13.118 -2.034 1.00 94.44 328 LEU A N 1
ATOM 2534 C CA . LEU A 1 328 ? 6.927 -14.210 -2.186 1.00 94.44 328 LEU A CA 1
ATOM 2535 C C . LEU A 1 328 ? 7.577 -15.568 -1.878 1.00 94.44 328 LEU A C 1
ATOM 2537 O O . LEU A 1 328 ? 7.008 -16.386 -1.156 1.00 94.44 328 LEU A O 1
ATOM 2541 N N . THR A 1 329 ? 8.799 -15.783 -2.367 1.00 93.56 329 THR A N 1
ATOM 2542 C CA . THR A 1 329 ? 9.578 -16.992 -2.068 1.00 93.56 329 THR A CA 1
ATOM 2543 C C . THR A 1 329 ? 9.875 -17.112 -0.571 1.00 93.56 329 THR A C 1
ATOM 2545 O O . THR A 1 329 ? 9.799 -18.209 -0.022 1.00 93.56 329 THR A O 1
ATOM 2548 N N . TRP A 1 330 ? 10.191 -16.011 0.116 1.00 96.56 330 TRP A N 1
ATOM 2549 C CA . TRP A 1 330 ? 10.430 -16.019 1.561 1.00 96.56 330 TRP A CA 1
ATOM 2550 C C . TRP A 1 330 ? 9.154 -16.314 2.359 1.00 96.56 330 TRP A C 1
ATOM 2552 O O . TRP A 1 330 ? 9.236 -17.051 3.339 1.00 96.56 330 TRP A O 1
ATOM 2562 N N . ILE A 1 331 ? 7.992 -15.798 1.939 1.00 95.19 331 ILE A N 1
ATOM 2563 C CA . ILE A 1 331 ? 6.691 -16.103 2.562 1.00 95.19 331 ILE A CA 1
ATOM 2564 C C . ILE A 1 331 ? 6.348 -17.586 2.381 1.00 95.19 331 ILE A C 1
ATOM 2566 O O . ILE A 1 331 ? 5.936 -18.241 3.333 1.00 95.19 331 ILE A O 1
ATOM 2570 N N . ALA A 1 332 ? 6.512 -18.117 1.166 1.00 91.75 332 ALA A N 1
ATOM 2571 C CA . ALA A 1 332 ? 6.083 -19.472 0.830 1.00 91.75 332 ALA A CA 1
ATOM 2572 C C . ALA A 1 332 ? 7.029 -20.570 1.351 1.00 91.75 332 ALA A C 1
ATOM 2574 O O . ALA A 1 332 ? 6.569 -21.647 1.723 1.00 91.75 332 ALA A O 1
ATOM 2575 N N . ASN A 1 333 ? 8.343 -20.316 1.366 1.00 92.56 333 ASN A N 1
ATOM 2576 C CA . ASN A 1 333 ? 9.356 -21.363 1.548 1.00 92.56 333 ASN A CA 1
ATOM 2577 C C . ASN A 1 333 ? 10.199 -21.204 2.824 1.00 92.56 333 ASN A C 1
ATOM 2579 O O . ASN A 1 333 ? 11.199 -21.905 2.986 1.00 92.56 333 ASN A O 1
ATOM 2583 N N . SER A 1 334 ? 9.854 -20.276 3.720 1.00 95.12 334 SER A N 1
ATOM 2584 C CA . SER A 1 334 ? 10.593 -20.057 4.968 1.00 95.12 334 SER A CA 1
ATOM 2585 C C . SER A 1 334 ? 9.682 -19.609 6.111 1.00 95.12 334 SER A C 1
ATOM 2587 O O . SER A 1 334 ? 8.562 -19.169 5.885 1.00 95.12 334 SER A O 1
ATOM 2589 N N . SER A 1 335 ? 10.192 -19.666 7.342 1.00 95.50 335 SER A N 1
ATOM 2590 C CA . SER A 1 335 ? 9.535 -19.129 8.543 1.00 95.50 335 SER A CA 1
ATOM 2591 C C . SER A 1 335 ? 9.819 -17.637 8.773 1.00 95.50 335 SER A C 1
ATOM 2593 O O . SER A 1 335 ? 9.551 -17.120 9.856 1.00 95.50 335 SER A O 1
ATOM 2595 N N . LEU A 1 336 ? 10.438 -16.941 7.807 1.00 96.94 336 LEU A N 1
ATOM 2596 C CA . LEU A 1 336 ? 10.915 -15.565 7.990 1.00 96.94 336 LEU A CA 1
ATOM 2597 C C . LEU A 1 336 ? 9.791 -14.613 8.419 1.00 96.94 336 LEU A C 1
ATOM 2599 O O . LEU A 1 336 ? 9.994 -13.783 9.299 1.00 96.94 336 LEU A O 1
ATOM 2603 N N . TYR A 1 337 ? 8.609 -14.773 7.827 1.00 96.62 337 TYR A N 1
ATOM 2604 C CA . TYR A 1 337 ? 7.431 -13.947 8.088 1.00 96.62 337 TYR A CA 1
ATOM 2605 C C . TYR A 1 337 ? 6.430 -14.592 9.061 1.00 96.62 337 TYR A C 1
ATOM 2607 O O . TYR A 1 337 ? 5.271 -14.181 9.115 1.00 96.62 337 TYR A O 1
ATOM 2615 N N . ASP A 1 338 ? 6.829 -15.607 9.832 1.00 94.44 338 ASP A N 1
ATOM 2616 C CA . ASP A 1 338 ? 5.945 -16.186 10.847 1.00 94.44 338 ASP A CA 1
ATOM 2617 C C . ASP A 1 338 ? 5.629 -15.154 11.941 1.00 94.44 338 ASP A C 1
ATOM 2619 O O . ASP A 1 338 ? 6.514 -14.681 12.657 1.00 94.44 338 ASP A O 1
ATOM 2623 N N . GLY A 1 339 ? 4.345 -14.811 12.069 1.00 93.69 339 GLY A N 1
ATOM 2624 C CA . GLY A 1 339 ? 3.856 -13.791 13.000 1.00 93.69 339 GLY A CA 1
ATOM 2625 C C . GLY A 1 339 ? 3.986 -12.351 12.499 1.00 93.69 339 GLY A C 1
ATOM 2626 O O . GLY A 1 339 ? 3.788 -11.438 13.295 1.00 93.69 339 GLY A O 1
ATOM 2627 N N . VAL A 1 340 ? 4.317 -12.123 11.219 1.00 96.69 340 VAL A N 1
ATOM 2628 C CA . VAL A 1 340 ? 4.280 -10.771 10.638 1.00 96.69 340 VAL A CA 1
ATOM 2629 C C . VAL A 1 340 ? 2.871 -10.190 10.765 1.00 96.69 340 VAL A C 1
ATOM 2631 O O . VAL A 1 340 ? 1.897 -10.883 10.476 1.00 96.69 340 VAL A O 1
ATOM 2634 N N . ASN A 1 341 ? 2.761 -8.925 11.178 1.00 96.75 341 ASN A N 1
ATOM 2635 C CA . ASN A 1 341 ? 1.480 -8.224 11.196 1.00 96.75 341 ASN A CA 1
ATOM 2636 C C . ASN A 1 341 ? 1.259 -7.437 9.907 1.00 96.75 341 ASN A C 1
ATOM 2638 O O . ASN A 1 341 ? 0.422 -7.834 9.115 1.00 96.75 341 ASN A O 1
ATOM 2642 N N . LEU A 1 342 ? 2.022 -6.374 9.650 1.00 98.25 342 LEU A N 1
ATOM 2643 C CA . LEU A 1 342 ? 1.917 -5.613 8.402 1.00 98.25 342 LEU A CA 1
ATOM 2644 C C . LEU A 1 342 ? 3.165 -5.863 7.543 1.00 98.25 342 LEU A C 1
ATOM 2646 O O . LEU A 1 342 ? 4.255 -5.386 7.855 1.00 98.25 342 LEU A O 1
ATOM 2650 N N . LEU A 1 343 ? 3.026 -6.640 6.469 1.00 98.12 343 LEU A N 1
ATOM 2651 C CA . LEU A 1 343 ? 4.060 -6.806 5.452 1.00 98.12 343 LEU A CA 1
ATOM 2652 C C . LEU A 1 343 ? 3.952 -5.661 4.449 1.00 98.12 343 LEU A C 1
ATOM 2654 O O . LEU A 1 343 ? 3.111 -5.703 3.555 1.00 98.12 343 LEU A O 1
ATOM 2658 N N . GLU A 1 344 ? 4.800 -4.652 4.590 1.00 97.94 344 GLU A N 1
ATOM 2659 C CA . GLU A 1 344 ? 4.760 -3.475 3.732 1.00 97.94 344 GLU A CA 1
ATOM 2660 C C . GLU A 1 344 ? 5.625 -3.665 2.476 1.00 97.94 344 GLU A C 1
ATOM 2662 O O . GLU A 1 344 ? 6.783 -4.081 2.576 1.00 97.94 344 GLU A O 1
ATOM 2667 N N . ILE A 1 345 ? 5.069 -3.359 1.298 1.00 96.88 345 ILE A N 1
ATOM 2668 C CA . ILE A 1 345 ? 5.724 -3.466 -0.015 1.00 96.88 345 ILE A CA 1
ATOM 2669 C C . ILE A 1 345 ? 5.502 -2.209 -0.872 1.00 96.88 345 ILE A C 1
ATOM 2671 O O . ILE A 1 345 ? 4.521 -1.487 -0.700 1.00 96.88 345 ILE A O 1
ATOM 2675 N N . ASN A 1 346 ? 6.379 -1.977 -1.854 1.00 92.12 346 ASN A N 1
ATOM 2676 C CA . ASN A 1 346 ? 6.268 -0.815 -2.743 1.00 92.12 346 ASN A CA 1
ATOM 2677 C C . ASN A 1 346 ? 5.340 -1.020 -3.939 1.00 92.12 346 ASN A C 1
ATOM 2679 O O . ASN A 1 346 ? 4.606 -0.105 -4.245 1.00 92.12 346 ASN A O 1
ATOM 2683 N N . LEU A 1 347 ? 5.351 -2.160 -4.637 1.00 93.38 347 LEU A N 1
ATOM 2684 C CA . LEU A 1 347 ? 4.591 -2.311 -5.889 1.00 93.38 347 LEU A CA 1
ATOM 2685 C C . LEU A 1 347 ? 3.613 -3.482 -5.806 1.00 93.38 347 LEU A C 1
ATOM 2687 O O . LEU A 1 347 ? 4.002 -4.617 -6.068 1.00 93.38 347 LEU A O 1
ATOM 2691 N N . ILE A 1 348 ? 2.339 -3.224 -5.502 1.00 96.44 348 ILE A N 1
ATOM 2692 C CA . ILE A 1 348 ? 1.346 -4.309 -5.375 1.00 96.44 348 ILE A CA 1
ATOM 2693 C C . ILE A 1 348 ? 1.104 -5.070 -6.683 1.00 96.44 348 ILE A C 1
ATOM 2695 O O . ILE A 1 348 ? 0.830 -6.267 -6.649 1.00 96.44 348 ILE A O 1
ATOM 2699 N N . CYS A 1 349 ? 1.257 -4.407 -7.838 1.00 95.12 349 CYS A N 1
ATOM 2700 C CA . CYS A 1 349 ? 1.065 -5.054 -9.136 1.00 95.12 349 CYS A CA 1
ATOM 2701 C C . CYS A 1 349 ? 1.966 -6.276 -9.301 1.00 95.12 349 CYS A C 1
ATOM 2703 O O . CYS A 1 349 ? 1.552 -7.254 -9.906 1.00 95.12 349 CYS A O 1
ATOM 2705 N N . SER A 1 350 ? 3.165 -6.255 -8.715 1.00 91.44 350 SER A N 1
ATOM 2706 C CA . SER A 1 350 ? 4.120 -7.353 -8.780 1.00 91.44 350 SER A CA 1
ATOM 2707 C C . SER A 1 350 ? 3.904 -8.337 -7.633 1.00 91.44 350 SER A C 1
ATOM 2709 O O . SER A 1 350 ? 4.386 -8.104 -6.529 1.00 91.44 350 SER A O 1
ATOM 2711 N N . HIS A 1 351 ? 3.251 -9.468 -7.899 1.00 92.12 351 HIS A N 1
ATOM 2712 C CA . HIS A 1 351 ? 3.032 -10.563 -6.940 1.00 92.12 351 HIS A CA 1
ATOM 2713 C C . HIS A 1 351 ? 2.126 -10.259 -5.732 1.00 92.12 351 HIS A C 1
ATOM 2715 O O . HIS A 1 351 ? 2.054 -11.084 -4.820 1.00 92.12 351 HIS A O 1
ATOM 2721 N N . GLY A 1 352 ? 1.426 -9.119 -5.693 1.00 95.19 352 GLY A N 1
ATOM 2722 C CA . GLY A 1 352 ? 0.588 -8.734 -4.552 1.00 95.19 352 GLY A CA 1
ATOM 2723 C C . GLY A 1 352 ? -0.482 -9.768 -4.200 1.00 95.19 352 GLY A C 1
ATOM 2724 O O . GLY A 1 352 ? -0.599 -10.172 -3.042 1.00 95.19 352 GLY A O 1
ATOM 2725 N N . ALA A 1 353 ? -1.192 -10.276 -5.210 1.00 95.06 353 ALA A N 1
ATOM 2726 C CA . ALA A 1 353 ? -2.235 -11.281 -5.027 1.00 95.06 353 ALA A CA 1
ATOM 2727 C C . ALA A 1 353 ? -1.657 -12.609 -4.508 1.00 95.06 353 ALA A C 1
ATOM 2729 O O . ALA A 1 353 ? -2.172 -13.177 -3.543 1.00 95.06 353 ALA A O 1
ATOM 2730 N N . SER A 1 354 ? -0.543 -13.077 -5.081 1.00 93.62 354 SER A N 1
ATOM 2731 C CA . SER A 1 354 ? 0.166 -14.275 -4.607 1.00 93.62 354 SER A CA 1
ATOM 2732 C C . SER A 1 354 ? 0.659 -14.128 -3.178 1.00 93.62 354 SER A C 1
ATOM 2734 O O . SER A 1 354 ? 0.530 -15.065 -2.393 1.00 93.62 354 SER A O 1
ATOM 2736 N N . MET A 1 355 ? 1.224 -12.971 -2.824 1.00 95.38 355 MET A N 1
ATOM 2737 C CA . MET A 1 355 ? 1.668 -12.703 -1.458 1.00 95.38 355 MET A CA 1
ATOM 2738 C C . MET A 1 355 ? 0.491 -12.724 -0.488 1.00 95.38 355 MET A C 1
ATOM 2740 O O . MET A 1 355 ? 0.596 -13.349 0.564 1.00 95.38 355 MET A O 1
ATOM 2744 N N . ALA A 1 356 ? -0.637 -12.103 -0.847 1.00 95.69 356 ALA A N 1
ATOM 2745 C CA . ALA A 1 356 ? -1.849 -12.135 -0.038 1.00 95.69 356 ALA A CA 1
ATOM 2746 C C . ALA A 1 356 ? -2.305 -13.582 0.216 1.00 95.69 356 ALA A C 1
ATOM 2748 O O . ALA A 1 356 ? -2.508 -13.973 1.367 1.00 95.69 356 ALA A O 1
ATOM 2749 N N . VAL A 1 357 ? -2.364 -14.418 -0.826 1.00 93.69 357 VAL A N 1
ATOM 2750 C CA . VAL A 1 357 ? -2.733 -15.835 -0.674 1.00 93.69 357 VAL A CA 1
ATOM 2751 C C . VAL A 1 357 ? -1.708 -16.619 0.146 1.00 93.69 357 VAL A C 1
ATOM 2753 O O . VAL A 1 357 ? -2.091 -17.405 1.011 1.00 93.69 357 VAL A O 1
ATOM 2756 N N . ALA A 1 358 ? -0.410 -16.380 -0.050 1.00 92.81 358 ALA A N 1
ATOM 2757 C CA . ALA A 1 358 ? 0.650 -17.017 0.733 1.00 92.81 358 ALA A CA 1
ATOM 2758 C C . ALA A 1 358 ? 0.617 -16.607 2.222 1.00 92.81 358 ALA A C 1
ATOM 2760 O O . ALA A 1 358 ? 0.997 -17.390 3.094 1.00 92.81 358 ALA A O 1
ATOM 2761 N N . LEU A 1 359 ? 0.110 -15.409 2.531 1.00 93.50 359 LEU A N 1
ATOM 2762 C CA . LEU A 1 359 ? -0.163 -14.952 3.895 1.00 93.50 359 LEU A CA 1
ATOM 2763 C C . LEU A 1 359 ? -1.485 -15.491 4.471 1.00 93.50 359 LEU A C 1
ATOM 2765 O O . LEU A 1 359 ? -1.708 -15.359 5.672 1.00 93.50 359 LEU A O 1
ATOM 2769 N N . GLY A 1 360 ? -2.316 -16.159 3.667 1.00 92.19 360 GLY A N 1
ATOM 2770 C CA . GLY A 1 360 ? -3.558 -16.802 4.102 1.00 92.19 360 GLY A CA 1
ATOM 2771 C C . GLY A 1 360 ? -4.839 -16.025 3.788 1.00 92.19 360 GLY A C 1
ATOM 2772 O O . GLY A 1 360 ? -5.889 -16.376 4.326 1.00 92.19 360 GLY A O 1
ATOM 2773 N N . HIS A 1 361 ? -4.774 -14.998 2.936 1.00 93.00 361 HIS A N 1
ATOM 2774 C CA . HIS A 1 361 ? -5.955 -14.280 2.444 1.00 93.00 361 HIS A CA 1
ATOM 2775 C C . HIS A 1 361 ? -6.607 -14.995 1.263 1.00 93.00 361 HIS A C 1
ATOM 2777 O O . HIS A 1 361 ? -5.961 -15.741 0.524 1.00 93.00 361 HIS A O 1
ATOM 2783 N N . SER A 1 362 ? -7.894 -14.735 1.055 1.00 91.81 362 SER A N 1
ATOM 2784 C CA . SER A 1 362 ? -8.606 -15.130 -0.157 1.00 91.81 362 SER A CA 1
ATOM 2785 C C . SER A 1 362 ? -8.488 -14.055 -1.230 1.00 91.81 362 SER A C 1
ATOM 2787 O O . SER A 1 362 ? -8.669 -12.873 -0.963 1.00 91.81 362 SER A O 1
ATOM 2789 N N . ILE A 1 363 ? -8.232 -14.480 -2.467 1.00 94.12 363 ILE A N 1
ATOM 2790 C CA . ILE A 1 363 ? -8.336 -13.635 -3.658 1.00 94.12 363 ILE A CA 1
ATOM 2791 C C . ILE A 1 363 ? -9.211 -14.381 -4.656 1.00 94.12 363 ILE A C 1
ATOM 2793 O O . ILE A 1 363 ? -8.914 -15.529 -5.006 1.00 94.12 363 ILE A O 1
ATOM 2797 N N . SER A 1 364 ? -10.314 -13.764 -5.079 1.00 93.88 364 SER A N 1
ATOM 2798 C CA . SER A 1 364 ? -11.197 -14.386 -6.059 1.00 93.88 364 SER A CA 1
ATOM 2799 C C . SER A 1 364 ? -10.512 -14.449 -7.429 1.00 93.88 364 SER A C 1
ATOM 2801 O O . SER A 1 364 ? -9.584 -13.698 -7.733 1.00 93.88 364 SER A O 1
ATOM 2803 N N . SER A 1 365 ? -10.966 -15.358 -8.296 1.00 92.06 365 SER A N 1
ATOM 2804 C CA . SER A 1 365 ? -10.463 -15.379 -9.677 1.00 92.06 365 SER A CA 1
ATOM 2805 C C . SER A 1 365 ? -10.823 -14.100 -10.438 1.00 92.06 365 SER A C 1
ATOM 2807 O O . SER A 1 365 ? -10.080 -13.721 -11.336 1.00 92.06 365 SER A O 1
ATOM 2809 N N . GLU A 1 366 ? -11.930 -13.444 -10.082 1.00 95.25 366 GLU A N 1
ATOM 2810 C CA . GLU A 1 366 ? -12.348 -12.170 -10.669 1.00 95.25 366 GLU A CA 1
ATOM 2811 C C . GLU A 1 366 ? -11.401 -11.041 -10.259 1.00 95.25 366 GLU A C 1
ATOM 2813 O O . GLU A 1 366 ? -10.823 -10.405 -11.137 1.00 95.25 366 GLU A O 1
ATOM 2818 N N . ASP A 1 367 ? -11.133 -10.872 -8.960 1.00 96.00 367 ASP A N 1
ATOM 2819 C CA . ASP A 1 367 ? -10.187 -9.863 -8.460 1.00 96.00 367 ASP A CA 1
ATOM 2820 C C . ASP A 1 367 ? -8.795 -10.062 -9.041 1.00 96.00 367 ASP A C 1
ATOM 2822 O O . ASP A 1 367 ? -8.132 -9.107 -9.433 1.00 96.00 367 ASP A O 1
ATOM 2826 N N . PHE A 1 368 ? -8.361 -11.318 -9.162 1.00 94.38 368 PHE A N 1
ATOM 2827 C CA . PHE A 1 368 ? -7.084 -11.631 -9.780 1.00 94.38 368 PHE A CA 1
ATOM 2828 C C . PHE A 1 368 ? -7.011 -11.137 -11.235 1.00 94.38 368 PHE A C 1
ATOM 2830 O O . PHE A 1 368 ? -6.012 -10.541 -11.635 1.00 94.38 368 PHE A O 1
ATOM 2837 N N . GLN A 1 369 ? -8.056 -11.355 -12.042 1.00 92.75 369 GLN A N 1
ATOM 2838 C CA . GLN A 1 369 ? -8.074 -10.865 -13.428 1.00 92.75 369 GLN A CA 1
ATOM 2839 C C . GLN A 1 369 ? -8.233 -9.343 -13.511 1.00 92.75 369 GLN A C 1
ATOM 2841 O O . GLN A 1 369 ? -7.590 -8.719 -14.359 1.00 92.75 369 GLN A O 1
ATOM 2846 N N . SER A 1 370 ? -9.043 -8.747 -12.635 1.00 96.25 370 SER A N 1
ATOM 2847 C CA . SER A 1 370 ? -9.197 -7.293 -12.529 1.00 96.25 370 SER A CA 1
ATOM 2848 C C . SER A 1 370 ? -7.863 -6.638 -12.186 1.00 96.25 370 SER A C 1
ATOM 2850 O O . SER A 1 370 ? -7.393 -5.798 -12.946 1.00 96.25 370 SER A O 1
ATOM 2852 N N . CYS A 1 371 ? -7.165 -7.140 -11.163 1.00 95.88 371 CYS A N 1
ATOM 2853 C CA . CYS A 1 371 ? -5.824 -6.698 -10.796 1.00 95.88 371 CYS A CA 1
ATOM 2854 C C . CYS A 1 371 ? -4.859 -6.731 -11.989 1.00 95.88 371 CYS A C 1
ATOM 2856 O O . CYS A 1 371 ? -4.207 -5.735 -12.300 1.00 95.88 371 CYS A O 1
ATOM 2858 N N . ARG A 1 372 ? -4.793 -7.856 -12.714 1.00 92.56 372 ARG A N 1
ATOM 2859 C CA . ARG A 1 372 ? -3.930 -7.974 -13.901 1.00 92.56 372 ARG A CA 1
ATOM 2860 C C . ARG A 1 372 ? -4.287 -6.958 -14.981 1.00 92.56 372 ARG A C 1
ATOM 2862 O O . ARG A 1 372 ? -3.396 -6.367 -15.589 1.00 92.56 372 ARG A O 1
ATOM 2869 N N . THR A 1 373 ? -5.579 -6.742 -15.204 1.00 94.81 373 THR A N 1
ATOM 2870 C CA . THR A 1 373 ? -6.076 -5.757 -16.170 1.00 94.81 373 THR A CA 1
ATOM 2871 C C . THR A 1 373 ? -5.676 -4.340 -15.761 1.00 94.81 373 THR A C 1
ATOM 2873 O O . THR A 1 373 ? -5.111 -3.607 -16.575 1.00 94.81 373 THR A O 1
ATOM 2876 N N . ASP A 1 374 ? -5.883 -3.971 -14.499 1.00 96.25 374 ASP A N 1
ATOM 2877 C CA . ASP A 1 374 ? -5.569 -2.645 -13.965 1.00 96.25 374 ASP A CA 1
ATOM 2878 C C . ASP A 1 374 ? -4.065 -2.362 -14.004 1.00 96.25 374 ASP A C 1
ATOM 2880 O O . ASP A 1 374 ? -3.637 -1.294 -14.447 1.00 96.25 374 ASP A O 1
ATOM 2884 N N . CYS A 1 375 ? -3.248 -3.350 -13.646 1.00 95.12 375 CYS A N 1
ATOM 2885 C CA . CYS A 1 375 ? -1.792 -3.288 -13.731 1.00 95.12 375 CYS A CA 1
ATOM 2886 C C . CYS A 1 375 ? -1.295 -3.158 -15.180 1.00 95.12 375 CYS A C 1
ATOM 2888 O O . CYS A 1 375 ? -0.407 -2.350 -15.473 1.00 95.12 375 CYS A O 1
ATOM 2890 N N . HIS A 1 376 ? -1.922 -3.859 -16.128 1.00 92.25 376 HIS A N 1
ATOM 2891 C CA . HIS A 1 376 ? -1.630 -3.697 -17.551 1.00 92.25 376 HIS A CA 1
ATOM 2892 C C . HIS A 1 376 ? -1.981 -2.288 -18.056 1.00 92.25 376 HIS A C 1
ATOM 2894 O O . HIS A 1 376 ? -1.171 -1.636 -18.726 1.00 92.25 376 HIS A O 1
ATOM 2900 N N . LEU A 1 377 ? -3.152 -1.769 -17.678 1.00 94.12 377 LEU A N 1
ATOM 2901 C CA . LEU A 1 377 ? -3.569 -0.402 -17.999 1.00 94.12 377 LEU A CA 1
ATOM 2902 C C . LEU A 1 377 ? -2.656 0.644 -17.350 1.00 94.12 377 LEU A C 1
ATOM 2904 O O . LEU A 1 377 ? -2.330 1.651 -17.982 1.00 94.12 377 LEU A O 1
ATOM 2908 N N . ALA A 1 378 ? -2.208 0.423 -16.116 1.00 92.69 378 ALA A N 1
ATOM 2909 C CA . ALA A 1 378 ? -1.234 1.278 -15.450 1.00 92.69 378 ALA A CA 1
ATOM 2910 C C . ALA A 1 378 ? 0.103 1.278 -16.196 1.00 92.69 378 ALA A C 1
ATOM 2912 O O . ALA A 1 378 ? 0.646 2.351 -16.473 1.00 92.69 378 ALA A O 1
ATOM 2913 N N . CYS A 1 379 ? 0.594 0.109 -16.619 1.00 91.62 379 CYS A N 1
ATOM 2914 C CA . CYS A 1 379 ? 1.822 0.018 -17.403 1.00 91.62 379 CYS A CA 1
ATOM 2915 C C . CYS A 1 379 ? 1.750 0.872 -18.679 1.00 91.62 379 CYS A C 1
ATOM 2917 O O . CYS A 1 379 ? 2.676 1.629 -18.982 1.00 91.62 379 CYS A O 1
ATOM 2919 N N . GLN A 1 380 ? 0.620 0.830 -19.388 1.00 92.12 380 GLN A N 1
ATOM 2920 C CA . GLN A 1 380 ? 0.379 1.664 -20.571 1.00 92.12 380 GLN A CA 1
ATOM 2921 C C . GLN A 1 380 ? 0.286 3.155 -20.227 1.00 92.12 380 GLN A C 1
ATOM 2923 O O . GLN A 1 380 ? 0.927 3.989 -20.865 1.00 92.12 380 GLN A O 1
ATOM 2928 N N . ARG A 1 381 ? -0.460 3.508 -19.175 1.00 92.12 381 ARG A N 1
ATOM 2929 C CA . ARG A 1 381 ? -0.662 4.892 -18.710 1.00 92.12 381 ARG A CA 1
ATOM 2930 C C . ARG A 1 381 ? 0.649 5.575 -18.314 1.00 92.12 381 ARG A C 1
ATOM 2932 O O . ARG A 1 381 ? 0.847 6.757 -18.593 1.00 92.12 381 ARG A O 1
ATOM 2939 N N . HIS A 1 382 ? 1.563 4.830 -17.697 1.00 87.19 382 HIS A N 1
ATOM 2940 C CA . HIS A 1 382 ? 2.906 5.305 -17.360 1.00 87.19 382 HIS A CA 1
ATOM 2941 C C . HIS A 1 382 ? 3.858 5.293 -18.571 1.00 87.19 382 HIS A C 1
ATOM 2943 O O . HIS A 1 382 ? 4.952 5.866 -18.531 1.00 87.19 382 HIS A O 1
ATOM 2949 N N . GLY A 1 383 ? 3.424 4.726 -19.700 1.00 85.00 383 GLY A N 1
ATOM 2950 C CA . GLY A 1 383 ? 4.255 4.460 -20.870 1.00 85.00 383 GLY A CA 1
ATOM 2951 C C . GLY A 1 383 ? 5.436 3.563 -20.525 1.00 85.00 383 GLY A C 1
ATOM 2952 O O . GLY A 1 383 ? 6.510 3.762 -21.077 1.00 85.00 383 GLY A O 1
ATOM 2953 N N . ALA A 1 384 ? 5.242 2.659 -19.564 1.00 82.69 384 ALA A N 1
ATOM 2954 C CA . ALA A 1 384 ? 6.163 1.584 -19.237 1.00 82.69 384 ALA A CA 1
ATOM 2955 C C . ALA A 1 384 ? 5.941 0.370 -20.144 1.00 82.69 384 ALA A C 1
ATOM 2957 O O . ALA A 1 384 ? 6.881 -0.383 -20.376 1.00 82.69 384 ALA A O 1
ATOM 2958 N N . CYS A 1 385 ? 4.738 0.217 -20.700 1.00 85.81 385 CYS A N 1
ATOM 2959 C CA . CYS A 1 385 ? 4.401 -0.789 -21.700 1.00 85.81 385 CYS A CA 1
ATOM 2960 C C . CYS A 1 385 ? 3.803 -0.131 -22.948 1.00 85.81 385 CYS A C 1
ATOM 2962 O O . CYS A 1 385 ? 2.980 0.779 -22.840 1.00 85.81 385 CYS A O 1
ATOM 2964 N N . GLU A 1 386 ? 4.163 -0.639 -24.121 1.00 80.56 386 GLU A N 1
ATOM 2965 C CA . GLU A 1 386 ? 3.489 -0.375 -25.393 1.00 80.56 386 GLU A CA 1
ATOM 2966 C C . GLU A 1 386 ? 2.660 -1.608 -25.789 1.00 80.56 386 GLU A C 1
ATOM 2968 O O . GLU A 1 386 ? 3.073 -2.743 -25.534 1.00 80.56 386 GLU A O 1
ATOM 2973 N N . GLN A 1 387 ? 1.486 -1.395 -26.397 1.00 68.56 387 GLN A N 1
ATOM 2974 C CA . GLN A 1 387 ? 0.719 -2.495 -26.993 1.00 68.56 387 GLN A CA 1
ATOM 2975 C C . GLN A 1 387 ? 1.533 -3.097 -28.144 1.00 68.56 387 GLN A C 1
ATOM 2977 O O . GLN A 1 387 ? 2.077 -2.355 -28.967 1.00 68.56 387 GLN A O 1
ATOM 2982 N N . LEU A 1 388 ? 1.660 -4.427 -28.150 1.00 55.38 388 LEU A N 1
ATOM 2983 C CA . LEU A 1 388 ? 2.344 -5.170 -29.209 1.00 55.38 388 LEU A CA 1
ATOM 2984 C C . LEU A 1 388 ? 1.519 -5.257 -30.489 1.00 55.38 388 LEU A C 1
ATOM 2986 O O . LEU A 1 388 ? 0.283 -5.420 -30.381 1.00 55.38 388 LEU A O 1
#

Foldseek 3Di:
DDDDDDDDDDDDDDDDDDDPPPDPPPVVVVVCVVVLVVQQKDKFWFFQQFALQRLLLLLQFGFDDPPCRNVDRDNDDPTGDITITNHDDQPDPPQPPPPDQDFALLLQAFEEEPLQQLLQVFLPRPQNQWFALELFHPLLLVLLQGQEYAFEWEAEVPRLLWTWTWDDAFQSIDTGPDTCLRCVVVVVVSQQVVQPGAHEYAYDQYWYDDDHRDIDTDFCPDDSNVVSCVVSQAAEAEDLQCNLGHTPVNQSVRQAGPNGGGYHYYGNVQEAEPDDQVQQDLVVLLVQLQVVQVVCVVVVSRTRYEREQARHHDTGGDSRLVSVVVVLCCLQPHCSCNSHNYYYHRYSLHCVNSSSVSSPHDNDPVSVVSSSVSSNVSCVSSSRTDDD

Radius of gyration: 23.37 Å; chains: 1; bounding box: 60×54×77 Å

Secondary structure (DSSP, 8-state):
----------PPP--PPPPTT---THHHHHHHHHHHHTTTEEEEEEPTT--HHHHHHHTTEEE---SGGGTPPP---SS--EEEEEEPPPPP------SS--SBGGGS-EEEETTGGGGG--TTSTTHHHH---SS-HHHHHHTT--EEEEEEEEETTEEEEEEEEESSGGG-EEEEEEHHHHHHHHHHHHHH-TT-EEEEEEEEEEEE-SSS-EEE--TTSTTHHHHHHHTT--EE--HHHHHH-BHHHHHHHTB-TTS-EEEEEEGGGEE----TT--SHHHHHHHHHHHHHHHHHHTS-SEEEEE-S---SS-----HHHHHHHHHHHHHSSTTTT-SEEEES-TTTTHHHHHHHHT----HHHHHHHHHHHHHHHHHTTSEE--

Organism: NCBI:txid2562237

Sequence (388 aa):
MWRLGVLLATGAAASGGCEADGSCDAAGMLTLSRRQMLRGHEMTRAGINFTCGESCGILGGVCVNPSPECLQRRVSTERGPVCYCEVERPPKSSALQRTAQPSLLREFPFIMTHDSATGFIRKFDPRWRIGQAQTINLVEQVTCGARALDIRLVIKDGKEEEFFFHHGEGIFSWVSGETLQGEWPKLAAWARSHPDELLLLVISHCSVRHGFGNWGSSKCSEGLWPKEFQALGLPFEANCESLSSMTRKEALQRSRLQDGGHIMALDGACVMENWDSSITSAKGVKSYVEKTMDLMRSRGYKTLFQVQSFVQQKLFVPMDSKLNGEILTWIANSSLYDGVNLLEINLICSHGASMAVALGHSISSEDFQSCRTDCHLACQRHGACEQL

InterPro domains:
  IPR017946 PLC-like phosphodiesterase, TIM beta/alpha-barrel domain superfamily [G3DSA:3.20.20.190] (96-313)
  IPR017946 PLC-like phosphodiesterase, TIM beta/alpha-barrel domain superfamily [SSF51695] (105-314)

pLDDT: mean 86.86, std 16.46, range [28.73, 98.75]